Protein AF-0000000075576267 (afdb_homodimer)

Structure (mmCIF, N/CA/C/O backbone):
data_AF-0000000075576267-model_v1
#
loop_
_entity.id
_entity.type
_entity.pdbx_description
1 polymer 'pyridoxal kinase'
#
loop_
_atom_site.group_PDB
_atom_site.id
_atom_site.type_symbol
_atom_site.label_atom_id
_atom_site.label_alt_id
_atom_site.label_comp_id
_atom_site.label_asym_id
_atom_site.label_entity_id
_atom_site.label_seq_id
_atom_site.pdbx_PDB_ins_code
_atom_site.Cartn_x
_atom_site.Cartn_y
_atom_site.Cartn_z
_atom_site.occupancy
_atom_site.B_iso_or_equiv
_atom_site.auth_seq_id
_atom_site.auth_comp_id
_atom_site.auth_asym_id
_atom_site.auth_atom_id
_atom_site.pdbx_PDB_model_num
ATOM 1 N N . MET A 1 1 ? 19.031 14.812 -16.328 1 36.19 1 MET A N 1
ATOM 2 C CA . MET A 1 1 ? 19.719 13.938 -15.367 1 36.19 1 MET A CA 1
ATOM 3 C C . MET A 1 1 ? 18.703 13.07 -14.625 1 36.19 1 MET A C 1
ATOM 5 O O . MET A 1 1 ? 17.688 13.562 -14.156 1 36.19 1 MET A O 1
ATOM 9 N N . LEU A 1 2 ? 18.688 11.781 -14.961 1 48.47 2 LEU A N 1
ATOM 10 C CA . LEU A 1 2 ? 17.641 10.844 -14.547 1 48.47 2 LEU A CA 1
ATOM 11 C C . LEU A 1 2 ? 17.469 10.852 -13.031 1 48.47 2 LEU A C 1
ATOM 13 O O . LEU A 1 2 ? 18.422 10.594 -12.289 1 48.47 2 LEU A O 1
ATOM 17 N N . THR A 1 3 ? 16.625 11.812 -12.352 1 65.75 3 THR A N 1
ATOM 18 C CA . THR A 1 3 ? 16.516 12.141 -10.93 1 65.75 3 THR A CA 1
ATOM 19 C C . THR A 1 3 ? 16.203 10.891 -10.109 1 65.75 3 THR A C 1
ATOM 21 O O . THR A 1 3 ? 15.43 10.031 -10.539 1 65.75 3 THR A O 1
ATOM 24 N N . LYS A 1 4 ? 17.234 10.547 -9.195 1 84.62 4 LYS A N 1
ATOM 25 C CA . LYS A 1 4 ? 17.094 9.484 -8.203 1 84.62 4 LYS A CA 1
ATOM 26 C C . LYS A 1 4 ? 15.672 9.445 -7.637 1 84.62 4 LYS A C 1
ATOM 28 O O . LYS A 1 4 ? 15.062 10.492 -7.398 1 84.62 4 LYS A O 1
ATOM 33 N N . GLN A 1 5 ? 15.156 8.266 -7.621 1 94.19 5 GLN A N 1
ATOM 34 C CA . GLN A 1 5 ? 13.836 8.109 -7.016 1 94.19 5 GLN A CA 1
ATOM 35 C C . GLN A 1 5 ? 13.859 8.492 -5.539 1 94.19 5 GLN A C 1
ATOM 37 O O . GLN A 1 5 ? 14.688 7.984 -4.777 1 94.19 5 GLN A O 1
ATOM 42 N N . LYS A 1 6 ? 13.07 9.414 -5.141 1 96.62 6 LYS A N 1
ATOM 43 C CA . LYS A 1 6 ? 12.984 9.836 -3.746 1 96.62 6 LYS A CA 1
ATOM 44 C C . LYS A 1 6 ? 12.359 8.75 -2.881 1 96.62 6 LYS A C 1
ATOM 46 O O . LYS A 1 6 ? 11.469 8.016 -3.334 1 96.62 6 LYS A O 1
ATOM 51 N N . ARG A 1 7 ? 12.82 8.672 -1.66 1 97.25 7 ARG A N 1
ATOM 52 C CA . ARG A 1 7 ? 12.328 7.691 -0.698 1 97.25 7 ARG A CA 1
ATOM 53 C C . ARG A 1 7 ? 11.602 8.375 0.46 1 97.25 7 ARG A C 1
ATOM 55 O O . ARG A 1 7 ? 12.086 9.375 0.995 1 97.25 7 ARG A O 1
ATOM 62 N N . ILE A 1 8 ? 10.406 7.809 0.831 1 98.5 8 ILE A N 1
ATOM 63 C CA . ILE A 1 8 ? 9.586 8.328 1.922 1 98.5 8 ILE A CA 1
ATOM 64 C C . ILE A 1 8 ? 9.461 7.273 3.021 1 98.5 8 ILE A C 1
ATOM 66 O O . ILE A 1 8 ? 9.32 6.086 2.734 1 98.5 8 ILE A O 1
ATOM 70 N N . ALA A 1 9 ? 9.523 7.648 4.273 1 98.62 9 ALA A N 1
ATOM 71 C CA . ALA A 1 9 ? 9.086 6.812 5.391 1 98.62 9 ALA A CA 1
ATOM 72 C C . ALA A 1 9 ? 7.738 7.277 5.934 1 98.62 9 ALA A C 1
ATOM 74 O O . ALA A 1 9 ? 7.633 8.367 6.496 1 98.62 9 ALA A O 1
ATOM 75 N N . ALA A 1 10 ? 6.754 6.512 5.699 1 98.62 10 ALA A N 1
ATOM 76 C CA . ALA A 1 10 ? 5.414 6.793 6.207 1 98.62 10 ALA A CA 1
ATOM 77 C C . ALA A 1 10 ? 5.145 6.035 7.5 1 98.62 10 ALA A C 1
ATOM 79 O O . ALA A 1 10 ? 5.168 4.801 7.523 1 98.62 10 ALA A O 1
ATOM 80 N N . ILE A 1 11 ? 4.848 6.715 8.555 1 98.44 11 ILE A N 1
ATOM 81 C CA . ILE A 1 11 ? 4.699 6.152 9.891 1 98.44 11 ILE A CA 1
ATOM 82 C C . ILE A 1 11 ? 3.256 6.309 10.359 1 98.44 11 ILE A C 1
ATOM 84 O O . ILE A 1 11 ? 2.852 7.391 10.797 1 98.44 11 ILE A O 1
ATOM 88 N N . HIS A 1 12 ? 2.477 5.27 10.188 1 96.5 12 HIS A N 1
ATOM 89 C CA . HIS A 1 12 ? 1.057 5.211 10.516 1 96.5 12 HIS A CA 1
ATOM 90 C C . HIS A 1 12 ? 0.65 3.811 10.953 1 96.5 12 HIS A C 1
ATOM 92 O O . HIS A 1 12 ? 1.417 2.857 10.797 1 96.5 12 HIS A O 1
ATOM 98 N N . ASP A 1 13 ? -0.55 3.699 11.516 1 96.19 13 ASP A N 1
ATOM 99 C CA . ASP A 1 13 ? -1.123 2.363 11.648 1 96.19 13 ASP A CA 1
ATOM 100 C C . ASP A 1 13 ? -1.53 1.804 10.289 1 96.19 13 ASP A C 1
ATOM 102 O O . ASP A 1 13 ? -1.528 2.525 9.289 1 96.19 13 ASP A O 1
ATOM 106 N N . ILE A 1 14 ? -1.8 0.506 10.242 1 96.62 14 ILE A N 1
ATOM 107 C CA . ILE A 1 14 ? -2.352 -0.136 9.055 1 96.62 14 ILE A CA 1
ATOM 108 C C . ILE A 1 14 ? -3.709 -0.754 9.383 1 96.62 14 ILE A C 1
ATOM 110 O O . ILE A 1 14 ? -3.822 -1.562 10.305 1 96.62 14 ILE A O 1
ATOM 114 N N . SER A 1 15 ? -4.703 -0.296 8.703 1 95.62 15 SER A N 1
ATOM 115 C CA . SER A 1 15 ? -6.008 -0.951 8.75 1 95.62 15 SER A CA 1
ATOM 116 C C . SER A 1 15 ? -6.145 -1.99 7.645 1 95.62 15 SER A C 1
ATOM 118 O O . SER A 1 15 ? -6.117 -1.65 6.457 1 95.62 15 SER A O 1
ATOM 120 N N . CYS A 1 16 ? -6.387 -3.197 8.055 1 97.62 16 CYS A N 1
ATOM 121 C CA . CYS A 1 16 ? -6.457 -4.285 7.082 1 97.62 16 CYS A CA 1
ATOM 122 C C . CYS A 1 16 ? -7.605 -4.066 6.102 1 97.62 16 CYS A C 1
ATOM 124 O O . CYS A 1 16 ? -7.48 -4.367 4.914 1 97.62 16 CYS A O 1
ATOM 126 N N . VAL A 1 17 ? -8.711 -3.641 6.633 1 96.88 17 VAL A N 1
ATOM 127 C CA . VAL A 1 17 ? -9.867 -3.252 5.828 1 96.88 17 VAL A CA 1
ATOM 128 C C . VAL A 1 17 ? -10.25 -1.81 6.145 1 96.88 17 VAL A C 1
ATOM 130 O O . VAL A 1 17 ? -10.305 -1.416 7.312 1 96.88 17 VAL A O 1
ATOM 133 N N . GLY A 1 18 ? -10.5 -1.139 5.129 1 93.12 18 GLY A N 1
ATOM 134 C CA . GLY A 1 18 ? -10.789 0.282 5.266 1 93.12 18 GLY A CA 1
ATOM 135 C C . GLY A 1 18 ? -9.68 1.165 4.719 1 93.12 18 GLY A C 1
ATOM 136 O O . GLY A 1 18 ? -8.516 0.76 4.68 1 93.12 18 GLY A O 1
ATOM 137 N N . ARG A 1 19 ? -10.031 2.314 4.293 1 93.12 19 ARG A N 1
ATOM 138 C CA . ARG A 1 19 ? -9.117 3.232 3.613 1 93.12 19 ARG A CA 1
ATOM 139 C C . ARG A 1 19 ? -8.648 4.336 4.555 1 93.12 19 ARG A C 1
ATOM 141 O O . ARG A 1 19 ? -9.133 5.465 4.488 1 93.12 19 ARG A O 1
ATOM 148 N N . CYS A 1 20 ? -7.68 3.955 5.371 1 92.06 20 CYS A N 1
ATOM 149 C CA . CYS A 1 20 ? -7.078 4.891 6.312 1 92.06 20 CYS A CA 1
ATOM 150 C C . CYS A 1 20 ? -5.59 4.617 6.477 1 92.06 20 CYS A C 1
ATOM 152 O O . CYS A 1 20 ? -5.137 3.488 6.277 1 92.06 20 CYS A O 1
ATOM 154 N N . SER A 1 21 ? -4.902 5.633 6.82 1 95.25 21 SER A N 1
ATOM 155 C CA . SER A 1 21 ? -3.516 5.516 7.25 1 95.25 21 SER A CA 1
ATOM 156 C C . SER A 1 21 ? -2.648 4.895 6.16 1 95.25 21 SER A C 1
ATOM 158 O O . SER A 1 21 ? -2.637 5.371 5.023 1 95.25 21 SER A O 1
ATOM 160 N N . LEU A 1 22 ? -1.938 3.799 6.434 1 97.69 22 LEU A N 1
ATOM 161 C CA . LEU A 1 22 ? -0.938 3.293 5.5 1 97.69 22 LEU A CA 1
ATOM 162 C C . LEU A 1 22 ? -1.603 2.686 4.27 1 97.69 22 LEU A C 1
ATOM 164 O O . LEU A 1 22 ? -1.007 2.652 3.189 1 97.69 22 LEU A O 1
ATOM 168 N N . THR A 1 23 ? -2.82 2.172 4.402 1 97.38 23 THR A N 1
ATOM 169 C CA . THR A 1 23 ? -3.5 1.583 3.254 1 97.38 23 THR A CA 1
ATOM 170 C C . THR A 1 23 ? -3.928 2.664 2.268 1 97.38 23 THR A C 1
ATOM 172 O O . THR A 1 23 ? -4.312 2.361 1.135 1 97.38 23 THR A O 1
ATOM 175 N N . VAL A 1 24 ? -3.803 3.912 2.67 1 97.56 24 VAL A N 1
ATOM 176 C CA . VAL A 1 24 ? -4.059 5.055 1.799 1 97.56 24 VAL A CA 1
ATOM 177 C C . VAL A 1 24 ? -2.738 5.699 1.392 1 97.56 24 VAL A C 1
ATOM 179 O O . VAL A 1 24 ? -2.494 5.934 0.206 1 97.56 24 VAL A O 1
ATOM 182 N N . ALA A 1 25 ? -1.899 5.918 2.365 1 98.38 25 ALA A N 1
ATOM 183 C CA . ALA A 1 25 ? -0.657 6.652 2.145 1 98.38 25 ALA A CA 1
ATOM 184 C C . ALA A 1 25 ? 0.262 5.898 1.186 1 98.38 25 ALA A C 1
ATOM 186 O O . ALA A 1 25 ? 0.793 6.484 0.238 1 98.38 25 ALA A O 1
ATOM 187 N N . LEU A 1 26 ? 0.415 4.609 1.41 1 98.62 26 LEU A N 1
ATOM 188 C CA . LEU A 1 26 ? 1.353 3.812 0.625 1 98.62 26 LEU A CA 1
ATOM 189 C C . LEU A 1 26 ? 0.957 3.801 -0.847 1 98.62 26 LEU A C 1
ATOM 191 O O . LEU A 1 26 ? 1.761 4.152 -1.714 1 98.62 26 LEU A O 1
ATOM 195 N N . PRO A 1 27 ? -0.281 3.527 -1.234 1 98.62 27 PRO A N 1
ATOM 196 C CA . PRO A 1 27 ? -0.649 3.51 -2.652 1 98.62 27 PRO A CA 1
ATOM 197 C C . PRO A 1 27 ? -0.559 4.891 -3.301 1 98.62 27 PRO A C 1
ATOM 199 O O . PRO A 1 27 ? -0.127 5.008 -4.453 1 98.62 27 PRO A O 1
ATOM 202 N N . ILE A 1 28 ? -0.967 5.914 -2.605 1 98.81 28 ILE A N 1
ATOM 203 C CA . ILE A 1 28 ? -0.984 7.254 -3.189 1 98.81 28 ILE A CA 1
ATOM 204 C C . ILE A 1 28 ? 0.447 7.719 -3.447 1 98.81 28 ILE A C 1
ATOM 206 O O . ILE A 1 28 ? 0.759 8.211 -4.535 1 98.81 28 ILE A O 1
ATOM 210 N N . LEU A 1 29 ? 1.322 7.539 -2.475 1 98.81 29 LEU A N 1
ATOM 211 C CA . LEU A 1 29 ? 2.703 7.984 -2.617 1 98.81 29 LEU A CA 1
ATOM 212 C C . LEU A 1 29 ? 3.443 7.137 -3.648 1 98.81 29 LEU A C 1
ATOM 214 O O . LEU A 1 29 ? 4.285 7.652 -4.387 1 98.81 29 LEU A O 1
ATOM 218 N N . SER A 1 30 ? 3.131 5.844 -3.707 1 98.5 30 SER A N 1
ATOM 219 C CA . SER A 1 30 ? 3.703 4.992 -4.746 1 98.5 30 SER A CA 1
ATOM 220 C C . SER A 1 30 ? 3.23 5.422 -6.133 1 98.5 30 SER A C 1
ATOM 222 O O . SER A 1 30 ? 4.023 5.473 -7.074 1 98.5 30 SER A O 1
ATOM 224 N N . ALA A 1 31 ? 1.953 5.727 -6.254 1 98.19 31 ALA A N 1
ATOM 225 C CA . ALA A 1 31 ? 1.396 6.168 -7.531 1 98.19 31 ALA A CA 1
ATOM 226 C C . ALA A 1 31 ? 2.027 7.484 -7.977 1 98.19 31 ALA A C 1
ATOM 228 O O . ALA A 1 31 ? 2.064 7.789 -9.172 1 98.19 31 ALA A O 1
ATOM 229 N N . ALA A 1 32 ? 2.471 8.219 -7.008 1 98.38 32 ALA A N 1
ATOM 230 C CA . ALA A 1 32 ? 3.123 9.484 -7.305 1 98.38 32 ALA A CA 1
ATOM 231 C C . ALA A 1 32 ? 4.582 9.273 -7.703 1 98.38 32 ALA A C 1
ATOM 233 O O . ALA A 1 32 ? 5.293 10.234 -8.008 1 98.38 32 ALA A O 1
ATOM 234 N N . GLY A 1 33 ? 5.102 8.031 -7.703 1 97.5 33 GLY A N 1
ATOM 235 C CA . GLY A 1 33 ? 6.406 7.703 -8.25 1 97.5 33 GLY A CA 1
ATOM 236 C C . GLY A 1 33 ? 7.477 7.535 -7.188 1 97.5 33 GLY A C 1
ATOM 237 O O . GLY A 1 33 ? 8.664 7.453 -7.5 1 97.5 33 GLY A O 1
ATOM 238 N N . PHE A 1 34 ? 7.109 7.41 -5.914 1 98 34 PHE A N 1
ATOM 239 C CA . PHE A 1 34 ? 8.102 7.434 -4.848 1 98 34 PHE A CA 1
ATOM 240 C C . PHE A 1 34 ? 8.312 6.035 -4.273 1 98 34 PHE A C 1
ATOM 242 O O . PHE A 1 34 ? 7.371 5.238 -4.215 1 98 34 PHE A O 1
ATOM 249 N N . ASP A 1 35 ? 9.57 5.723 -3.902 1 96.88 35 ASP A N 1
ATOM 250 C CA . ASP A 1 35 ? 9.867 4.582 -3.041 1 96.88 35 ASP A CA 1
ATOM 251 C C . ASP A 1 35 ? 9.312 4.801 -1.635 1 96.88 35 ASP A C 1
ATOM 253 O O . ASP A 1 35 ? 9.883 5.559 -0.849 1 96.88 35 ASP A O 1
ATOM 257 N N . THR A 1 36 ? 8.203 4.125 -1.286 1 97.81 36 THR A N 1
ATOM 258 C CA . THR A 1 36 ? 7.492 4.418 -0.045 1 97.81 36 THR A CA 1
ATOM 259 C C . THR A 1 36 ? 7.695 3.301 0.973 1 97.81 36 THR A C 1
ATOM 261 O O . THR A 1 36 ? 7.086 2.236 0.865 1 97.81 36 THR A O 1
ATOM 264 N N . SER A 1 37 ? 8.539 3.59 1.931 1 97.75 37 SER A N 1
ATOM 265 C CA . SER A 1 37 ? 8.703 2.727 3.094 1 97.75 37 SER A CA 1
ATOM 266 C C . SER A 1 37 ? 7.594 2.951 4.117 1 97.75 37 SER A C 1
ATOM 268 O O . SER A 1 37 ? 7.039 4.047 4.207 1 97.75 37 SER A O 1
ATOM 270 N N . VAL A 1 38 ? 7.289 1.888 4.816 1 98.25 38 VAL A N 1
ATOM 271 C CA . VAL A 1 38 ? 6.219 1.988 5.801 1 98.25 38 VAL A CA 1
ATOM 272 C C . VAL A 1 38 ? 6.73 1.547 7.168 1 98.25 38 VAL A C 1
ATOM 274 O O . VAL A 1 38 ? 7.531 0.615 7.27 1 98.25 38 VAL A O 1
ATOM 277 N N . LEU A 1 39 ? 6.359 2.225 8.172 1 98.25 39 LEU A N 1
ATOM 278 C CA . LEU A 1 39 ? 6.551 1.83 9.562 1 98.25 39 LEU A CA 1
ATOM 279 C C . LEU A 1 39 ? 5.219 1.772 10.297 1 98.25 39 LEU A C 1
ATOM 281 O O . LEU A 1 39 ? 4.781 2.768 10.883 1 98.25 39 LEU A O 1
ATOM 285 N N . PRO A 1 40 ? 4.637 0.594 10.289 1 98.06 40 PRO A N 1
ATOM 286 C CA . PRO A 1 40 ? 3.338 0.479 10.961 1 98.06 40 PRO A CA 1
ATOM 287 C C . PRO A 1 40 ? 3.441 0.614 12.477 1 98.06 40 PRO A C 1
ATOM 289 O O . PRO A 1 40 ? 4.305 -0.012 13.102 1 98.06 40 PRO A O 1
ATOM 292 N N . THR A 1 41 ? 2.539 1.38 13.023 1 97.62 41 THR A N 1
ATOM 293 C CA . THR A 1 41 ? 2.516 1.571 14.469 1 97.62 41 THR A CA 1
ATOM 294 C C . THR A 1 41 ? 1.493 0.644 15.125 1 97.62 41 THR A C 1
ATOM 296 O O . THR A 1 41 ? 1.509 0.451 16.344 1 97.62 41 THR A O 1
ATOM 299 N N . ALA A 1 42 ? 0.62 0.195 14.375 1 97.38 42 ALA A N 1
ATOM 300 C CA . ALA A 1 42 ? -0.399 -0.763 14.797 1 97.38 42 ALA A CA 1
ATOM 301 C C . ALA A 1 42 ? -1.03 -1.457 13.594 1 97.38 42 ALA A C 1
ATOM 303 O O . ALA A 1 42 ? -0.951 -0.957 12.469 1 97.38 42 ALA A O 1
ATOM 304 N N . ILE A 1 43 ? -1.583 -2.627 13.805 1 97.69 43 ILE A N 1
ATOM 305 C CA . ILE A 1 43 ? -2.385 -3.334 12.812 1 97.69 43 ILE A CA 1
ATOM 306 C C . ILE A 1 43 ? -3.812 -3.504 13.328 1 97.69 43 ILE A C 1
ATOM 308 O O . ILE A 1 43 ? -4.023 -4.02 14.43 1 97.69 43 ILE A O 1
ATOM 312 N N . LEU A 1 44 ? -4.734 -3.033 12.586 1 97.25 44 LEU A N 1
ATOM 313 C CA . LEU A 1 44 ? -6.148 -3.176 12.914 1 97.25 44 LEU A CA 1
ATOM 314 C C . LEU A 1 44 ? -6.871 -3.986 11.844 1 97.25 44 LEU A C 1
ATOM 316 O O . LEU A 1 44 ? -6.613 -3.82 10.648 1 97.25 44 LEU A O 1
ATOM 320 N N . SER A 1 45 ? -7.871 -4.809 12.312 1 97.88 45 SER A N 1
ATOM 321 C CA . SER A 1 45 ? -8.633 -5.598 11.352 1 97.88 45 SER A CA 1
ATOM 322 C C . SER A 1 45 ? -9.461 -4.699 10.438 1 97.88 45 SER A C 1
ATOM 324 O O . SER A 1 45 ? -9.703 -5.047 9.273 1 97.88 45 SER A O 1
ATOM 326 N N . THR A 1 46 ? -9.938 -3.672 10.898 1 94.94 46 THR A N 1
ATOM 327 C CA . THR A 1 46 ? -10.555 -2.561 10.188 1 94.94 46 THR A CA 1
ATOM 328 C C . THR A 1 46 ? -10.141 -1.226 10.797 1 94.94 46 THR A C 1
ATOM 330 O O . THR A 1 46 ? -9.617 -1.181 11.914 1 94.94 46 THR A O 1
ATOM 333 N N . HIS A 1 47 ? -10.266 -0.194 9.945 1 88.81 47 HIS A N 1
ATOM 334 C CA . HIS A 1 47 ? -10.125 1.081 10.641 1 88.81 47 HIS A CA 1
ATOM 335 C C . HIS A 1 47 ? -11.172 1.233 11.734 1 88.81 47 HIS A C 1
ATOM 337 O O . HIS A 1 47 ? -12.062 0.391 11.867 1 88.81 47 HIS A O 1
ATOM 343 N N . THR A 1 48 ? -11.109 2.264 12.523 1 83.44 48 THR A N 1
ATOM 344 C CA . THR A 1 48 ? -11.883 2.348 13.758 1 83.44 48 THR A CA 1
ATOM 345 C C . THR A 1 48 ? -13.219 3.033 13.508 1 83.44 48 THR A C 1
ATOM 347 O O . THR A 1 48 ? -14.195 2.779 14.227 1 83.44 48 THR A O 1
ATOM 350 N N . GLY A 1 49 ? -13.273 3.889 12.555 1 79.88 49 GLY A N 1
ATOM 351 C CA . GLY A 1 49 ? -14.492 4.641 12.312 1 79.88 49 GLY A CA 1
ATOM 352 C C . GLY A 1 49 ? -15.633 3.777 11.812 1 79.88 49 GLY A C 1
ATOM 353 O O . GLY A 1 49 ? -15.555 3.184 10.742 1 79.88 49 GLY A O 1
ATOM 354 N N . GLY A 1 50 ? -16.75 3.674 12.586 1 80.69 50 GLY A N 1
ATOM 355 C CA . GLY A 1 50 ? -17.938 2.961 12.141 1 80.69 50 GLY A CA 1
ATOM 356 C C . GLY A 1 50 ? -17.844 1.463 12.367 1 80.69 50 GLY A C 1
ATOM 357 O O . GLY A 1 50 ? -18.703 0.709 11.898 1 80.69 50 GLY A O 1
ATOM 358 N N . PHE A 1 51 ? -16.781 0.973 12.961 1 89.88 51 PHE A N 1
ATOM 359 C CA . PHE A 1 51 ? -16.625 -0.457 13.211 1 89.88 51 PHE A CA 1
ATOM 360 C C . PHE A 1 51 ? -16.453 -0.734 14.695 1 89.88 51 PHE A C 1
ATOM 362 O O . PHE A 1 51 ? -15.922 0.101 15.43 1 89.88 51 PHE A O 1
ATOM 369 N N . GLU A 1 52 ? -17.016 -1.862 15.062 1 91.25 52 GLU A N 1
ATOM 370 C CA . GLU A 1 52 ? -16.859 -2.338 16.438 1 91.25 52 GLU A CA 1
ATOM 371 C C . GLU A 1 52 ? -16.125 -3.678 16.469 1 91.25 52 GLU A C 1
ATOM 373 O O . GLU A 1 52 ? -15.992 -4.344 15.445 1 91.25 52 GLU A O 1
ATOM 378 N N . ASN A 1 53 ? -15.57 -3.98 17.594 1 94.06 53 ASN A N 1
ATOM 379 C CA . ASN A 1 53 ? -14.961 -5.277 17.859 1 94.06 53 ASN A CA 1
ATOM 380 C C . ASN A 1 53 ? -13.789 -5.559 16.922 1 94.06 53 ASN A C 1
ATOM 382 O O . ASN A 1 53 ? -13.57 -6.703 16.531 1 94.06 53 ASN A O 1
ATOM 386 N N . PHE A 1 54 ? -13.195 -4.52 16.375 1 95.31 54 PHE A N 1
ATOM 387 C CA . PHE A 1 54 ? -12 -4.715 15.562 1 95.31 54 PHE A CA 1
ATOM 388 C C . PHE A 1 54 ? -10.828 -5.176 16.422 1 95.31 54 PHE A C 1
ATOM 390 O O . PHE A 1 54 ? -10.812 -4.953 17.625 1 95.31 54 PHE A O 1
ATOM 397 N N . THR A 1 55 ? -9.906 -5.891 15.844 1 97.38 55 THR A N 1
ATOM 398 C CA . THR A 1 55 ? -8.68 -6.281 16.531 1 97.38 55 THR A CA 1
ATOM 399 C C . THR A 1 55 ? -7.664 -5.145 16.5 1 97.38 55 THR A C 1
ATOM 401 O O . THR A 1 55 ? -7.727 -4.266 15.641 1 97.38 55 THR A O 1
ATOM 404 N N . TYR A 1 56 ? -6.785 -5.148 17.438 1 96 56 TYR A N 1
ATOM 405 C CA . TYR A 1 56 ? -5.738 -4.141 17.562 1 96 56 TYR A CA 1
ATOM 406 C C . TYR A 1 56 ? -4.426 -4.77 18 1 96 56 TYR A C 1
ATOM 408 O O . TYR A 1 56 ? -4.309 -5.258 19.141 1 96 56 TYR A O 1
ATOM 416 N N . ARG A 1 57 ? -3.5 -4.824 17.109 1 97.44 57 ARG A N 1
ATOM 417 C CA . ARG A 1 57 ? -2.139 -5.25 17.422 1 97.44 57 ARG A CA 1
ATOM 418 C C . ARG A 1 57 ? -1.215 -4.051 17.594 1 97.44 57 ARG A C 1
ATOM 420 O O . ARG A 1 57 ? -0.859 -3.391 16.609 1 97.44 57 ARG A O 1
ATOM 427 N N . ASP A 1 58 ? -0.846 -3.781 18.844 1 96.94 58 ASP A N 1
ATOM 428 C CA . ASP A 1 58 ? 0.075 -2.693 19.156 1 96.94 58 ASP A CA 1
ATOM 429 C C . ASP A 1 58 ? 1.493 -3.023 18.688 1 96.94 58 ASP A C 1
ATOM 431 O O . ASP A 1 58 ? 2.031 -4.078 19.031 1 96.94 58 ASP A O 1
ATOM 435 N N . LEU A 1 59 ? 2.109 -2.137 17.922 1 97.94 59 LEU A N 1
ATOM 436 C CA . LEU A 1 59 ? 3.457 -2.369 17.422 1 97.94 59 LEU A CA 1
ATOM 437 C C . LEU A 1 59 ? 4.434 -1.343 17.984 1 97.94 59 LEU A C 1
ATOM 439 O O . LEU A 1 59 ? 5.477 -1.074 17.375 1 97.94 59 LEU A O 1
ATOM 443 N N . THR A 1 60 ? 4.117 -0.728 19.062 1 97.69 60 THR A N 1
ATOM 444 C CA . THR A 1 60 ? 4.965 0.267 19.703 1 97.69 60 THR A CA 1
ATOM 445 C C . THR A 1 60 ? 6.375 -0.282 19.922 1 97.69 60 THR A C 1
ATOM 447 O O . THR A 1 60 ? 7.363 0.397 19.625 1 97.69 60 THR A O 1
ATOM 450 N N . ALA A 1 61 ? 6.477 -1.51 20.375 1 97.69 61 ALA A N 1
ATOM 451 C CA . ALA A 1 61 ? 7.75 -2.123 20.75 1 97.69 61 ALA A CA 1
ATOM 452 C C . ALA A 1 61 ? 8.609 -2.385 19.516 1 97.69 61 ALA A C 1
ATOM 454 O O . ALA A 1 61 ? 9.812 -2.611 19.625 1 97.69 61 ALA A O 1
ATOM 455 N N . ASP A 1 62 ? 8.008 -2.375 18.328 1 98.19 62 ASP A N 1
ATOM 456 C CA . ASP A 1 62 ? 8.719 -2.695 17.094 1 98.19 62 ASP A CA 1
ATOM 457 C C . ASP A 1 62 ? 9.344 -1.444 16.469 1 98.19 62 ASP A C 1
ATOM 459 O O . ASP A 1 62 ? 10.227 -1.541 15.617 1 98.19 62 ASP A O 1
ATOM 463 N N . ILE A 1 63 ? 8.922 -0.266 16.875 1 98.06 63 ILE A N 1
ATOM 464 C CA . ILE A 1 63 ? 9.297 0.98 16.219 1 98.06 63 ILE A CA 1
ATOM 465 C C . ILE A 1 63 ? 10.805 1.209 16.359 1 98.06 63 ILE A C 1
ATOM 467 O O . ILE A 1 63 ? 11.5 1.435 15.367 1 98.06 63 ILE A O 1
ATOM 471 N N . ARG A 1 64 ? 11.336 1.096 17.531 1 97.69 64 ARG A N 1
ATOM 472 C CA . ARG A 1 64 ? 12.75 1.387 17.781 1 97.69 64 ARG A CA 1
ATOM 473 C C . ARG A 1 64 ? 13.648 0.372 17.078 1 97.69 64 ARG A C 1
ATOM 475 O O . ARG A 1 64 ? 14.586 0.748 16.375 1 97.69 64 ARG A O 1
ATOM 482 N N . PRO A 1 65 ? 13.398 -0.959 17.25 1 98.25 65 PRO A N 1
ATOM 483 C CA . PRO A 1 65 ? 14.227 -1.938 16.547 1 98.25 65 PRO A CA 1
ATOM 484 C C . PRO A 1 65 ? 14.234 -1.734 15.039 1 98.25 65 PRO A C 1
ATOM 486 O O . PRO A 1 65 ? 15.281 -1.879 14.398 1 98.25 65 PRO A O 1
ATOM 489 N N . ILE A 1 66 ? 13.125 -1.4 14.43 1 98.19 66 ILE A N 1
ATOM 490 C CA . ILE A 1 66 ? 13.047 -1.156 12.992 1 98.19 66 ILE A CA 1
ATOM 491 C C . ILE A 1 66 ? 13.875 0.076 12.633 1 98.19 66 ILE A C 1
ATOM 493 O O . ILE A 1 66 ? 14.672 0.042 11.695 1 98.19 66 ILE A O 1
ATOM 497 N N . SER A 1 67 ? 13.688 1.124 13.422 1 97.81 67 SER A N 1
ATOM 498 C CA . SER A 1 67 ? 14.453 2.348 13.211 1 97.81 67 SER A CA 1
ATOM 499 C C . SER A 1 67 ? 15.953 2.084 13.312 1 97.81 67 SER A C 1
ATOM 501 O O . SER A 1 67 ? 16.734 2.566 12.492 1 97.81 67 SER A O 1
ATOM 503 N N . ASP A 1 68 ? 16.359 1.329 14.336 1 98 68 ASP A N 1
ATOM 504 C CA . ASP A 1 68 ? 17.766 1 14.547 1 98 68 ASP A CA 1
ATOM 505 C C . ASP A 1 68 ? 18.328 0.236 13.352 1 98 68 ASP A C 1
ATOM 507 O O . ASP A 1 68 ? 19.469 0.484 12.93 1 98 68 ASP A O 1
ATOM 511 N N . HIS A 1 69 ? 17.562 -0.638 12.844 1 98.19 69 HIS A N 1
ATOM 512 C CA . HIS A 1 69 ? 18 -1.384 11.664 1 98.19 69 HIS A CA 1
ATOM 513 C C . HIS A 1 69 ? 18.188 -0.464 10.461 1 98.19 69 HIS A C 1
ATOM 515 O O . HIS A 1 69 ? 19.172 -0.572 9.734 1 98.19 69 HIS A O 1
ATOM 521 N N . TRP A 1 70 ? 17.234 0.434 10.25 1 97.94 70 TRP A N 1
ATOM 522 C CA . TRP A 1 70 ? 17.328 1.396 9.156 1 97.94 70 TRP A CA 1
ATOM 523 C C . TRP A 1 70 ? 18.578 2.258 9.297 1 97.94 70 TRP A C 1
ATOM 525 O O . TRP A 1 70 ? 19.25 2.553 8.305 1 97.94 70 TRP A O 1
ATOM 535 N N . GLN A 1 71 ? 18.828 2.643 10.523 1 97.19 71 GLN A N 1
ATOM 536 C CA . GLN A 1 71 ? 20 3.459 10.789 1 97.19 71 GLN A CA 1
ATOM 537 C C . GLN A 1 71 ? 21.281 2.691 10.469 1 97.19 71 GLN A C 1
ATOM 539 O O . GLN A 1 71 ? 22.234 3.258 9.93 1 97.19 71 GLN A O 1
ATOM 544 N N . SER A 1 72 ? 21.328 1.43 10.812 1 97.31 72 SER A N 1
ATOM 545 C CA . SER A 1 72 ? 22.5 0.596 10.57 1 97.31 72 SER A CA 1
ATOM 546 C C . SER A 1 72 ? 22.766 0.451 9.07 1 97.31 72 SER A C 1
ATOM 548 O O . SER A 1 72 ? 23.891 0.142 8.672 1 97.31 72 SER A O 1
ATOM 550 N N . LEU A 1 73 ? 21.797 0.665 8.234 1 95.62 73 LEU A N 1
ATOM 551 C CA . LEU A 1 73 ? 21.938 0.57 6.785 1 95.62 73 LEU A CA 1
ATOM 552 C C . LEU A 1 73 ? 22.281 1.928 6.18 1 95.62 73 LEU A C 1
ATOM 554 O O . LEU A 1 73 ? 22.422 2.051 4.961 1 95.62 73 LEU A O 1
ATOM 558 N N . ASP A 1 74 ? 22.344 2.969 6.953 1 95.5 74 ASP A N 1
ATOM 559 C CA . ASP A 1 74 ? 22.594 4.344 6.535 1 95.5 74 ASP A CA 1
ATOM 560 C C . ASP A 1 74 ? 21.562 4.812 5.52 1 95.5 74 ASP A C 1
ATOM 562 O O . ASP A 1 74 ? 21.906 5.398 4.492 1 95.5 74 ASP A O 1
ATOM 566 N N . LEU A 1 75 ? 20.359 4.465 5.812 1 95.19 75 LEU A N 1
ATOM 567 C CA . LEU A 1 75 ? 19.266 4.84 4.91 1 95.19 75 LEU A CA 1
ATOM 568 C C . LEU A 1 75 ? 19.062 6.352 4.922 1 95.19 75 LEU A C 1
ATOM 570 O O . LEU A 1 75 ? 19.125 6.984 5.977 1 95.19 75 LEU A O 1
ATOM 574 N N . HIS A 1 76 ? 18.828 6.875 3.805 1 96 76 HIS A N 1
ATOM 575 C CA . HIS A 1 76 ? 18.422 8.266 3.652 1 96 76 HIS A CA 1
ATOM 576 C C . HIS A 1 76 ? 16.969 8.359 3.197 1 96 76 HIS A C 1
ATOM 578 O O . HIS A 1 76 ? 16.562 7.668 2.262 1 96 76 HIS A O 1
ATOM 584 N N . PHE A 1 77 ? 16.203 9.18 3.84 1 97.88 77 PHE A N 1
ATOM 585 C CA . PHE A 1 77 ? 14.828 9.453 3.455 1 97.88 77 PHE A CA 1
ATOM 586 C C . PHE A 1 77 ? 14.68 10.891 2.971 1 97.88 77 PHE A C 1
ATOM 588 O O . PHE A 1 77 ? 15.133 11.828 3.635 1 97.88 77 PHE A O 1
ATOM 595 N N . ASP A 1 78 ? 14.062 11.031 1.798 1 98.19 78 ASP A N 1
ATOM 596 C CA . ASP A 1 78 ? 13.766 12.359 1.282 1 98.19 78 ASP A CA 1
ATOM 597 C C . ASP A 1 78 ? 12.602 12.992 2.037 1 98.19 78 ASP A C 1
ATOM 599 O O . ASP A 1 78 ? 12.461 14.219 2.053 1 98.19 78 ASP A O 1
ATOM 603 N N . ALA A 1 79 ? 11.781 12.164 2.688 1 98.69 79 ALA A N 1
ATOM 604 C CA . ALA A 1 79 ? 10.68 12.68 3.504 1 98.69 79 ALA A CA 1
ATOM 605 C C . ALA A 1 79 ? 10.328 11.711 4.629 1 98.69 79 ALA A C 1
ATOM 607 O O . ALA A 1 79 ? 10.43 10.492 4.461 1 98.69 79 ALA A O 1
ATOM 608 N N . LEU A 1 80 ? 9.953 12.211 5.746 1 98.69 80 LEU A N 1
ATOM 609 C CA . LEU A 1 80 ? 9.328 11.523 6.867 1 98.69 80 LEU A CA 1
ATOM 610 C C . LEU A 1 80 ? 7.895 12.008 7.07 1 98.69 80 LEU A C 1
ATOM 612 O O . LEU A 1 80 ? 7.656 13.211 7.199 1 98.69 80 LEU A O 1
ATOM 616 N N . TYR A 1 81 ? 6.941 11.094 7.031 1 98.75 81 TYR A N 1
ATOM 617 C CA . TYR A 1 81 ? 5.523 11.438 7.066 1 98.75 81 TYR A CA 1
ATOM 618 C C . TYR A 1 81 ? 4.805 10.68 8.18 1 98.75 81 TYR A C 1
ATOM 620 O O . TYR A 1 81 ? 4.711 9.445 8.133 1 98.75 81 TYR A O 1
ATOM 628 N N . SER A 1 82 ? 4.309 11.398 9.148 1 98.06 82 SER A N 1
ATOM 629 C CA . SER A 1 82 ? 3.576 10.781 10.25 1 98.06 82 SER A CA 1
ATOM 630 C C . SER A 1 82 ? 2.127 11.25 10.281 1 98.06 82 SER A C 1
ATOM 632 O O . SER A 1 82 ? 1.846 12.43 10.039 1 98.06 82 SER A O 1
ATOM 634 N N . GLY A 1 83 ? 1.265 10.328 10.594 1 93.69 83 GLY A N 1
ATOM 635 C CA . GLY A 1 83 ? -0.144 10.609 10.82 1 93.69 83 GLY A CA 1
ATOM 636 C C . GLY A 1 83 ? -0.631 10.133 12.18 1 93.69 83 GLY A C 1
ATOM 637 O O . GLY A 1 83 ? -0.064 10.492 13.211 1 93.69 83 GLY A O 1
ATOM 638 N N . PHE A 1 84 ? -1.562 9.18 12.211 1 87.25 84 PHE A N 1
ATOM 639 C CA . PHE A 1 84 ? -2.205 8.711 13.43 1 87.25 84 PHE A CA 1
ATOM 640 C C . PHE A 1 84 ? -1.217 7.941 14.297 1 87.25 84 PHE A C 1
ATOM 642 O O . PHE A 1 84 ? -0.588 6.988 13.836 1 87.25 84 PHE A O 1
ATOM 649 N N . LEU A 1 85 ? -1.102 8.398 15.516 1 91.12 85 LEU A N 1
ATOM 650 C CA . LEU A 1 85 ? -0.331 7.727 16.562 1 91.12 85 LEU A CA 1
ATOM 651 C C . LEU A 1 85 ? -1.218 7.375 17.75 1 91.12 85 LEU A C 1
ATOM 653 O O . LEU A 1 85 ? -1.906 8.234 18.297 1 91.12 85 LEU A O 1
ATOM 657 N N . GLY A 1 86 ? -1.161 6.152 18.172 1 86 86 GLY A N 1
ATOM 658 C CA . GLY A 1 86 ? -2.168 5.621 19.078 1 86 86 GLY A CA 1
ATOM 659 C C . GLY A 1 86 ? -1.808 5.789 20.547 1 86 86 GLY A C 1
ATOM 660 O O . GLY A 1 86 ? -2.604 5.465 21.422 1 86 86 GLY A O 1
ATOM 661 N N . SER A 1 87 ? -0.563 6.293 20.844 1 89.81 87 SER A N 1
ATOM 662 C CA . SER A 1 87 ? -0.148 6.422 22.234 1 89.81 87 SER A CA 1
ATOM 663 C C . SER A 1 87 ? 0.913 7.504 22.391 1 89.81 87 SER A C 1
ATOM 665 O O . SER A 1 87 ? 1.533 7.926 21.406 1 89.81 87 SER A O 1
ATOM 667 N N . PHE A 1 88 ? 1.018 7.918 23.625 1 90.81 88 PHE A N 1
ATOM 668 C CA . PHE A 1 88 ? 2.057 8.891 23.953 1 90.81 88 PHE A CA 1
ATOM 669 C C . PHE A 1 88 ? 3.439 8.32 23.656 1 90.81 88 PHE A C 1
ATOM 671 O O . PHE A 1 88 ? 4.309 9.023 23.141 1 90.81 88 PHE A O 1
ATOM 678 N N . GLU A 1 89 ? 3.623 7.141 24 1 94.5 89 GLU A N 1
ATOM 679 C CA . GLU A 1 89 ? 4.898 6.477 23.75 1 94.5 89 GLU A CA 1
ATOM 680 C C . GLU A 1 89 ? 5.246 6.48 22.266 1 94.5 89 GLU A C 1
ATOM 682 O O . GLU A 1 89 ? 6.398 6.699 21.891 1 94.5 89 GLU A O 1
ATOM 687 N N . GLN A 1 90 ? 4.32 6.262 21.391 1 95.94 90 GLN A N 1
ATOM 688 C CA . GLN A 1 90 ? 4.551 6.277 19.938 1 95.94 90 GLN A CA 1
ATOM 689 C C . GLN A 1 90 ? 4.973 7.668 19.469 1 95.94 90 GLN A C 1
ATOM 691 O O . GLN A 1 90 ? 5.832 7.797 18.594 1 95.94 90 GLN A O 1
ATOM 696 N N . ILE A 1 91 ? 4.316 8.695 20.047 1 95.88 91 ILE A N 1
ATOM 697 C CA . ILE A 1 91 ? 4.672 10.062 19.688 1 95.88 91 ILE A CA 1
ATOM 698 C C . ILE A 1 91 ? 6.152 10.305 19.969 1 95.88 91 ILE A C 1
ATOM 700 O O . ILE A 1 91 ? 6.875 10.844 19.125 1 95.88 91 ILE A O 1
ATOM 704 N N . ASP A 1 92 ? 6.605 9.852 21.109 1 96.12 92 ASP A N 1
ATOM 705 C CA . ASP A 1 92 ? 8 10.008 21.516 1 96.12 92 ASP A CA 1
ATOM 706 C C . ASP A 1 92 ? 8.93 9.227 20.594 1 96.12 92 ASP A C 1
ATOM 708 O O . ASP A 1 92 ? 10 9.719 20.203 1 96.12 92 ASP A O 1
ATOM 712 N N . LEU A 1 93 ? 8.602 8.055 20.312 1 97.25 93 LEU A N 1
ATOM 713 C CA . LEU A 1 93 ? 9.414 7.195 19.453 1 97.25 93 LEU A CA 1
ATOM 714 C C . LEU A 1 93 ? 9.531 7.797 18.047 1 97.25 93 LEU A C 1
ATOM 716 O O . LEU A 1 93 ? 10.602 7.766 17.453 1 97.25 93 LEU A O 1
ATOM 720 N N . VAL A 1 94 ? 8.438 8.32 17.547 1 97.31 94 VAL A N 1
ATOM 721 C CA . VAL A 1 94 ? 8.438 8.922 16.219 1 97.31 94 VAL A CA 1
ATOM 722 C C . VAL A 1 94 ? 9.273 10.195 16.234 1 97.31 94 VAL A C 1
ATOM 724 O O . VAL A 1 94 ? 9.992 10.484 15.266 1 97.31 94 VAL A O 1
ATOM 727 N N . ALA A 1 95 ? 9.164 10.961 17.312 1 96.88 95 ALA A N 1
ATOM 728 C CA . ALA A 1 95 ? 10.008 12.141 17.453 1 96.88 95 ALA A CA 1
ATOM 729 C C . ALA A 1 95 ? 11.492 11.766 17.391 1 96.88 95 ALA A C 1
ATOM 731 O O . ALA A 1 95 ? 12.281 12.445 16.719 1 96.88 95 ALA A O 1
ATOM 732 N N . THR A 1 96 ? 11.836 10.727 18.078 1 97.31 96 THR A N 1
ATOM 733 C CA . THR A 1 96 ? 13.211 10.242 18.078 1 97.31 96 THR A CA 1
ATOM 734 C C . THR A 1 96 ? 13.609 9.789 16.672 1 97.31 96 THR A C 1
ATOM 736 O O . THR A 1 96 ? 14.742 10.023 16.234 1 97.31 96 THR A O 1
ATOM 739 N N . LEU A 1 97 ? 12.703 9.086 16.016 1 97.31 97 LEU A N 1
ATOM 740 C CA . LEU A 1 97 ? 12.945 8.648 14.641 1 97.31 97 LEU A CA 1
ATOM 741 C C . LEU A 1 97 ? 13.203 9.844 13.727 1 97.31 97 LEU A C 1
ATOM 743 O O . LEU A 1 97 ? 14.102 9.805 12.883 1 97.31 97 LEU A O 1
ATOM 747 N N . PHE A 1 98 ? 12.414 10.914 13.859 1 97.12 98 PHE A N 1
ATOM 748 C CA . PHE A 1 98 ? 12.641 12.141 13.109 1 97.12 98 PHE A CA 1
ATOM 749 C C . PHE A 1 98 ? 14.047 12.672 13.336 1 97.12 98 PHE A C 1
ATOM 751 O O . PHE A 1 98 ? 14.766 12.977 12.375 1 97.12 98 PHE A O 1
ATOM 758 N N . ASP A 1 99 ? 14.453 12.711 14.602 1 96.88 99 ASP A N 1
ATOM 759 C CA . ASP A 1 99 ? 15.789 13.203 14.938 1 96.88 99 ASP A CA 1
ATOM 760 C C . ASP A 1 99 ? 16.875 12.367 14.273 1 96.88 99 ASP A C 1
ATOM 762 O O . ASP A 1 99 ? 17.906 12.891 13.844 1 96.88 99 ASP A O 1
ATOM 766 N N . THR A 1 100 ? 16.641 11.125 14.188 1 97.19 100 THR A N 1
ATOM 767 C CA . THR A 1 100 ? 17.625 10.172 13.68 1 97.19 100 THR A CA 1
ATOM 768 C C . THR A 1 100 ? 17.797 10.328 12.172 1 97.19 100 THR A C 1
ATOM 770 O O . THR A 1 100 ? 18.922 10.234 11.664 1 97.19 100 THR A O 1
ATOM 773 N N . PHE A 1 101 ? 16.672 10.594 11.445 1 97.44 101 PHE A N 1
ATOM 774 C CA . PHE A 1 101 ? 16.75 10.461 9.992 1 97.44 101 PHE A CA 1
ATOM 775 C C . PHE A 1 101 ? 16.594 11.82 9.32 1 97.44 101 PHE A C 1
ATOM 777 O O . PHE A 1 101 ? 16.797 11.945 8.109 1 97.44 101 PHE A O 1
ATOM 784 N N . GLN A 1 102 ? 16.234 12.789 10.133 1 95.06 102 GLN A N 1
ATOM 785 C CA . GLN A 1 102 ? 16.094 14.125 9.555 1 95.06 102 GLN A CA 1
ATOM 786 C C . GLN A 1 102 ? 17.453 14.68 9.148 1 95.06 102 GLN A C 1
ATOM 788 O O . GLN A 1 102 ? 18.438 14.523 9.867 1 95.06 102 GLN A O 1
ATOM 793 N N . SER A 1 103 ? 17.547 15.18 7.969 1 94.31 103 SER A N 1
ATOM 794 C CA . SER A 1 103 ? 18.703 15.906 7.434 1 94.31 103 SER A CA 1
ATOM 795 C C . SER A 1 103 ? 18.25 17.156 6.688 1 94.31 103 SER A C 1
ATOM 797 O O . SER A 1 103 ? 17.062 17.5 6.668 1 94.31 103 SER A O 1
ATOM 799 N N . GLU A 1 104 ? 19.203 17.922 6.121 1 93.06 104 GLU A N 1
ATOM 800 C CA . GLU A 1 104 ? 18.906 19.156 5.422 1 93.06 104 GLU A CA 1
ATOM 801 C C . GLU A 1 104 ? 18.016 18.922 4.211 1 93.06 104 GLU A C 1
ATOM 803 O O . GLU A 1 104 ? 17.234 19.781 3.816 1 93.06 104 GLU A O 1
ATOM 808 N N . ASP A 1 105 ? 18.094 17.734 3.715 1 95.06 105 ASP A N 1
ATOM 809 C CA . ASP A 1 105 ? 17.359 17.438 2.486 1 95.06 105 ASP A CA 1
ATOM 810 C C . ASP A 1 105 ? 16.125 16.578 2.77 1 95.06 105 ASP A C 1
ATOM 812 O O . ASP A 1 105 ? 15.516 16.047 1.846 1 95.06 105 ASP A O 1
ATOM 816 N N . THR A 1 106 ? 15.758 16.422 4.035 1 97.88 106 THR A N 1
ATOM 817 C CA . THR A 1 106 ? 14.602 15.625 4.422 1 97.88 106 THR A CA 1
ATOM 818 C C . THR A 1 106 ? 13.414 16.531 4.758 1 97.88 106 THR A C 1
ATOM 820 O O . THR A 1 106 ? 13.531 17.453 5.57 1 97.88 106 THR A O 1
ATOM 823 N N . LEU A 1 107 ? 12.352 16.344 4.082 1 98.19 107 LEU A N 1
ATOM 824 C CA . LEU A 1 107 ? 11.109 17.047 4.395 1 98.19 107 LEU A CA 1
ATOM 825 C C . LEU A 1 107 ? 10.281 16.266 5.414 1 98.19 107 LEU A C 1
ATOM 827 O O . LEU A 1 107 ? 9.898 15.117 5.164 1 98.19 107 LEU A O 1
ATOM 831 N N . THR A 1 108 ? 9.992 16.812 6.535 1 98.31 108 THR A N 1
ATOM 832 C CA . THR A 1 108 ? 9.195 16.172 7.57 1 98.31 108 THR A CA 1
ATOM 833 C C . THR A 1 108 ? 7.781 16.734 7.598 1 98.31 108 THR A C 1
ATOM 835 O O . THR A 1 108 ? 7.594 17.938 7.758 1 98.31 108 THR A O 1
ATOM 838 N N . LEU A 1 109 ? 6.797 15.891 7.402 1 98.62 109 LEU A N 1
ATOM 839 C CA . LEU A 1 109 ? 5.383 16.266 7.41 1 98.62 109 LEU A CA 1
ATOM 840 C C . LEU A 1 109 ? 4.633 15.531 8.516 1 98.62 109 LEU A C 1
ATOM 842 O O . LEU A 1 109 ? 4.746 14.312 8.648 1 98.62 109 LEU A O 1
ATOM 846 N N . VAL A 1 110 ? 3.881 16.266 9.32 1 98.19 110 VAL A N 1
ATOM 847 C CA . VAL A 1 110 ? 3.086 15.672 10.391 1 98.19 110 VAL A CA 1
ATOM 848 C C . VAL A 1 110 ? 1.616 16.047 10.219 1 98.19 110 VAL A C 1
ATOM 850 O O . VAL A 1 110 ? 1.276 17.234 10.141 1 98.19 110 VAL A O 1
ATOM 853 N N . ASP A 1 111 ? 0.834 15.086 10.062 1 97.06 111 ASP A N 1
ATOM 854 C CA . ASP A 1 111 ? -0.609 15.195 10.258 1 97.06 111 ASP A CA 1
ATOM 855 C C . ASP A 1 111 ? -1.005 14.742 11.664 1 97.06 111 ASP A C 1
ATOM 857 O O . ASP A 1 111 ? -0.948 13.555 11.977 1 97.06 111 ASP A O 1
ATOM 861 N N . PRO A 1 112 ? -1.377 15.672 12.484 1 93.31 112 PRO A N 1
ATOM 862 C CA . PRO A 1 112 ? -1.601 15.305 13.891 1 93.31 112 PRO A CA 1
ATOM 863 C C . PRO A 1 112 ? -2.66 14.219 14.055 1 93.31 112 PRO A C 1
ATOM 865 O O . PRO A 1 112 ? -2.541 13.367 14.938 1 93.31 112 PRO A O 1
ATOM 868 N N . VAL A 1 113 ? -3.693 14.156 13.289 1 88.81 113 VAL A N 1
ATOM 869 C CA . VAL A 1 113 ? -4.789 13.195 13.305 1 88.81 113 VAL A CA 1
ATOM 870 C C . VAL A 1 113 ? -5.23 12.938 14.742 1 88.81 113 VAL A C 1
ATOM 872 O O . VAL A 1 113 ? -5.074 11.82 15.258 1 88.81 113 VAL A O 1
ATOM 875 N N . MET A 1 114 ? -5.848 13.812 15.367 1 86.75 114 MET A N 1
ATOM 876 C CA . MET A 1 114 ? -6.152 13.633 16.781 1 86.75 114 MET A CA 1
ATOM 877 C C . MET A 1 114 ? -7.566 14.117 17.109 1 86.75 114 MET A C 1
ATOM 879 O O . MET A 1 114 ? -8.086 13.852 18.188 1 86.75 114 MET A O 1
ATOM 883 N N . ALA A 1 115 ? -8.156 14.859 16.188 1 82.56 115 ALA A N 1
ATOM 884 C CA . ALA A 1 115 ? -9.453 15.469 16.484 1 82.56 115 ALA A CA 1
ATOM 885 C C . ALA A 1 115 ? -10.211 15.797 15.195 1 82.56 115 ALA A C 1
ATOM 887 O O . ALA A 1 115 ? -9.602 15.969 14.141 1 82.56 115 ALA A O 1
ATOM 888 N N . ASP A 1 116 ? -11.5 15.727 15.383 1 78.81 116 ASP A N 1
ATOM 889 C CA . ASP A 1 116 ? -12.391 16.109 14.297 1 78.81 116 ASP A CA 1
ATOM 890 C C . ASP A 1 116 ? -13.742 16.578 14.828 1 78.81 116 ASP A C 1
ATOM 892 O O . ASP A 1 116 ? -14.195 16.125 15.883 1 78.81 116 ASP A O 1
ATOM 896 N N . ASN A 1 117 ? -14.266 17.547 14.125 1 80.25 117 ASN A N 1
ATOM 897 C CA . ASN A 1 117 ? -15.602 18.047 14.438 1 80.25 117 ASN A CA 1
ATOM 898 C C . ASN A 1 117 ? -15.695 18.547 15.875 1 80.25 117 ASN A C 1
ATOM 900 O O . ASN A 1 117 ? -16.641 18.234 16.594 1 80.25 117 ASN A O 1
ATOM 904 N N . GLY A 1 118 ? -14.68 19.172 16.297 1 78.25 118 GLY A N 1
ATOM 905 C CA . GLY A 1 118 ? -14.672 19.844 17.578 1 78.25 118 GLY A CA 1
ATOM 906 C C . GLY A 1 118 ? -14.352 18.922 18.75 1 78.25 118 GLY A C 1
ATOM 907 O O . GLY A 1 118 ? -14.344 19.344 19.906 1 78.25 118 GLY A O 1
ATOM 908 N N . GLU A 1 119 ? -14.055 17.703 18.453 1 81.19 119 GLU A N 1
ATOM 909 C CA . GLU A 1 119 ? -13.82 16.734 19.516 1 81.19 119 GLU A CA 1
ATOM 910 C C . GLU A 1 119 ? -12.531 15.961 19.281 1 81.19 119 GLU A C 1
ATOM 912 O O . GLU A 1 119 ? -12.195 15.633 18.141 1 81.19 119 GLU A O 1
ATOM 917 N N . LEU A 1 120 ? -11.898 15.688 20.422 1 78.69 120 LEU A N 1
ATOM 918 C CA . LEU A 1 120 ? -10.766 14.773 20.375 1 78.69 120 LEU A CA 1
ATOM 919 C C . LEU A 1 120 ? -11.219 13.344 20.125 1 78.69 120 LEU A C 1
ATOM 921 O O . LEU A 1 120 ? -12.289 12.938 20.594 1 78.69 120 LEU A O 1
ATOM 925 N N . TYR A 1 121 ? -10.367 12.633 19.406 1 78.69 121 TYR A N 1
ATOM 926 C CA . TYR A 1 121 ? -10.656 11.203 19.312 1 78.69 121 TYR A CA 1
ATOM 927 C C . TYR A 1 121 ? -10.586 10.547 20.688 1 78.69 121 TYR A C 1
ATOM 929 O O . TYR A 1 121 ? -9.82 10.992 21.562 1 78.69 121 TYR A O 1
ATOM 937 N N . SER A 1 122 ? -11.273 9.555 20.891 1 75.06 122 SER A N 1
ATOM 938 C CA . SER A 1 122 ? -11.469 8.922 22.188 1 75.06 122 SER A CA 1
ATOM 939 C C . SER A 1 122 ? -10.148 8.445 22.781 1 75.06 122 SER A C 1
ATOM 941 O O . SER A 1 122 ? -9.977 8.43 24 1 75.06 122 SER A O 1
ATOM 943 N N . ILE A 1 123 ? -9.242 8.172 21.984 1 76.69 123 ILE A N 1
ATOM 944 C CA . ILE A 1 123 ? -8 7.582 22.484 1 76.69 123 ILE A CA 1
ATOM 945 C C . ILE A 1 123 ? -7.023 8.68 22.875 1 76.69 123 ILE A C 1
ATOM 947 O O . ILE A 1 123 ? -5.988 8.414 23.484 1 76.69 123 ILE A O 1
ATOM 951 N N . TYR A 1 124 ? -7.301 9.82 22.594 1 79.94 124 TYR A N 1
ATOM 952 C CA . TYR A 1 124 ? -6.344 10.891 22.812 1 79.94 124 TYR A CA 1
ATOM 953 C C . TYR A 1 124 ? -6.617 11.602 24.141 1 79.94 124 TYR A C 1
ATOM 955 O O . TYR A 1 124 ? -7.734 12.07 24.391 1 79.94 124 TYR A O 1
ATOM 963 N N . THR A 1 125 ? -5.617 11.672 24.984 1 81.62 125 THR A N 1
ATOM 964 C CA . THR A 1 125 ? -5.617 12.406 26.25 1 81.62 125 THR A CA 1
ATOM 965 C C . THR A 1 125 ? -4.988 13.781 26.078 1 81.62 125 THR A C 1
ATOM 967 O O . THR A 1 125 ? -4.332 14.047 25.062 1 81.62 125 THR A O 1
ATOM 970 N N . PRO A 1 126 ? -5.242 14.586 27.031 1 78.81 126 PRO A N 1
ATOM 971 C CA . PRO A 1 126 ? -4.574 15.883 26.984 1 78.81 126 PRO A CA 1
ATOM 972 C C . PRO A 1 126 ? -3.053 15.773 26.938 1 78.81 126 PRO A C 1
ATOM 974 O O . PRO A 1 126 ? -2.391 16.594 26.297 1 78.81 126 PRO A O 1
ATOM 977 N N . GLU A 1 127 ? -2.539 14.82 27.625 1 82.31 127 GLU A N 1
ATOM 978 C CA . GLU A 1 127 ? -1.099 14.586 27.594 1 82.31 127 GLU A CA 1
ATOM 979 C C . GLU A 1 127 ? -0.627 14.242 26.172 1 82.31 127 GLU A C 1
ATOM 981 O O . GLU A 1 127 ? 0.448 14.672 25.75 1 82.31 127 GLU A O 1
ATOM 986 N N . MET A 1 128 ? -1.41 13.516 25.453 1 86.06 128 MET A N 1
ATOM 987 C CA . MET A 1 128 ? -1.071 13.156 24.078 1 86.06 128 MET A CA 1
ATOM 988 C C . MET A 1 128 ? -1.098 14.383 23.172 1 86.06 128 MET A C 1
ATOM 990 O O .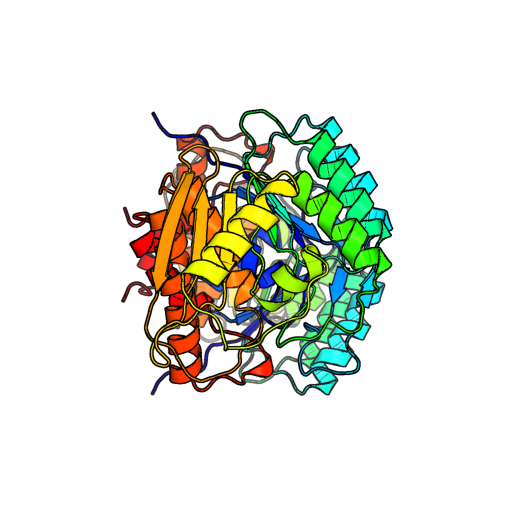 MET A 1 128 ? -0.274 14.5 22.266 1 86.06 128 MET A O 1
ATOM 994 N N . ALA A 1 129 ? -2.004 15.211 23.484 1 83.06 129 ALA A N 1
ATOM 995 C CA . ALA A 1 129 ? -2.086 16.438 22.703 1 83.06 129 ALA A CA 1
ATOM 996 C C . ALA A 1 129 ? -0.81 17.266 22.844 1 83.06 129 ALA A C 1
ATOM 998 O O . ALA A 1 129 ? -0.311 17.812 21.844 1 83.06 129 ALA A O 1
ATOM 999 N N . LYS A 1 130 ? -0.302 17.359 24.047 1 85 130 LYS A N 1
ATOM 1000 C CA . LYS A 1 130 ? 0.954 18.078 24.297 1 85 130 LYS A CA 1
ATOM 1001 C C . LYS A 1 130 ? 2.115 17.391 23.578 1 85 130 LYS A C 1
ATOM 1003 O O . LYS A 1 130 ? 2.986 18.062 23.016 1 85 130 LYS A O 1
ATOM 1008 N N . GLY A 1 131 ? 2.133 16.094 23.688 1 89.56 131 GLY A N 1
ATOM 1009 C CA . GLY A 1 131 ? 3.135 15.336 22.953 1 89.56 131 GLY A CA 1
ATOM 1010 C C . GLY A 1 131 ? 3.088 15.578 21.453 1 89.56 131 GLY A C 1
ATOM 1011 O O . GLY A 1 131 ? 4.129 15.688 20.812 1 89.56 131 GLY A O 1
ATOM 1012 N N . MET A 1 132 ? 1.893 15.672 21 1 93.25 132 MET A N 1
ATOM 1013 C CA . MET A 1 132 ? 1.71 15.914 19.562 1 93.25 132 MET A CA 1
ATOM 1014 C C . MET A 1 132 ? 2.211 17.297 19.188 1 93.25 132 MET A C 1
ATOM 1016 O O . MET A 1 132 ? 2.803 17.484 18.109 1 93.25 132 MET A O 1
ATOM 1020 N N . SER A 1 133 ? 1.99 18.25 20.016 1 91.75 133 SER A N 1
ATOM 1021 C CA . SER A 1 133 ? 2.504 19.594 19.781 1 91.75 133 SER A CA 1
ATOM 1022 C C . SER A 1 133 ? 4.023 19.578 19.641 1 91.75 133 SER A C 1
ATOM 1024 O O . SER A 1 133 ? 4.574 20.281 18.781 1 91.75 133 SER A O 1
ATOM 1026 N N . LYS A 1 134 ? 4.645 18.844 20.469 1 92.44 134 LYS A N 1
ATOM 1027 C CA . LYS A 1 134 ? 6.098 18.719 20.391 1 92.44 134 LYS A CA 1
ATOM 1028 C C . LYS A 1 134 ? 6.535 18.062 19.094 1 92.44 134 LYS A C 1
ATOM 1030 O O . LYS A 1 134 ? 7.543 18.453 18.5 1 92.44 134 LYS A O 1
ATOM 1035 N N . LEU A 1 135 ? 5.809 17.031 18.672 1 95.62 135 LEU A N 1
ATOM 1036 C CA . LEU A 1 135 ? 6.105 16.375 17.406 1 95.62 135 LEU A CA 1
ATOM 1037 C C . LEU A 1 135 ? 5.93 17.328 16.234 1 95.62 135 LEU A C 1
ATOM 1039 O O . LEU A 1 135 ? 6.766 17.375 15.336 1 95.62 135 LEU A O 1
ATOM 1043 N N . CYS A 1 136 ? 4.879 18.094 16.281 1 95.94 136 CYS A N 1
ATOM 1044 C CA . CYS A 1 136 ? 4.598 19.078 15.25 1 95.94 136 CYS A CA 1
ATOM 1045 C C . CYS A 1 136 ? 5.719 20.109 15.156 1 95.94 136 CYS A C 1
ATOM 1047 O O . CYS A 1 136 ? 6.059 20.562 14.062 1 95.94 136 CYS A O 1
ATOM 1049 N N . ALA A 1 137 ? 6.289 20.438 16.281 1 94.06 137 ALA A N 1
ATOM 1050 C CA . ALA A 1 137 ? 7.363 21.422 16.328 1 94.06 137 ALA A CA 1
ATOM 1051 C C . ALA A 1 137 ? 8.602 20.922 15.586 1 94.06 137 ALA A C 1
ATOM 1053 O O . ALA A 1 137 ? 9.422 21.734 15.141 1 94.06 137 ALA A O 1
ATOM 1054 N N . LYS A 1 138 ? 8.734 19.672 15.398 1 95.12 138 LYS A N 1
ATOM 1055 C CA . LYS A 1 138 ? 9.875 19.078 14.719 1 95.12 138 LYS A CA 1
ATOM 1056 C C . LYS A 1 138 ? 9.633 18.969 13.211 1 95.12 138 LYS A C 1
ATOM 1058 O O . LYS A 1 138 ? 10.555 18.688 12.445 1 95.12 138 LYS A O 1
ATOM 1063 N N . ALA A 1 139 ? 8.445 19.188 12.805 1 97.12 139 ALA A N 1
ATOM 1064 C CA . ALA A 1 139 ? 8.055 19 11.406 1 97.12 139 ALA A CA 1
ATOM 1065 C C . ALA A 1 139 ? 8.352 20.25 10.578 1 97.12 139 ALA A C 1
ATOM 1067 O O . ALA A 1 139 ? 8.289 21.359 11.086 1 97.12 139 ALA A O 1
ATOM 1068 N N . ASP A 1 140 ? 8.703 20.062 9.336 1 97.81 140 ASP A N 1
ATOM 1069 C CA . ASP A 1 140 ? 8.781 21.172 8.391 1 97.81 140 ASP A CA 1
ATOM 1070 C C . ASP A 1 140 ? 7.391 21.672 8.016 1 97.81 140 ASP A C 1
ATOM 1072 O O . ASP A 1 140 ? 7.195 22.859 7.773 1 97.81 140 ASP A O 1
ATOM 1076 N N . ILE A 1 141 ? 6.441 20.75 7.949 1 98.38 141 ILE A N 1
ATOM 1077 C CA . ILE A 1 141 ? 5.07 21.047 7.547 1 98.38 141 ILE A CA 1
ATOM 1078 C C . ILE A 1 141 ? 4.09 20.344 8.484 1 98.38 141 ILE A C 1
ATOM 1080 O O . ILE A 1 141 ? 4.242 19.156 8.773 1 98.38 141 ILE A O 1
ATOM 1084 N N . ILE A 1 142 ? 3.107 21 8.961 1 98.38 142 ILE A N 1
ATOM 1085 C CA . ILE A 1 142 ? 2.016 20.375 9.703 1 98.38 142 ILE A CA 1
ATOM 1086 C C . ILE A 1 142 ? 0.695 20.609 8.969 1 98.38 142 ILE A C 1
ATOM 1088 O O . ILE A 1 142 ? 0.502 21.656 8.336 1 98.38 142 ILE A O 1
ATOM 1092 N N . VAL A 1 143 ? -0.203 19.609 9.102 1 98.44 143 VAL A N 1
ATOM 1093 C CA . VAL A 1 143 ? -1.446 19.625 8.336 1 98.44 143 VAL A CA 1
ATOM 1094 C C . VAL A 1 143 ? -2.631 19.406 9.273 1 98.44 143 VAL A C 1
ATOM 1096 O O . VAL A 1 143 ? -3.404 18.469 9.094 1 98.44 143 VAL A O 1
ATOM 1099 N N . PRO A 1 144 ? -2.875 20.281 10.141 1 96.94 144 PRO A N 1
ATOM 1100 C CA . PRO A 1 144 ? -4.031 20.125 11.031 1 96.94 144 PRO A CA 1
ATOM 1101 C C . PRO A 1 144 ? -5.34 20.562 10.383 1 96.94 144 PRO A C 1
ATOM 1103 O O . PRO A 1 144 ? -5.332 21.422 9.492 1 96.94 144 PRO A O 1
ATOM 1106 N N . ASN A 1 145 ? -6.414 19.922 10.789 1 94.12 145 ASN A N 1
ATOM 1107 C CA . ASN A 1 145 ? -7.707 20.531 10.516 1 94.12 145 ASN A CA 1
ATOM 1108 C C . ASN A 1 145 ? -8.039 21.609 11.547 1 94.12 145 ASN A C 1
ATOM 1110 O O . ASN A 1 145 ? -7.277 21.844 12.484 1 94.12 145 ASN A O 1
ATOM 1114 N N . LEU A 1 146 ? -9.133 22.25 11.312 1 91.75 146 LEU A N 1
ATOM 1115 C CA . LEU A 1 146 ? -9.508 23.391 12.164 1 91.75 146 LEU A CA 1
ATOM 1116 C C . LEU A 1 146 ? -9.648 22.953 13.617 1 91.75 146 LEU A C 1
ATOM 1118 O O . LEU A 1 146 ? -9.227 23.672 14.523 1 91.75 146 LEU A O 1
ATOM 1122 N N . THR A 1 147 ? -10.227 21.797 13.859 1 91.56 147 THR A N 1
ATOM 1123 C CA . THR A 1 147 ? -10.383 21.281 15.211 1 91.56 147 THR A CA 1
ATOM 1124 C C . THR A 1 147 ? -9.023 21 15.852 1 91.56 147 THR A C 1
ATOM 1126 O O . THR A 1 147 ? -8.781 21.391 17 1 91.56 147 THR A O 1
ATOM 1129 N N . GLU A 1 148 ? -8.211 20.359 15.117 1 93.69 148 GLU A N 1
ATOM 1130 C CA . GLU A 1 148 ? -6.879 20.031 15.602 1 93.69 148 GLU A CA 1
ATOM 1131 C C . GLU A 1 148 ? -6.059 21.281 15.883 1 93.69 148 GLU A C 1
ATOM 1133 O O . GLU A 1 148 ? -5.305 21.328 16.859 1 93.69 148 GLU A O 1
ATOM 1138 N N . ALA A 1 149 ? -6.23 22.234 15.062 1 93.69 149 ALA A N 1
ATOM 1139 C CA . ALA A 1 149 ? -5.52 23.5 15.25 1 93.69 149 ALA A CA 1
ATOM 1140 C C . ALA A 1 149 ? -5.879 24.141 16.594 1 93.69 149 ALA A C 1
ATOM 1142 O O . ALA A 1 149 ? -5 24.625 17.312 1 93.69 149 ALA A O 1
ATOM 1143 N N . ALA A 1 150 ? -7.137 24.172 16.891 1 90.56 150 ALA A N 1
ATOM 1144 C CA . ALA A 1 150 ? -7.594 24.734 18.156 1 90.56 150 ALA A CA 1
ATOM 1145 C C . ALA A 1 150 ? -6.973 23.984 19.328 1 90.56 150 ALA A C 1
ATOM 1147 O O . ALA A 1 150 ? -6.523 24.609 20.297 1 90.56 150 ALA A O 1
ATOM 1148 N N . PHE A 1 151 ? -6.887 22.688 19.219 1 89.94 151 PHE A N 1
ATOM 1149 C CA . PHE A 1 151 ? -6.359 21.875 20.297 1 89.94 151 PHE A CA 1
ATOM 1150 C C . PHE A 1 151 ? -4.852 22.047 20.422 1 89.94 151 PHE A C 1
ATOM 1152 O O . PHE A 1 151 ? -4.316 22.109 21.531 1 89.94 151 PHE A O 1
ATOM 1159 N N . LEU A 1 152 ? -4.195 22.062 19.312 1 92.62 152 LEU A N 1
ATOM 1160 C CA . LEU A 1 152 ? -2.748 22.25 19.312 1 92.62 152 LEU A CA 1
ATOM 1161 C C . LEU A 1 152 ? -2.373 23.562 20 1 92.62 152 LEU A C 1
ATOM 1163 O O . LEU A 1 152 ? -1.329 23.656 20.641 1 92.62 152 LEU A O 1
ATOM 1167 N N . LEU A 1 153 ? -3.213 24.562 19.844 1 91.81 153 LEU A N 1
ATOM 1168 C CA . LEU A 1 153 ? -2.941 25.891 20.375 1 91.81 153 LEU A CA 1
ATOM 1169 C C . LEU A 1 153 ? -3.578 26.078 21.75 1 91.81 153 LEU A C 1
ATOM 1171 O O . LEU A 1 153 ? -3.43 27.125 22.375 1 91.81 153 LEU A O 1
ATOM 1175 N N . ASP A 1 154 ? -4.293 25.047 22.234 1 88.94 154 ASP A N 1
ATOM 1176 C CA . ASP A 1 154 ? -5.027 25.125 23.484 1 88.94 154 ASP A CA 1
ATOM 1177 C C . ASP A 1 154 ? -6.02 26.281 23.469 1 88.94 154 ASP A C 1
ATOM 1179 O O . ASP A 1 154 ? -6.023 27.109 24.391 1 88.94 154 ASP A O 1
ATOM 1183 N N . GLU A 1 155 ? -6.711 26.438 22.422 1 89.38 155 GLU A N 1
ATOM 1184 C CA . GLU A 1 155 ? -7.754 27.453 22.234 1 89.38 155 GLU A CA 1
ATOM 1185 C C . GLU A 1 155 ? -9.117 26.797 22.016 1 89.38 155 GLU A C 1
ATOM 1187 O O . GLU A 1 155 ? -9.195 25.625 21.625 1 89.38 155 GLU A O 1
ATOM 1192 N N . PRO A 1 156 ? -10.18 27.516 22.359 1 87.81 156 PRO A N 1
ATOM 1193 C CA . PRO A 1 156 ? -11.508 26.953 22.094 1 87.81 156 PRO A CA 1
ATOM 1194 C C . PRO A 1 156 ? -11.781 26.781 20.594 1 87.81 156 PRO A C 1
ATOM 1196 O O . PRO A 1 156 ? -11.375 27.625 19.797 1 87.81 156 PRO A O 1
ATOM 1199 N N . TYR A 1 157 ? -12.383 25.672 20.281 1 87.88 157 TYR A N 1
ATOM 1200 C CA . TYR A 1 157 ? -12.852 25.469 18.906 1 87.88 157 TYR A CA 1
ATOM 1201 C C . TYR A 1 157 ? -14.031 26.391 18.609 1 87.88 157 TYR A C 1
ATOM 1203 O O . TYR A 1 157 ? -15.031 26.375 19.328 1 87.88 157 TYR A O 1
ATOM 1211 N N . ILE A 1 158 ? -14.008 27.109 17.469 1 83.56 158 ILE A N 1
ATOM 1212 C CA . ILE A 1 158 ? -15 28.156 17.266 1 83.56 158 ILE A CA 1
ATOM 1213 C C . ILE A 1 158 ? -15.984 27.734 16.188 1 83.56 158 ILE A C 1
ATOM 1215 O O . ILE A 1 158 ? -16.875 28.5 15.812 1 83.56 158 ILE A O 1
ATOM 1219 N N . GLY A 1 159 ? -15.875 26.531 15.672 1 82.38 159 GLY A N 1
ATOM 1220 C CA . GLY A 1 159 ? -16.797 26.047 14.648 1 82.38 159 GLY A CA 1
ATOM 1221 C C . GLY A 1 159 ? -16.625 26.75 13.312 1 82.38 159 GLY A C 1
ATOM 1222 O O . GLY A 1 159 ? -15.508 26.875 12.805 1 82.38 159 GLY A O 1
ATOM 1223 N N . ASP A 1 160 ? -17.781 27.266 12.797 1 80.12 160 ASP A N 1
ATOM 1224 C CA . ASP A 1 160 ? -17.781 27.828 11.453 1 80.12 160 ASP A CA 1
ATOM 1225 C C . ASP A 1 160 ? -17.797 29.359 11.5 1 80.12 160 ASP A C 1
ATOM 1227 O O . ASP A 1 160 ? -17.953 30.016 10.461 1 80.12 160 ASP A O 1
ATOM 1231 N N . HIS A 1 161 ? -17.594 29.875 12.625 1 83.81 161 HIS A N 1
ATOM 1232 C CA . HIS A 1 161 ? -17.703 31.312 12.773 1 83.81 161 HIS A CA 1
ATOM 1233 C C . HIS A 1 161 ? -16.328 31.984 12.719 1 83.81 161 HIS A C 1
ATOM 1235 O O . HIS A 1 161 ? -15.828 32.469 13.742 1 83.81 161 HIS A O 1
ATOM 1241 N N . TYR A 1 162 ? -15.75 31.969 11.602 1 91.31 162 TYR A N 1
ATOM 1242 C CA . TYR A 1 162 ? -14.453 32.625 11.461 1 91.31 162 TYR A CA 1
ATOM 1243 C C . TYR A 1 162 ? -14.352 33.375 10.133 1 91.31 162 TYR A C 1
ATOM 1245 O O . TYR A 1 162 ? -15.125 33.094 9.211 1 91.31 162 TYR A O 1
ATOM 1253 N N . ASP A 1 163 ? -13.57 34.344 10.07 1 93.75 163 ASP A N 1
ATOM 1254 C CA . ASP A 1 163 ? -13.25 35.062 8.844 1 93.75 163 ASP A CA 1
ATOM 1255 C C . ASP A 1 163 ? -11.789 34.844 8.453 1 93.75 163 ASP A C 1
ATOM 1257 O O . ASP A 1 163 ? -11.086 34.031 9.055 1 93.75 163 ASP A O 1
ATOM 1261 N N . GLN A 1 164 ? -11.414 35.469 7.398 1 95.62 164 GLN A N 1
ATOM 1262 C CA . GLN A 1 164 ? -10.062 35.312 6.863 1 95.62 164 GLN A CA 1
ATOM 1263 C C . GLN A 1 164 ? -9.008 35.719 7.887 1 95.62 164 GLN A C 1
ATOM 1265 O O . GLN A 1 164 ? -7.973 35.062 8.016 1 95.62 164 GLN A O 1
ATOM 1270 N N . ASN A 1 165 ? -9.258 36.812 8.602 1 96.38 165 ASN A N 1
ATOM 1271 C CA . ASN A 1 165 ? -8.32 37.312 9.602 1 96.38 165 ASN A CA 1
ATOM 1272 C C . ASN A 1 165 ? -8.078 36.281 10.703 1 96.38 165 ASN A C 1
ATOM 1274 O O . ASN A 1 165 ? -6.945 36.094 11.141 1 96.38 165 ASN A O 1
ATOM 1278 N N . TYR A 1 166 ? -9.133 35.719 11.164 1 95.5 166 TYR A N 1
ATOM 1279 C CA . TYR A 1 166 ? -9.031 34.688 12.195 1 95.5 166 TYR A CA 1
ATOM 1280 C C . TYR A 1 166 ? -8.164 33.531 11.711 1 95.5 166 TYR A C 1
ATOM 1282 O O . TYR A 1 166 ? -7.27 33.062 12.438 1 95.5 166 TYR A O 1
ATOM 1290 N N . VAL A 1 167 ? -8.453 33.031 10.523 1 96.31 167 VAL A N 1
ATOM 1291 C CA . VAL A 1 167 ? -7.77 31.875 9.969 1 96.31 167 VAL A CA 1
ATOM 1292 C C . VAL A 1 167 ? -6.281 32.188 9.82 1 96.31 167 VAL A C 1
ATOM 1294 O O . VAL A 1 167 ? -5.434 31.359 10.18 1 96.31 167 VAL A O 1
ATOM 1297 N N . GLU A 1 168 ? -5.969 33.312 9.266 1 97.62 168 GLU A N 1
ATOM 1298 C CA . GLU A 1 168 ? -4.566 33.688 9.078 1 97.62 168 GLU A CA 1
ATOM 1299 C C . GLU A 1 168 ? -3.846 33.812 10.414 1 97.62 168 GLU A C 1
ATOM 1301 O O . GLU A 1 168 ? -2.697 33.375 10.547 1 97.62 168 GLU A O 1
ATOM 1306 N N . ALA A 1 169 ? -4.516 34.438 11.398 1 97 169 ALA A N 1
ATOM 1307 C CA . ALA A 1 169 ? -3.936 34.531 12.742 1 97 169 ALA A CA 1
ATOM 1308 C C . ALA A 1 169 ? -3.684 33.125 13.328 1 97 169 ALA A C 1
ATOM 1310 O O . ALA A 1 169 ? -2.68 32.906 14.008 1 97 169 ALA A O 1
ATOM 1311 N N . LEU A 1 170 ? -4.664 32.312 13.109 1 96.44 170 LEU A N 1
ATOM 1312 C CA . LEU A 1 170 ? -4.555 30.938 13.562 1 96.44 170 LEU A CA 1
ATOM 1313 C C . LEU A 1 170 ? -3.303 30.266 13 1 96.44 170 LEU A C 1
ATOM 1315 O O . LEU A 1 170 ? -2.568 29.594 13.727 1 96.44 170 LEU A O 1
ATOM 1319 N N . LEU A 1 171 ? -3.037 30.391 11.703 1 98.06 171 LEU A N 1
ATOM 1320 C CA . LEU A 1 171 ? -1.882 29.797 11.047 1 98.06 171 LEU A CA 1
ATOM 1321 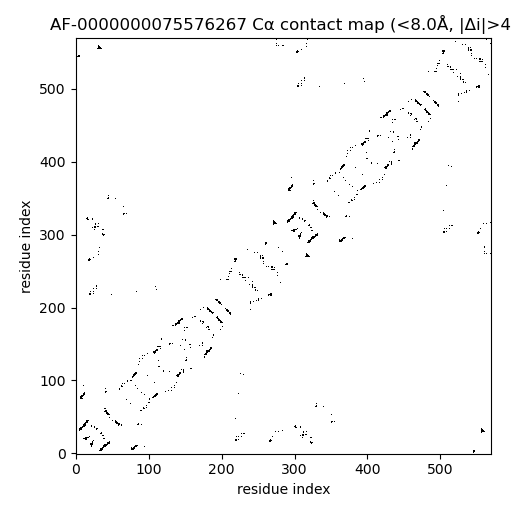C C . LEU A 1 171 ? -0.583 30.375 11.594 1 98.06 171 LEU A C 1
ATOM 1323 O O . LEU A 1 171 ? 0.396 29.641 11.781 1 98.06 171 LEU A O 1
ATOM 1327 N N . VAL A 1 172 ? -0.557 31.656 11.828 1 97.94 172 VAL A N 1
ATOM 1328 C CA . VAL A 1 172 ? 0.627 32.312 12.383 1 97.94 172 VAL A CA 1
ATOM 1329 C C . VAL A 1 172 ? 0.918 31.734 13.773 1 97.94 172 VAL A C 1
ATOM 1331 O O . VAL A 1 172 ? 2.068 31.438 14.102 1 97.94 172 VAL A O 1
ATOM 1334 N N . LYS A 1 173 ? -0.149 31.625 14.586 1 97.19 173 LYS A N 1
ATOM 1335 C CA . LYS A 1 173 ? 0.022 31.047 15.922 1 97.19 173 LYS A CA 1
ATOM 1336 C C . LYS A 1 173 ? 0.573 29.641 15.836 1 97.19 173 LYS A C 1
ATOM 1338 O O . LYS A 1 173 ? 1.45 29.25 16.625 1 97.19 173 LYS A O 1
ATOM 1343 N N . LEU A 1 174 ? 0.043 28.844 14.93 1 97.38 174 LEU A N 1
ATOM 1344 C CA . LEU A 1 174 ? 0.505 27.469 14.75 1 97.38 174 LEU A CA 1
ATOM 1345 C C . LEU A 1 174 ? 1.981 27.438 14.367 1 97.38 174 LEU A C 1
ATOM 1347 O O . LEU A 1 174 ? 2.717 26.547 14.789 1 97.38 174 LEU A O 1
ATOM 1351 N N . SER A 1 175 ? 2.412 28.344 13.547 1 97.25 175 SER A N 1
ATOM 1352 C CA . SER A 1 175 ? 3.797 28.391 13.094 1 97.25 175 SER A CA 1
ATOM 1353 C C . SER A 1 175 ? 4.754 28.625 14.258 1 97.25 175 SER A C 1
ATOM 1355 O O . SER A 1 175 ? 5.926 28.25 14.188 1 97.25 175 SER A O 1
ATOM 1357 N N . GLN A 1 176 ? 4.285 29.234 15.297 1 95.75 176 GLN A N 1
ATOM 1358 C CA . GLN A 1 176 ? 5.109 29.516 16.469 1 95.75 176 GLN A CA 1
ATOM 1359 C C . GLN A 1 176 ? 5.453 28.25 17.219 1 95.75 176 GLN A C 1
ATOM 1361 O O . GLN A 1 176 ? 6.352 28.25 18.078 1 95.75 176 GLN A O 1
ATOM 1366 N N . LEU A 1 177 ? 4.73 27.156 16.922 1 92.81 177 LEU A N 1
ATOM 1367 C CA . LEU A 1 177 ? 5.094 25.875 17.5 1 92.81 177 LEU A CA 1
ATOM 1368 C C . LEU A 1 177 ? 6.477 25.438 17.031 1 92.81 177 LEU A C 1
ATOM 1370 O O . LEU A 1 177 ? 7.148 24.656 17.703 1 92.81 177 LEU A O 1
ATOM 1374 N N . GLY A 1 178 ? 6.832 25.859 15.758 1 93 178 GLY A N 1
ATOM 1375 C CA . GLY A 1 178 ? 8.164 25.516 15.281 1 93 178 GLY A CA 1
ATOM 1376 C C . GLY A 1 178 ? 8.188 25.156 13.805 1 93 178 GLY A C 1
ATOM 1377 O O . GLY A 1 178 ? 9.242 25.188 13.172 1 93 178 GLY A O 1
ATOM 1378 N N . SER A 1 179 ? 7.117 24.812 13.203 1 93.5 179 SER A N 1
ATOM 1379 C CA . SER A 1 179 ? 7.051 24.375 11.812 1 93.5 179 SER A CA 1
ATOM 1380 C C . SER A 1 179 ? 7.172 25.547 10.852 1 93.5 179 SER A C 1
ATOM 1382 O O . SER A 1 179 ? 6.656 26.625 11.125 1 93.5 179 SER A O 1
ATOM 1384 N N . LYS A 1 180 ? 7.707 25.312 9.742 1 94.31 180 LYS A N 1
ATOM 1385 C CA . LYS A 1 180 ? 7.977 26.359 8.758 1 94.31 180 LYS A CA 1
ATOM 1386 C C . LYS A 1 180 ? 6.785 26.547 7.824 1 94.31 180 LYS A C 1
ATOM 1388 O O . LYS A 1 180 ? 6.609 27.625 7.246 1 94.31 180 LYS A O 1
ATOM 1393 N N . LYS A 1 181 ? 6.047 25.562 7.617 1 98.25 181 LYS A N 1
ATOM 1394 C CA . LYS A 1 181 ? 4.863 25.594 6.762 1 98.25 181 LYS A CA 1
ATOM 1395 C C . LYS A 1 181 ? 3.65 25.016 7.473 1 98.25 181 LYS A C 1
ATOM 1397 O O . LYS A 1 181 ? 3.748 23.969 8.117 1 98.25 181 LYS A O 1
ATOM 1402 N N . ILE A 1 182 ? 2.568 25.719 7.348 1 98.62 182 ILE A N 1
ATOM 1403 C CA . ILE A 1 182 ? 1.316 25.312 7.98 1 98.62 182 ILE A CA 1
ATOM 1404 C C . ILE A 1 182 ? 0.232 25.156 6.918 1 98.62 182 ILE A C 1
ATOM 1406 O O . ILE A 1 182 ? 0.04 26.047 6.078 1 98.62 182 ILE A O 1
ATOM 1410 N N . VAL A 1 183 ? -0.387 24.031 6.906 1 98.75 183 VAL A N 1
ATOM 1411 C CA . VAL A 1 183 ? -1.555 23.797 6.062 1 98.75 183 VAL A CA 1
ATOM 1412 C C . VAL A 1 183 ? -2.754 23.422 6.938 1 98.75 183 VAL A C 1
ATOM 1414 O O . VAL A 1 183 ? -2.77 22.359 7.566 1 98.75 183 VAL A O 1
ATOM 1417 N N . VAL A 1 184 ? -3.754 24.281 6.984 1 97.88 184 VAL A N 1
ATOM 1418 C CA . VAL A 1 184 ? -4.961 24 7.754 1 97.88 184 VAL A CA 1
ATOM 1419 C C . VAL A 1 184 ? -6.094 23.594 6.812 1 97.88 184 VAL A C 1
ATOM 1421 O O . VAL A 1 184 ? -6.418 24.344 5.875 1 97.88 184 VAL A O 1
ATOM 1424 N N . THR A 1 185 ? -6.605 22.453 7.051 1 96.62 185 THR A N 1
ATOM 1425 C CA . THR A 1 185 ? -7.68 21.953 6.207 1 96.62 185 THR A CA 1
ATOM 1426 C C . THR A 1 185 ? -9.039 22.219 6.84 1 96.62 185 THR A C 1
ATOM 1428 O O . THR A 1 185 ? -9.125 22.625 8 1 96.62 185 THR A O 1
ATOM 1431 N N . GLY A 1 186 ? -10.102 22.062 6.047 1 92.75 186 GLY A N 1
ATOM 1432 C CA . GLY A 1 186 ? -11.453 22.234 6.547 1 92.75 186 GLY A CA 1
ATOM 1433 C C . GLY A 1 186 ? -11.898 23.672 6.605 1 92.75 186 GLY A C 1
ATOM 1434 O O . GLY A 1 186 ? -12.742 24.047 7.426 1 92.75 186 GLY A O 1
ATOM 1435 N N . ILE A 1 187 ? -11.328 24.5 5.84 1 94.94 187 ILE A N 1
ATOM 1436 C CA . ILE A 1 187 ? -11.648 25.922 5.824 1 94.94 187 ILE A CA 1
ATOM 1437 C C . ILE A 1 187 ? -12.711 26.203 4.762 1 94.94 187 ILE A C 1
ATOM 1439 O O . ILE A 1 187 ? -12.617 25.703 3.641 1 94.94 187 ILE A O 1
ATOM 1443 N N . SER A 1 188 ? -13.711 26.906 5.137 1 94.5 188 SER A N 1
ATOM 1444 C CA . SER A 1 188 ? -14.773 27.328 4.223 1 94.5 188 SER A CA 1
ATOM 1445 C C . SER A 1 188 ? -15.203 28.766 4.504 1 94.5 188 SER A C 1
ATOM 1447 O O . SER A 1 188 ? -15.586 29.094 5.629 1 94.5 188 SER A O 1
ATOM 1449 N N . PHE A 1 189 ? -15.078 29.688 3.449 1 93.94 189 PHE A N 1
ATOM 1450 C CA . PHE A 1 189 ? -15.594 31.047 3.551 1 93.94 189 PHE A CA 1
ATOM 1451 C C . PHE A 1 189 ? -16.938 31.188 2.84 1 93.94 189 PHE A C 1
ATOM 1453 O O . PHE A 1 189 ? -17.656 32.156 3.037 1 93.94 189 PHE A O 1
ATOM 1460 N N . ASP A 1 190 ? -17.188 30.266 1.925 1 91.38 190 ASP A N 1
ATOM 1461 C CA . ASP A 1 190 ? -18.422 30.062 1.171 1 91.38 190 ASP A CA 1
ATOM 1462 C C . ASP A 1 190 ? -18.953 28.641 1.374 1 91.38 190 ASP A C 1
ATOM 1464 O O . ASP A 1 190 ? -18.234 27.656 1.12 1 91.38 190 ASP A O 1
ATOM 1468 N N . PRO A 1 191 ? -20.172 28.562 1.867 1 89.38 191 PRO A N 1
ATOM 1469 C CA . PRO A 1 191 ? -20.703 27.234 2.172 1 89.38 191 PRO A CA 1
ATOM 1470 C C . PRO A 1 191 ? -20.594 26.266 0.999 1 89.38 191 PRO A C 1
ATOM 1472 O O . PRO A 1 191 ? -20.609 25.047 1.194 1 89.38 191 PRO A O 1
ATOM 1475 N N . SER A 1 192 ? -20.484 26.719 -0.17 1 93.38 192 SER A N 1
ATOM 1476 C CA . SER A 1 192 ? -20.422 25.875 -1.351 1 93.38 192 SER A CA 1
ATOM 1477 C C . SER A 1 192 ? -18.984 25.438 -1.631 1 93.38 192 SER A C 1
ATOM 1479 O O . SER A 1 192 ? -18.75 24.578 -2.488 1 93.38 192 SER A O 1
ATOM 1481 N N . LYS A 1 193 ? -18.062 25.938 -0.856 1 95.31 193 LYS A N 1
ATOM 1482 C CA . LYS A 1 193 ? -16.656 25.656 -1.097 1 95.31 193 LYS A CA 1
ATOM 1483 C C . LYS A 1 193 ? -15.977 25.141 0.168 1 95.31 193 LYS A C 1
ATOM 1485 O O . LYS A 1 193 ? -16.375 25.469 1.281 1 95.31 193 LYS A O 1
ATOM 1490 N N . LEU A 1 194 ? -15.062 24.312 0.045 1 94.19 194 LEU A N 1
ATOM 1491 C CA . LEU A 1 194 ? -14.266 23.734 1.117 1 94.19 194 LEU A CA 1
ATOM 1492 C C . LEU A 1 194 ? -12.812 23.547 0.676 1 94.19 194 LEU A C 1
ATOM 1494 O O . LEU A 1 194 ? -12.555 23.219 -0.48 1 94.19 194 LEU A O 1
ATOM 1498 N N . GLY A 1 195 ? -11.992 23.781 1.569 1 96.25 195 GLY A N 1
ATOM 1499 C CA . GLY A 1 195 ? -10.602 23.578 1.18 1 96.25 195 GLY A CA 1
ATOM 1500 C C . GLY A 1 195 ? -9.633 23.75 2.33 1 96.25 195 GLY A C 1
ATOM 1501 O O . GLY A 1 195 ? -9.844 23.203 3.414 1 96.25 195 GLY A O 1
ATOM 1502 N N . ALA A 1 196 ? -8.469 24.391 1.983 1 98.12 196 ALA A N 1
ATOM 1503 C CA . ALA A 1 196 ? -7.363 24.531 2.932 1 98.12 196 ALA A CA 1
ATOM 1504 C C . ALA A 1 196 ? -6.66 25.875 2.752 1 98.12 196 ALA A C 1
ATOM 1506 O O . ALA A 1 196 ? -6.754 26.5 1.692 1 98.12 196 ALA A O 1
ATOM 1507 N N . VAL A 1 197 ? -6.027 26.297 3.76 1 98.38 197 VAL A N 1
ATOM 1508 C CA . VAL A 1 197 ? -5.215 27.516 3.756 1 98.38 197 VAL A CA 1
ATOM 1509 C C . VAL A 1 197 ? -3.789 27.172 4.184 1 98.38 197 VAL A C 1
ATOM 1511 O O . VAL A 1 197 ? -3.578 26.359 5.082 1 98.38 197 VAL A O 1
ATOM 1514 N N . THR A 1 198 ? -2.84 27.797 3.514 1 98.69 198 THR A N 1
ATOM 1515 C CA . THR A 1 198 ? -1.438 27.531 3.826 1 98.69 198 THR A CA 1
ATOM 1516 C C . THR A 1 198 ? -0.742 28.812 4.289 1 98.69 198 THR A C 1
ATOM 1518 O O . THR A 1 198 ? -1.173 29.922 3.955 1 98.69 198 THR A O 1
ATOM 1521 N N . TYR A 1 199 ? 0.211 28.703 5.102 1 98.62 199 TYR A N 1
ATOM 1522 C CA . TYR A 1 199 ? 1.109 29.766 5.531 1 98.62 199 TYR A CA 1
ATOM 1523 C C . TYR A 1 199 ? 2.564 29.328 5.441 1 98.62 199 TYR A C 1
ATOM 1525 O O . TYR A 1 199 ? 2.943 28.281 6 1 98.62 199 TYR A O 1
ATOM 1533 N N . ASP A 1 200 ? 3.305 29.969 4.664 1 98.25 200 ASP A N 1
ATOM 1534 C CA . ASP A 1 200 ? 4.746 29.766 4.551 1 98.25 200 ASP A CA 1
ATOM 1535 C C . ASP A 1 200 ? 5.516 30.828 5.328 1 98.25 200 ASP A C 1
ATOM 1537 O O . ASP A 1 200 ? 5.555 32 4.922 1 98.25 200 ASP A O 1
ATOM 1541 N N . VAL A 1 201 ? 6.188 30.391 6.363 1 97.25 201 VAL A N 1
ATOM 1542 C CA . VAL A 1 201 ? 6.859 31.312 7.273 1 97.25 201 VAL A CA 1
ATOM 1543 C C . VAL A 1 201 ? 7.996 32.031 6.547 1 97.25 201 VAL A C 1
ATOM 1545 O O . VAL A 1 201 ? 8.227 33.219 6.754 1 97.25 201 VAL A O 1
ATOM 1548 N N . ALA A 1 202 ? 8.695 31.297 5.738 1 95.5 202 ALA A N 1
ATOM 1549 C CA . ALA A 1 202 ? 9.867 31.844 5.051 1 95.5 202 ALA A CA 1
ATOM 1550 C C . ALA A 1 202 ? 9.484 33.031 4.164 1 95.5 202 ALA A C 1
ATOM 1552 O O . ALA A 1 202 ? 10.227 34 4.082 1 95.5 202 ALA A O 1
ATOM 1553 N N . THR A 1 203 ? 8.352 32.969 3.512 1 96.5 203 THR A N 1
ATOM 1554 C CA . THR A 1 203 ? 7.934 34.031 2.59 1 96.5 203 THR A CA 1
ATOM 1555 C C . THR A 1 203 ? 6.852 34.906 3.221 1 96.5 203 THR A C 1
ATOM 1557 O O . THR A 1 203 ? 6.469 35.938 2.652 1 96.5 203 THR A O 1
ATOM 1560 N N . ASN A 1 204 ? 6.391 34.5 4.383 1 97.19 204 ASN A N 1
ATOM 1561 C CA . ASN A 1 204 ? 5.289 35.188 5.055 1 97.19 204 ASN A CA 1
ATOM 1562 C C . ASN A 1 204 ? 4.094 35.375 4.125 1 97.19 204 ASN A C 1
ATOM 1564 O O . ASN A 1 204 ? 3.594 36.5 3.961 1 97.19 204 ASN A O 1
ATOM 1568 N N . THR A 1 205 ? 3.707 34.281 3.498 1 97.69 205 THR A N 1
ATOM 1569 C CA . THR A 1 205 ? 2.619 34.312 2.525 1 97.69 205 THR A CA 1
ATOM 1570 C C . THR A 1 205 ? 1.531 33.312 2.9 1 97.69 205 THR A C 1
ATOM 1572 O O . THR A 1 205 ? 1.83 32.188 3.318 1 97.69 205 THR A O 1
ATOM 1575 N N . PHE A 1 206 ? 0.324 33.781 2.705 1 98.38 206 PHE A N 1
ATOM 1576 C CA . PHE A 1 206 ? -0.847 32.938 2.824 1 98.38 206 PHE A CA 1
ATOM 1577 C C . PHE A 1 206 ? -1.388 32.562 1.449 1 98.38 206 PHE A C 1
ATOM 1579 O O . PHE A 1 206 ? -1.442 33.406 0.55 1 98.38 206 PHE A O 1
ATOM 1586 N N . ASP A 1 207 ? -1.713 31.344 1.252 1 98.44 207 ASP A N 1
ATOM 1587 C CA . ASP A 1 207 ? -2.389 30.891 0.039 1 98.44 207 ASP A CA 1
ATOM 1588 C C . ASP A 1 207 ? -3.654 30.109 0.374 1 98.44 207 ASP A C 1
ATOM 1590 O O . ASP A 1 207 ? -3.752 29.5 1.445 1 98.44 207 ASP A O 1
ATOM 1594 N N . TYR A 1 208 ? -4.586 30.219 -0.534 1 97.88 208 TYR A N 1
ATOM 1595 C CA . TYR A 1 208 ? -5.891 29.594 -0.367 1 97.88 208 TYR A CA 1
ATOM 1596 C C . TYR A 1 208 ? -6.168 28.594 -1.489 1 97.88 208 TYR A C 1
ATOM 1598 O O . TYR A 1 208 ? -5.938 28.906 -2.662 1 97.88 208 TYR A O 1
ATOM 1606 N N . ALA A 1 209 ? -6.562 27.391 -1.146 1 98.19 209 ALA A N 1
ATOM 1607 C CA . ALA A 1 209 ? -6.953 26.359 -2.092 1 98.19 209 ALA A CA 1
ATOM 1608 C C . ALA A 1 209 ? -8.352 25.828 -1.785 1 98.19 209 ALA A C 1
ATOM 1610 O O . ALA A 1 209 ? -8.594 25.266 -0.715 1 98.19 209 ALA A O 1
ATOM 1611 N N . PHE A 1 210 ? -9.258 26.047 -2.701 1 97.44 210 PHE A N 1
ATOM 1612 C CA . PHE A 1 210 ? -10.648 25.656 -2.49 1 97.44 210 PHE A CA 1
ATOM 1613 C C . PHE A 1 210 ? -11.188 24.906 -3.699 1 97.44 210 PHE A C 1
ATOM 1615 O O . PHE A 1 210 ? -10.641 25.016 -4.801 1 97.44 210 PHE A O 1
ATOM 1622 N N . ASN A 1 211 ? -12.133 24.109 -3.496 1 96.94 211 ASN A N 1
ATOM 1623 C CA . ASN A 1 211 ? -12.977 23.453 -4.496 1 96.94 211 ASN A CA 1
ATOM 1624 C C . ASN A 1 211 ? -14.406 23.297 -4 1 96.94 211 ASN A C 1
ATOM 1626 O O . ASN A 1 211 ? -14.703 23.594 -2.844 1 96.94 211 ASN A O 1
ATOM 1630 N N . GLU A 1 212 ? -15.328 22.969 -4.844 1 95.62 212 GLU A N 1
ATOM 1631 C CA . GLU A 1 212 ? -16.734 22.781 -4.469 1 95.62 212 GLU A CA 1
ATOM 1632 C C . GLU A 1 212 ? -16.875 21.719 -3.393 1 95.62 212 GLU A C 1
ATOM 1634 O O . GLU A 1 212 ? -16.234 20.672 -3.459 1 95.62 212 GLU A O 1
ATOM 1639 N N . ARG A 1 213 ? -17.656 22.062 -2.443 1 92 213 ARG A N 1
ATOM 1640 C CA . ARG A 1 213 ? -17.922 21.141 -1.342 1 92 213 ARG A CA 1
ATOM 1641 C C . ARG A 1 213 ? -18.875 20.047 -1.773 1 92 213 ARG A C 1
ATOM 1643 O O . ARG A 1 213 ? -19.844 20.297 -2.506 1 92 213 ARG A O 1
ATOM 1650 N N . ILE A 1 214 ? -18.547 18.891 -1.403 1 86.75 214 ILE A N 1
ATOM 1651 C CA . ILE A 1 214 ? -19.484 17.781 -1.489 1 86.75 214 ILE A CA 1
ATOM 1652 C C . ILE A 1 214 ? -20 17.422 -0.095 1 86.75 214 ILE A C 1
ATOM 1654 O O . ILE A 1 214 ? -19.219 17.094 0.795 1 86.75 214 ILE A O 1
ATOM 1658 N N . THR A 1 215 ? -21.297 17.625 0.083 1 78.69 215 THR A N 1
ATOM 1659 C CA . THR A 1 215 ? -21.906 17.469 1.403 1 78.69 215 THR A CA 1
ATOM 1660 C C . THR A 1 215 ? -22.016 15.992 1.771 1 78.69 215 THR A C 1
ATOM 1662 O O . THR A 1 215 ? -22.891 15.281 1.243 1 78.69 215 THR A O 1
ATOM 1665 N N . ASP A 1 216 ? -21.016 15.438 2.279 1 76.31 216 ASP A N 1
ATOM 1666 C CA . ASP A 1 216 ? -21.016 14.078 2.824 1 76.31 216 ASP A CA 1
ATOM 1667 C C . ASP A 1 216 ? -19.812 13.859 3.738 1 76.31 216 ASP A C 1
ATOM 1669 O O . ASP A 1 216 ? -18.922 14.719 3.826 1 76.31 216 ASP A O 1
ATOM 1673 N N . TYR A 1 217 ? -19.953 12.938 4.695 1 72.56 217 TYR A N 1
ATOM 1674 C CA . TYR A 1 217 ? -18.891 12.609 5.645 1 72.56 217 TYR A CA 1
ATOM 1675 C C . TYR A 1 217 ? -18.203 11.305 5.27 1 72.56 217 TYR A C 1
ATOM 1677 O O . TYR A 1 217 ? -18.875 10.273 5.105 1 72.56 217 TYR A O 1
ATOM 1685 N N . PHE A 1 218 ? -16.891 11.438 5.043 1 77.31 218 PHE A N 1
ATOM 1686 C CA . PHE A 1 218 ? -16.141 10.227 4.703 1 77.31 218 PHE A CA 1
ATOM 1687 C C . PHE A 1 218 ? -14.891 10.102 5.566 1 77.31 218 PHE A C 1
ATOM 1689 O O . PHE A 1 218 ? -14.289 11.109 5.953 1 77.31 218 PHE A O 1
ATOM 1696 N N . HIS A 1 219 ? -14.531 8.898 5.855 1 77.81 219 HIS A N 1
ATOM 1697 C CA . HIS A 1 219 ? -13.289 8.617 6.57 1 77.81 219 HIS A CA 1
ATOM 1698 C C . HIS A 1 219 ? -12.102 8.578 5.613 1 77.81 219 HIS A C 1
ATOM 1700 O O . HIS A 1 219 ? -12.258 8.234 4.441 1 77.81 219 HIS A O 1
ATOM 1706 N N . GLY A 1 220 ? -10.977 8.914 6.129 1 84.31 220 GLY A N 1
ATOM 1707 C CA . GLY A 1 220 ? -9.75 8.727 5.375 1 84.31 220 GLY A CA 1
ATOM 1708 C C . GLY A 1 220 ? -9.391 9.922 4.512 1 84.31 220 GLY A C 1
ATOM 1709 O O . GLY A 1 220 ? -8.344 9.938 3.869 1 84.31 220 GLY A O 1
ATOM 1710 N N . THR A 1 221 ? -10.258 10.961 4.5 1 91.81 221 THR A N 1
ATOM 1711 C CA . THR A 1 221 ? -10.023 12.117 3.641 1 91.81 221 THR A CA 1
ATOM 1712 C C . THR A 1 221 ? -8.781 12.883 4.086 1 91.81 221 THR A C 1
ATOM 1714 O O . THR A 1 221 ? -8.07 13.453 3.258 1 91.81 221 THR A O 1
ATOM 1717 N N . GLY A 1 222 ? -8.562 12.891 5.418 1 93.69 222 GLY A N 1
ATOM 1718 C CA . GLY A 1 222 ? -7.34 13.516 5.914 1 93.69 222 GLY A CA 1
ATOM 1719 C C . GLY A 1 222 ? -6.078 12.836 5.418 1 93.69 222 GLY A C 1
ATOM 1720 O O . GLY A 1 222 ? -5.113 13.5 5.039 1 93.69 222 GLY A O 1
ATOM 1721 N N . ASP A 1 223 ? -6.059 11.508 5.449 1 95.88 223 ASP A N 1
ATOM 1722 C CA . ASP A 1 223 ? -4.926 10.734 4.961 1 95.88 223 ASP A CA 1
ATOM 1723 C C . ASP A 1 223 ? -4.699 10.961 3.469 1 95.88 223 ASP A C 1
ATOM 1725 O O . ASP A 1 223 ? -3.555 11 3.01 1 95.88 223 ASP A O 1
ATOM 1729 N N . ILE A 1 224 ? -5.797 11.039 2.719 1 97.56 224 ILE A N 1
ATOM 1730 C CA . ILE A 1 224 ? -5.707 11.305 1.285 1 97.56 224 ILE A CA 1
ATOM 1731 C C . ILE A 1 224 ? -5.09 12.68 1.046 1 97.56 224 ILE A C 1
ATOM 1733 O O . ILE A 1 224 ? -4.156 12.812 0.252 1 97.56 224 ILE A O 1
ATOM 1737 N N . PHE A 1 225 ? -5.582 13.664 1.761 1 98 225 PHE A N 1
ATOM 1738 C CA . PHE A 1 225 ? -5.09 15.031 1.614 1 98 225 PHE A CA 1
ATOM 1739 C C . PHE A 1 225 ? -3.604 15.109 1.938 1 98 225 PHE A C 1
ATOM 1741 O O . PHE A 1 225 ? -2.814 15.617 1.136 1 98 225 PHE A O 1
ATOM 1748 N N . GLY A 1 226 ? -3.26 14.625 3.119 1 98.38 226 GLY A N 1
ATOM 1749 C CA . GLY A 1 226 ? -1.872 14.68 3.549 1 98.38 226 GLY A CA 1
ATOM 1750 C C . GLY A 1 226 ? -0.925 13.961 2.605 1 98.38 226 GLY A C 1
ATOM 1751 O O . GLY A 1 226 ? 0.134 14.492 2.26 1 98.38 226 GLY A O 1
ATOM 1752 N N . SER A 1 227 ? -1.246 12.75 2.166 1 98.75 227 SER A N 1
ATOM 1753 C CA . SER A 1 227 ? -0.424 11.977 1.242 1 98.75 227 SER A CA 1
ATOM 1754 C C . SER A 1 227 ? -0.29 12.68 -0.104 1 98.75 227 SER A C 1
ATOM 1756 O O . SER A 1 227 ? 0.79 12.695 -0.699 1 98.75 227 SER A O 1
ATOM 1758 N N . THR A 1 228 ? -1.379 13.273 -0.588 1 98.81 228 THR A N 1
ATOM 1759 C CA . THR A 1 228 ? -1.38 13.961 -1.874 1 98.81 228 THR A CA 1
ATOM 1760 C C . THR A 1 228 ? -0.561 15.25 -1.8 1 98.81 228 THR A C 1
ATOM 1762 O O . THR A 1 228 ? 0.167 15.586 -2.736 1 98.81 228 THR A O 1
ATOM 1765 N N . LEU A 1 229 ? -0.726 15.969 -0.702 1 98.88 229 LEU A N 1
ATOM 1766 C CA . LEU A 1 229 ? 0.082 17.156 -0.488 1 98.88 229 LEU A CA 1
ATOM 1767 C C . LEU A 1 229 ? 1.569 16.844 -0.571 1 98.88 229 LEU A C 1
ATOM 1769 O O . LEU A 1 229 ? 2.318 17.516 -1.279 1 98.88 229 LEU A O 1
ATOM 1773 N N . LEU A 1 230 ? 1.963 15.82 0.164 1 98.81 230 LEU A N 1
ATOM 1774 C CA . LEU A 1 230 ? 3.357 15.391 0.162 1 98.81 230 LEU A CA 1
ATOM 1775 C C . LEU A 1 230 ? 3.801 14.984 -1.239 1 98.81 230 LEU A C 1
ATOM 1777 O O . LEU A 1 230 ? 4.914 15.312 -1.663 1 98.81 230 LEU A O 1
ATOM 1781 N N . ALA A 1 231 ? 2.939 14.266 -1.951 1 98.75 231 ALA A N 1
ATOM 1782 C CA . ALA A 1 231 ? 3.221 13.844 -3.322 1 98.75 231 ALA A CA 1
ATOM 1783 C C . ALA A 1 231 ? 3.512 15.055 -4.211 1 98.75 231 ALA A C 1
ATOM 1785 O O . ALA A 1 231 ? 4.457 15.031 -5.004 1 98.75 231 ALA A O 1
ATOM 1786 N N . GLY A 1 232 ? 2.646 16.062 -4.117 1 98.69 232 GLY A N 1
ATOM 1787 C CA . GLY A 1 232 ? 2.869 17.266 -4.887 1 98.69 232 GLY A CA 1
ATOM 1788 C C . GLY A 1 232 ? 4.191 17.938 -4.566 1 98.69 232 GLY A C 1
ATOM 1789 O O . GLY A 1 232 ? 4.957 18.281 -5.473 1 98.69 232 GLY A O 1
ATOM 1790 N N . LEU A 1 233 ? 4.477 18.125 -3.27 1 98.5 233 LEU A N 1
ATOM 1791 C CA . LEU A 1 233 ? 5.691 18.797 -2.826 1 98.5 233 LEU A CA 1
ATOM 1792 C C . LEU A 1 233 ? 6.934 18.062 -3.328 1 98.5 233 LEU A C 1
ATOM 1794 O O . LEU A 1 233 ? 7.879 18.688 -3.805 1 98.5 233 LEU A O 1
ATOM 1798 N N . LEU A 1 234 ? 6.945 16.75 -3.262 1 98.06 234 LEU A N 1
ATOM 1799 C CA . LEU A 1 234 ? 8.109 15.953 -3.635 1 98.06 234 LEU A CA 1
ATOM 1800 C C . LEU A 1 234 ? 8.219 15.828 -5.148 1 98.06 234 LEU A C 1
ATOM 1802 O O . LEU A 1 234 ? 9.258 15.414 -5.668 1 98.06 234 LEU A O 1
ATOM 1806 N N . ASN A 1 235 ? 7.152 16.094 -5.871 1 97.62 235 ASN A N 1
ATOM 1807 C CA . ASN A 1 235 ? 7.223 16.203 -7.324 1 97.62 235 ASN A CA 1
ATOM 1808 C C . ASN A 1 235 ? 7.461 17.641 -7.777 1 97.62 235 ASN A C 1
ATOM 1810 O O . ASN A 1 235 ? 7.074 18.016 -8.883 1 97.62 235 ASN A O 1
ATOM 1814 N N . ASP A 1 236 ? 7.918 18.5 -6.906 1 96.62 236 ASP A N 1
ATOM 1815 C CA . ASP A 1 236 ? 8.492 19.812 -7.16 1 96.62 236 ASP A CA 1
ATOM 1816 C C . ASP A 1 236 ? 7.406 20.844 -7.418 1 96.62 236 ASP A C 1
ATOM 1818 O O . ASP A 1 236 ? 7.66 21.875 -8.039 1 96.62 236 ASP A O 1
ATOM 1822 N N . PHE A 1 237 ? 6.184 20.625 -7.082 1 97.94 237 PHE A N 1
ATOM 1823 C CA . PHE A 1 237 ? 5.184 21.688 -7.004 1 97.94 237 PHE A CA 1
ATOM 1824 C C . PHE A 1 237 ? 5.387 22.531 -5.754 1 97.94 237 PHE A C 1
ATOM 1826 O O . PHE A 1 237 ? 5.855 22.031 -4.73 1 97.94 237 PHE A O 1
ATOM 1833 N N . ASN A 1 238 ? 5.102 23.797 -5.875 1 97.88 238 ASN A N 1
ATOM 1834 C CA . ASN A 1 238 ? 5.207 24.625 -4.676 1 97.88 238 ASN A CA 1
ATOM 1835 C C . ASN A 1 238 ? 4.051 24.359 -3.713 1 97.88 238 ASN A C 1
ATOM 1837 O O . ASN A 1 238 ? 3.141 23.594 -4.023 1 97.88 238 ASN A O 1
ATOM 1841 N N . LEU A 1 239 ? 4.086 24.938 -2.561 1 98.38 239 LEU A N 1
ATOM 1842 C CA . LEU A 1 239 ? 3.137 24.656 -1.488 1 98.38 239 LEU A CA 1
ATOM 1843 C C . LEU A 1 239 ? 1.711 24.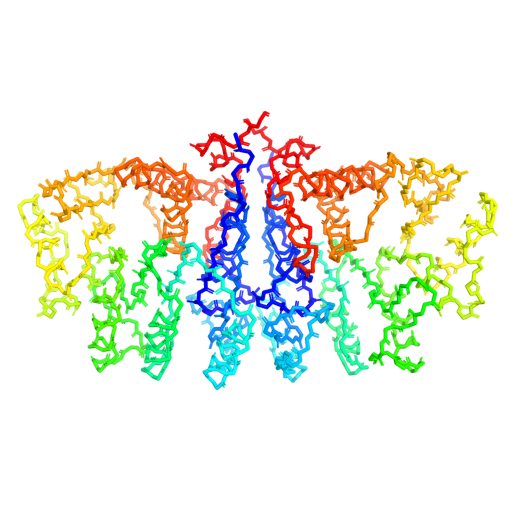969 -1.934 1 98.38 239 LEU A C 1
ATOM 1845 O O . LEU A 1 239 ? 0.79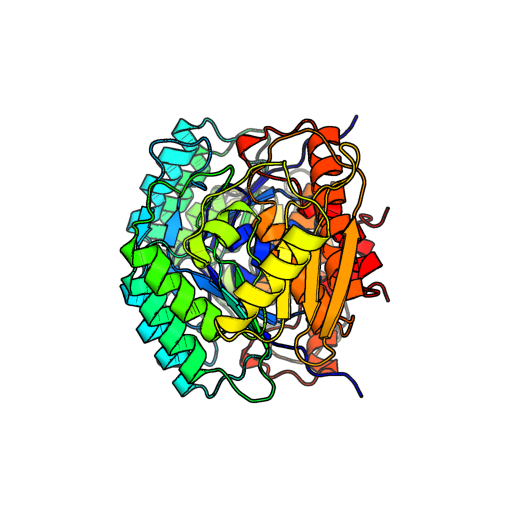9 24.172 -1.706 1 98.38 239 LEU A O 1
ATOM 1849 N N . LYS A 1 240 ? 1.517 26.094 -2.551 1 98.12 240 LYS A N 1
ATOM 1850 C CA . LYS A 1 240 ? 0.198 26.516 -3.025 1 98.12 240 LYS A CA 1
ATOM 1851 C C . LYS A 1 240 ? -0.37 25.5 -4.016 1 98.12 240 LYS A C 1
ATOM 1853 O O . LYS A 1 240 ? -1.499 25.031 -3.852 1 98.12 240 LYS A O 1
ATOM 1858 N N . GLU A 1 241 ? 0.393 25.156 -5.031 1 98.56 241 GLU A N 1
ATOM 1859 C CA . GLU A 1 241 ? -0.037 24.219 -6.062 1 98.56 241 GLU A CA 1
ATOM 1860 C C . GLU A 1 241 ? -0.286 22.828 -5.477 1 98.56 241 GLU A C 1
ATOM 1862 O O . GLU A 1 241 ? -1.272 22.172 -5.82 1 98.56 241 GLU A O 1
ATOM 1867 N N . SER A 1 242 ? 0.666 22.375 -4.648 1 98.81 242 SER A N 1
ATOM 1868 C CA . SER A 1 242 ? 0.522 21.062 -4.016 1 98.81 242 SER A CA 1
ATOM 1869 C C . SER A 1 242 ? -0.76 20.984 -3.195 1 98.81 242 SER A C 1
ATOM 1871 O O . SER A 1 242 ? -1.435 19.953 -3.188 1 98.81 242 SER A O 1
ATOM 1873 N N . THR A 1 243 ? -1.059 22.062 -2.504 1 98.81 243 THR A N 1
ATOM 1874 C CA . THR A 1 243 ? -2.271 22.109 -1.694 1 98.81 243 THR A CA 1
ATOM 1875 C C . THR A 1 243 ? -3.514 22.062 -2.578 1 98.81 243 THR A C 1
ATOM 1877 O O . THR A 1 243 ? -4.484 21.375 -2.258 1 98.81 243 THR A O 1
ATOM 1880 N N . GLN A 1 244 ? -3.457 22.781 -3.678 1 98.81 244 GLN A N 1
ATOM 1881 C CA . GLN A 1 244 ? -4.582 22.734 -4.605 1 98.81 244 GLN A CA 1
ATOM 1882 C C . GLN A 1 244 ? -4.758 21.328 -5.176 1 98.81 244 GLN A C 1
ATOM 1884 O O . GLN A 1 244 ? -5.887 20.844 -5.309 1 98.81 244 GLN A O 1
ATOM 1889 N N . ILE A 1 245 ? -3.693 20.688 -5.527 1 98.75 245 ILE A N 1
ATOM 1890 C CA . ILE A 1 245 ? -3.742 19.328 -6.023 1 98.75 245 ILE A CA 1
ATOM 1891 C C . ILE A 1 245 ? -4.379 18.406 -4.973 1 98.75 245 ILE A C 1
ATOM 1893 O O . ILE A 1 245 ? -5.211 17.562 -5.301 1 98.75 245 ILE A O 1
ATOM 1897 N N . ALA A 1 246 ? -3.998 18.594 -3.705 1 98.75 246 ALA A N 1
ATOM 1898 C CA . ALA A 1 246 ? -4.535 17.781 -2.615 1 98.75 246 ALA A CA 1
ATOM 1899 C C . ALA A 1 246 ? -6.035 18.016 -2.447 1 98.75 246 ALA A C 1
ATOM 1901 O O . ALA A 1 246 ? -6.801 17.062 -2.268 1 98.75 246 ALA A O 1
ATOM 1902 N N . VAL A 1 247 ? -6.461 19.281 -2.504 1 98.31 247 VAL A N 1
ATOM 1903 C CA . VAL A 1 247 ? -7.875 19.625 -2.4 1 98.31 247 VAL A CA 1
ATOM 1904 C C . VAL A 1 247 ? -8.641 18.984 -3.557 1 98.31 247 VAL A C 1
ATOM 1906 O O . VAL A 1 247 ? -9.68 18.344 -3.344 1 98.31 247 VAL A O 1
ATOM 1909 N N . ASP A 1 248 ? -8.133 19.125 -4.746 1 98.38 248 ASP A N 1
ATOM 1910 C CA . ASP A 1 248 ? -8.797 18.609 -5.945 1 98.38 248 ASP A CA 1
ATOM 1911 C C . ASP A 1 248 ? -8.883 17.094 -5.926 1 98.38 248 ASP A C 1
ATOM 1913 O O . ASP A 1 248 ? -9.922 16.516 -6.258 1 98.38 248 ASP A O 1
ATOM 1917 N N . TYR A 1 249 ? -7.805 16.469 -5.578 1 98.25 249 TYR A N 1
ATOM 1918 C CA . TYR A 1 249 ? -7.789 15.008 -5.574 1 98.25 249 TYR A CA 1
ATOM 1919 C C . TYR A 1 249 ? -8.727 14.453 -4.508 1 98.25 249 TYR A C 1
ATOM 1921 O O . TYR A 1 249 ? -9.438 13.477 -4.742 1 98.25 249 TYR A O 1
ATOM 1929 N N . THR A 1 250 ? -8.641 15.055 -3.311 1 97 250 THR A N 1
ATOM 1930 C CA . THR A 1 250 ? -9.547 14.625 -2.254 1 97 250 THR A CA 1
ATOM 1931 C C . THR A 1 250 ? -10.992 14.703 -2.721 1 97 250 THR A C 1
ATOM 1933 O O . THR A 1 250 ? -11.773 13.766 -2.51 1 97 250 THR A O 1
ATOM 1936 N N . ARG A 1 251 ? -11.32 15.789 -3.342 1 96.25 251 ARG A N 1
ATOM 1937 C CA . ARG A 1 251 ? -12.672 15.945 -3.869 1 96.25 251 ARG A CA 1
ATOM 1938 C C . ARG A 1 251 ? -12.977 14.883 -4.918 1 96.25 251 ARG A C 1
ATOM 1940 O O . ARG A 1 251 ? -14.07 14.312 -4.934 1 96.25 251 ARG A O 1
ATOM 1947 N N . GLU A 1 252 ? -12.07 14.656 -5.832 1 96.31 252 GLU A N 1
ATOM 1948 C CA . GLU A 1 252 ? -12.258 13.656 -6.871 1 96.31 252 GLU A CA 1
ATOM 1949 C C . GLU A 1 252 ? -12.531 12.281 -6.27 1 96.31 252 GLU A C 1
ATOM 1951 O O . GLU A 1 252 ? -13.352 11.516 -6.785 1 96.31 252 GLU A O 1
ATOM 1956 N N . CYS A 1 253 ? -11.797 11.93 -5.215 1 96.06 253 CYS A N 1
ATOM 1957 C CA . CYS A 1 253 ? -12.008 10.664 -4.523 1 96.06 253 CYS A CA 1
ATOM 1958 C C . CYS A 1 253 ? -13.422 10.57 -3.975 1 96.06 253 CYS A C 1
ATOM 1960 O O . CYS A 1 253 ? -14.062 9.516 -4.078 1 96.06 253 CYS A O 1
ATOM 1962 N N . ILE A 1 254 ? -13.875 11.664 -3.381 1 94.31 254 ILE A N 1
ATOM 1963 C CA . I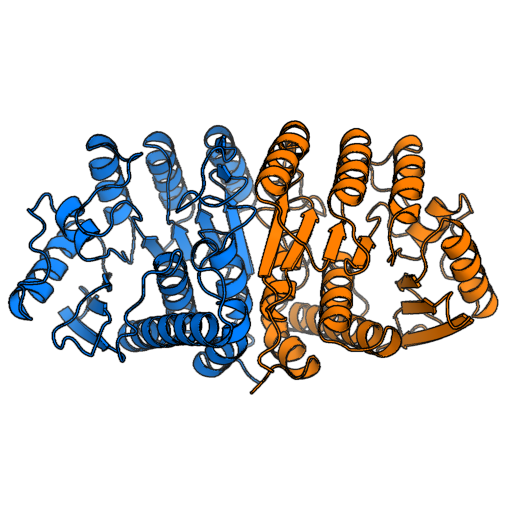LE A 1 254 ? -15.227 11.711 -2.82 1 94.31 254 ILE A CA 1
ATOM 1964 C C . ILE A 1 254 ? -16.25 11.539 -3.938 1 94.31 254 ILE A C 1
ATOM 1966 O O . ILE A 1 254 ? -17.203 10.773 -3.797 1 94.31 254 ILE A O 1
ATOM 1970 N N . LEU A 1 255 ? -16.078 12.25 -5.074 1 93.38 255 LEU A N 1
ATOM 1971 C CA . LEU A 1 255 ? -16.984 12.148 -6.211 1 93.38 255 LEU A CA 1
ATOM 1972 C C . LEU A 1 255 ? -17.062 10.711 -6.711 1 93.38 255 LEU A C 1
ATOM 1974 O O . LEU A 1 255 ? -18.156 10.203 -6.988 1 93.38 255 LEU A O 1
ATOM 1978 N N . LYS A 1 256 ? -15.914 10.031 -6.785 1 92.94 256 LYS A N 1
ATOM 1979 C CA . LYS A 1 256 ? -15.891 8.641 -7.223 1 92.94 256 LYS A CA 1
ATOM 1980 C C . LYS A 1 256 ? -16.656 7.75 -6.254 1 92.94 256 LYS A C 1
ATOM 1982 O O . LYS A 1 256 ? -17.344 6.809 -6.672 1 92.94 256 LYS A O 1
ATOM 1987 N N . THR A 1 257 ? -16.484 8.031 -4.992 1 92.56 257 THR A N 1
ATOM 1988 C CA . THR A 1 257 ? -17.156 7.25 -3.955 1 92.56 257 THR A CA 1
ATOM 1989 C C . THR A 1 257 ? -18.672 7.371 -4.082 1 92.56 257 THR A C 1
ATOM 1991 O O . THR A 1 257 ? -19.391 6.371 -3.98 1 92.56 257 THR A O 1
ATOM 1994 N N . VAL A 1 258 ? -19.141 8.578 -4.293 1 89.62 258 VAL A N 1
ATOM 1995 C CA . VAL A 1 258 ? -20.578 8.844 -4.441 1 89.62 258 VAL A CA 1
ATOM 1996 C C . VAL A 1 258 ? -21.094 8.203 -5.727 1 89.62 258 VAL A C 1
ATOM 1998 O O . VAL A 1 258 ? -22.156 7.574 -5.734 1 89.62 258 VAL A O 1
ATOM 2001 N N . GLU A 1 259 ? -20.391 8.344 -6.785 1 89.19 259 GLU A N 1
ATOM 2002 C CA . GLU A 1 259 ? -20.766 7.789 -8.086 1 89.19 259 GLU A CA 1
ATOM 2003 C C . GLU A 1 259 ? -20.906 6.273 -8.023 1 89.19 259 GLU A C 1
ATOM 2005 O O . GLU A 1 259 ? -21.781 5.695 -8.672 1 89.19 259 GLU A O 1
ATOM 2010 N N . LEU A 1 260 ? -20.062 5.656 -7.199 1 89.19 260 LEU A N 1
ATOM 2011 C CA . LEU A 1 260 ? -20.031 4.199 -7.125 1 89.19 260 LEU A CA 1
ATOM 2012 C C . LEU A 1 260 ? -20.984 3.686 -6.051 1 89.19 260 LEU A C 1
ATOM 2014 O O . LEU A 1 260 ? -21.109 2.475 -5.848 1 89.19 260 LEU A O 1
ATOM 2018 N N . ASN A 1 261 ? -21.656 4.582 -5.359 1 86.06 261 ASN A N 1
ATOM 2019 C CA . ASN A 1 261 ? -22.578 4.227 -4.273 1 86.06 261 ASN A CA 1
ATOM 2020 C C . ASN A 1 261 ? -21.906 3.307 -3.258 1 86.06 261 ASN A C 1
ATOM 2022 O O . ASN A 1 261 ? -22.469 2.287 -2.867 1 86.06 261 ASN A O 1
ATOM 2026 N N . GLN A 1 262 ? -20.703 3.59 -2.955 1 85.12 262 GLN A N 1
ATOM 2027 C CA . GLN A 1 262 ? -19.938 2.803 -1.994 1 85.12 262 GLN A CA 1
ATOM 2028 C C . GLN A 1 262 ? -20.422 3.053 -0.568 1 85.12 262 GLN A C 1
ATOM 2030 O O . GLN A 1 262 ? -20.828 4.168 -0.233 1 85.12 262 GLN A O 1
ATOM 2035 N N . GLU A 1 263 ? -20.344 1.966 0.214 1 84.5 263 GLU A N 1
ATOM 2036 C CA . GLU A 1 263 ? -20.625 2.146 1.636 1 84.5 263 GLU A CA 1
ATOM 2037 C C . GLU A 1 263 ? -19.609 3.094 2.279 1 84.5 263 GLU A C 1
ATOM 2039 O O . GLU A 1 263 ? -18.406 2.844 2.238 1 84.5 263 GLU A O 1
ATOM 2044 N N . LYS A 1 264 ? -20.047 4.035 2.918 1 81.06 264 LYS A N 1
ATOM 2045 C CA . LYS A 1 264 ? -19.234 5.148 3.406 1 81.06 264 LYS A CA 1
ATOM 2046 C C . LYS A 1 264 ? -18.266 4.688 4.484 1 81.06 264 LYS A C 1
ATOM 2048 O O . LYS A 1 264 ? -17.156 5.238 4.617 1 81.06 264 LYS A O 1
ATOM 2053 N N . ARG A 1 265 ? -18.656 3.725 5.227 1 86 265 ARG A N 1
ATOM 2054 C CA . ARG A 1 265 ? -17.844 3.344 6.379 1 86 265 ARG A CA 1
ATOM 2055 C C . ARG A 1 265 ? -16.5 2.793 5.938 1 86 265 ARG A C 1
ATOM 2057 O O . ARG A 1 265 ? -15.555 2.736 6.73 1 86 265 ARG A O 1
ATOM 2064 N N . TYR A 1 266 ? -16.328 2.406 4.715 1 88.31 266 TYR A N 1
ATOM 2065 C CA . TYR A 1 266 ? -15.07 1.809 4.266 1 88.31 266 TYR A CA 1
ATOM 2066 C C . TYR A 1 266 ? -14.125 2.873 3.721 1 88.31 266 TYR A C 1
ATOM 2068 O O . TYR A 1 266 ? -13.023 2.557 3.26 1 88.31 266 TYR A O 1
ATOM 2076 N N . GLY A 1 267 ? -14.547 4.094 3.76 1 88.12 267 GLY A N 1
ATOM 2077 C CA . GLY A 1 267 ? -13.695 5.195 3.336 1 88.12 267 GLY A CA 1
ATOM 2078 C C . GLY A 1 267 ? -13.898 5.578 1.882 1 88.1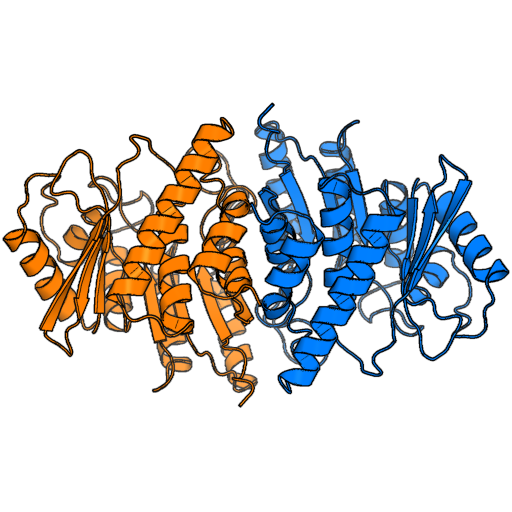2 267 GLY A C 1
ATOM 2079 O O . GLY A 1 267 ? -14.812 5.086 1.226 1 88.12 267 GLY A O 1
ATOM 2080 N N . VAL A 1 268 ? -13.062 6.43 1.38 1 91.31 268 VAL A N 1
ATOM 2081 C CA . VAL A 1 268 ? -13.219 7.039 0.064 1 91.31 268 VAL A CA 1
ATOM 2082 C C . VAL A 1 268 ? -12.477 6.211 -0.982 1 91.31 268 VAL A C 1
ATOM 2084 O O . VAL A 1 268 ? -11.367 5.734 -0.73 1 91.31 268 VAL A O 1
ATOM 2087 N N . CYS A 1 269 ? -13.109 6.098 -2.168 1 93.5 269 CYS A N 1
ATOM 2088 C CA . CYS A 1 269 ? -12.586 5.285 -3.262 1 93.5 269 CYS A CA 1
ATOM 2089 C C . CYS A 1 269 ? -11.445 5.996 -3.973 1 93.5 269 CYS A C 1
ATOM 2091 O O . CYS A 1 269 ? -11.539 6.293 -5.164 1 93.5 269 CYS A O 1
ATOM 2093 N N . PHE A 1 270 ? -10.305 6.09 -3.277 1 97.12 270 PHE A N 1
ATOM 2094 C CA . PHE A 1 270 ? -9.203 6.875 -3.822 1 97.12 270 PHE A CA 1
ATOM 2095 C C . PHE A 1 270 ? -8.539 6.141 -4.98 1 97.12 270 PHE A C 1
ATOM 2097 O O . PHE A 1 270 ? -7.969 6.77 -5.875 1 97.12 270 PHE A O 1
ATOM 2104 N N . GLU A 1 271 ? -8.656 4.828 -5.023 1 97.62 271 GLU A N 1
ATOM 2105 C CA . GLU A 1 271 ? -7.988 4.012 -6.035 1 97.62 271 GLU A CA 1
ATOM 2106 C C . GLU A 1 271 ? -8.484 4.359 -7.438 1 97.62 271 GLU A C 1
ATOM 2108 O O . GLU A 1 271 ? -7.688 4.477 -8.367 1 97.62 271 GLU A O 1
ATOM 2113 N N . ARG A 1 272 ? -9.766 4.57 -7.551 1 95.81 272 ARG A N 1
ATOM 2114 C CA . ARG A 1 272 ? -10.367 4.867 -8.852 1 95.81 272 ARG A CA 1
ATOM 2115 C C . ARG A 1 272 ? -9.984 6.266 -9.32 1 95.81 272 ARG A C 1
ATOM 2117 O O . ARG A 1 272 ? -10.117 6.582 -10.508 1 95.81 272 ARG A O 1
ATOM 2124 N N . ALA A 1 273 ? -9.492 7.066 -8.414 1 97 273 ALA A N 1
ATOM 2125 C CA . ALA A 1 273 ? -9.117 8.438 -8.742 1 97 273 ALA A CA 1
ATOM 2126 C C . ALA A 1 273 ? -7.613 8.562 -8.961 1 97 273 ALA A C 1
ATOM 2128 O O . ALA A 1 273 ? -7.117 9.625 -9.344 1 97 273 ALA A O 1
ATOM 2129 N N . LEU A 1 274 ? -6.844 7.512 -8.82 1 98.06 274 LEU A N 1
ATOM 2130 C CA . LEU A 1 274 ? -5.387 7.578 -8.93 1 98.06 274 LEU A CA 1
ATOM 2131 C C . LEU A 1 274 ? -4.965 8.031 -10.32 1 98.06 274 LEU A C 1
ATOM 2133 O O . LEU A 1 274 ? -4.012 8.797 -10.469 1 98.06 274 LEU A O 1
ATOM 2137 N N . PRO A 1 275 ? -5.652 7.598 -11.43 1 97.12 275 PRO A N 1
ATOM 2138 C CA . PRO A 1 275 ? -5.281 8.125 -12.75 1 97.12 275 PRO A CA 1
ATOM 2139 C C . PRO A 1 275 ? -5.371 9.648 -12.82 1 97.12 275 PRO A C 1
ATOM 2141 O O . PRO A 1 275 ? -4.527 10.289 -13.445 1 97.12 275 PRO A O 1
ATOM 2144 N N . TYR A 1 276 ? -6.387 10.227 -12.141 1 97.19 276 TYR A N 1
ATOM 2145 C CA . TYR A 1 276 ? -6.527 11.68 -12.055 1 97.19 276 TYR A CA 1
ATOM 2146 C C . TYR A 1 276 ? -5.305 12.305 -11.398 1 97.19 276 TYR A C 1
ATOM 2148 O O . TYR A 1 276 ? -4.77 13.297 -11.883 1 97.19 276 TYR A O 1
ATOM 2156 N N . LEU A 1 277 ? -4.883 11.727 -10.305 1 98.19 277 LEU A N 1
ATOM 2157 C CA . LEU A 1 277 ? -3.744 12.258 -9.555 1 98.19 277 LEU A CA 1
ATOM 2158 C C . LEU A 1 277 ? -2.471 12.195 -10.391 1 98.19 277 LEU A C 1
ATOM 2160 O O . LEU A 1 277 ? -1.696 13.156 -10.422 1 98.19 277 LEU A O 1
ATOM 2164 N N . ILE A 1 278 ? -2.246 11.062 -11.031 1 97.56 278 ILE A N 1
ATOM 2165 C CA . ILE A 1 278 ? -1.053 10.859 -11.844 1 97.56 278 ILE A CA 1
ATOM 2166 C C . ILE A 1 278 ? -1.001 11.914 -12.945 1 97.56 278 ILE A C 1
ATOM 2168 O O . ILE A 1 278 ? 0.064 12.461 -13.242 1 97.56 278 ILE A O 1
ATOM 2172 N N . LYS A 1 279 ? -2.145 12.203 -13.57 1 96.5 279 LYS A N 1
ATOM 2173 C CA . LYS A 1 279 ? -2.229 13.25 -14.586 1 96.5 279 LYS A CA 1
ATOM 2174 C C . LYS A 1 279 ? -1.93 14.617 -13.984 1 96.5 279 LYS A C 1
ATOM 2176 O O . LYS A 1 279 ? -1.187 15.406 -14.57 1 96.5 279 LYS A O 1
ATOM 2181 N N . ARG A 1 280 ? -2.539 14.883 -12.844 1 96.88 280 ARG A N 1
ATOM 2182 C CA . ARG A 1 280 ? -2.379 16.172 -12.188 1 96.88 280 ARG A CA 1
ATOM 2183 C C . ARG A 1 280 ? -0.923 16.422 -11.812 1 96.88 280 ARG A C 1
ATOM 2185 O O . ARG A 1 280 ? -0.468 17.562 -11.781 1 96.88 280 ARG A O 1
ATOM 2192 N N . LEU A 1 281 ? -0.188 15.344 -11.523 1 97.62 281 LEU A N 1
ATOM 2193 C CA . LEU A 1 281 ? 1.211 15.438 -11.125 1 97.62 281 LEU A CA 1
ATOM 2194 C C . LEU A 1 281 ? 2.129 15.398 -12.344 1 97.62 281 LEU A C 1
ATOM 2196 O O . LEU A 1 281 ? 3.354 15.383 -12.203 1 97.62 281 LEU A O 1
ATOM 2200 N N . ASN A 1 282 ? 1.614 15.344 -13.555 1 96.12 282 ASN A N 1
ATOM 2201 C CA . ASN A 1 282 ? 2.352 15.336 -14.82 1 96.12 282 ASN A CA 1
ATOM 2202 C C . ASN A 1 282 ? 3.273 14.125 -14.922 1 96.12 282 ASN A C 1
ATOM 2204 O O . ASN A 1 282 ? 4.426 14.25 -15.336 1 96.12 282 ASN A O 1
ATOM 2208 N N . LEU A 1 283 ? 2.738 12.969 -14.492 1 94.75 283 LEU A N 1
ATOM 2209 C CA . LEU A 1 283 ? 3.578 11.781 -14.469 1 94.75 283 LEU A CA 1
ATOM 2210 C C . LEU A 1 283 ? 3.275 10.875 -15.656 1 94.75 283 LEU A C 1
ATOM 2212 O O . LEU A 1 283 ? 3.914 9.836 -15.836 1 94.75 283 LEU A O 1
ATOM 2216 N N . LEU A 1 284 ? 2.252 11.289 -16.422 1 88.75 284 LEU A N 1
ATOM 2217 C CA . LEU A 1 284 ? 1.922 10.492 -17.594 1 88.75 284 LEU A CA 1
ATOM 2218 C C . LEU A 1 284 ? 2.906 10.758 -18.719 1 88.75 284 LEU A C 1
ATOM 2220 O O . LEU A 1 284 ? 3.23 11.914 -19.016 1 88.75 284 LEU A O 1
ATOM 2224 N N . SER A 1 285 ? 3.924 9.859 -18.969 1 66.81 285 SER A N 1
ATOM 2225 C CA . SER A 1 285 ? 4.781 10.062 -20.141 1 66.81 285 SER A CA 1
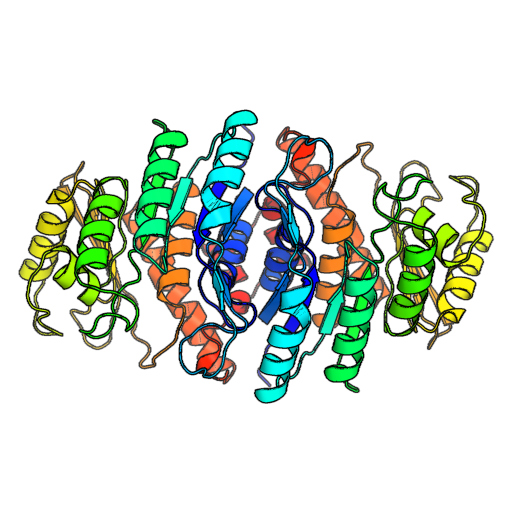ATOM 2226 C C . SER A 1 285 ? 4.035 9.773 -21.438 1 66.81 285 SER A C 1
ATOM 2228 O O . SER A 1 285 ? 3.104 8.969 -21.453 1 66.81 285 SER A O 1
ATOM 2230 N N . MET B 1 1 ? -23.594 0.779 -16.375 1 36.62 1 MET B N 1
ATOM 2231 C CA . MET B 1 1 ? -23.859 0.564 -14.953 1 36.62 1 MET B CA 1
ATOM 2232 C C . MET B 1 1 ? -22.578 0.667 -14.133 1 36.62 1 MET B C 1
ATOM 2234 O O . MET B 1 1 ? -21.562 0.072 -14.492 1 36.62 1 MET B O 1
ATOM 2238 N N . LEU B 1 2 ? -22.438 1.757 -13.406 1 48.28 2 LEU B N 1
ATOM 2239 C CA . LEU B 1 2 ? -21.203 2.135 -12.734 1 48.28 2 LEU B CA 1
ATOM 2240 C C . LEU B 1 2 ? -20.688 1.001 -11.852 1 48.28 2 LEU B C 1
ATOM 2242 O O . LEU B 1 2 ? -21.406 0.538 -10.961 1 48.28 2 LEU B O 1
ATOM 2246 N N . THR B 1 3 ? -19.859 -0.074 -12.352 1 65.69 3 THR B N 1
ATOM 2247 C CA . THR B 1 3 ? -19.469 -1.349 -11.758 1 65.69 3 THR B CA 1
ATOM 2248 C C . THR B 1 3 ? -18.812 -1.136 -10.398 1 65.69 3 THR B C 1
ATOM 2250 O O . THR B 1 3 ? -18.062 -0.18 -10.211 1 65.69 3 THR B O 1
ATOM 2253 N N . LYS B 1 4 ? -19.5 -1.735 -9.32 1 84.62 4 LYS B N 1
ATOM 2254 C CA . LYS B 1 4 ? -19 -1.786 -7.953 1 84.62 4 LYS B CA 1
ATOM 2255 C C . LYS B 1 4 ? -17.484 -2.041 -7.941 1 84.62 4 LYS B C 1
ATOM 2257 O O . LYS B 1 4 ? -16.984 -2.83 -8.734 1 84.62 4 LYS B O 1
ATOM 2262 N N . GLN B 1 5 ? -16.844 -1.231 -7.18 1 94.12 5 GLN B N 1
ATOM 2263 C CA . GLN B 1 5 ? -15.406 -1.443 -7.035 1 94.12 5 GLN B CA 1
ATOM 2264 C C . GLN B 1 5 ? -15.109 -2.812 -6.43 1 94.12 5 GLN B C 1
ATOM 2266 O O . GLN B 1 5 ? -15.656 -3.164 -5.383 1 94.12 5 GLN B O 1
ATOM 2271 N N . LYS B 1 6 ? -14.352 -3.607 -7.086 1 96.62 6 LYS B N 1
ATOM 2272 C CA . LYS B 1 6 ? -13.977 -4.926 -6.586 1 96.62 6 LYS B CA 1
ATOM 2273 C C . LYS B 1 6 ? -13.031 -4.809 -5.391 1 96.62 6 LYS B C 1
ATOM 2275 O O . LYS B 1 6 ? -12.203 -3.896 -5.332 1 96.62 6 LYS B O 1
ATOM 2280 N N . ARG B 1 7 ? -13.172 -5.734 -4.473 1 97.25 7 ARG B N 1
ATOM 2281 C CA . ARG B 1 7 ? -12.344 -5.777 -3.27 1 97.25 7 ARG B CA 1
ATOM 2282 C C . ARG B 1 7 ? -11.445 -7.008 -3.266 1 97.25 7 ARG B C 1
ATOM 2284 O O . ARG B 1 7 ? -11.891 -8.109 -3.586 1 97.25 7 ARG B O 1
ATOM 2291 N N . ILE B 1 8 ? -10.133 -6.789 -2.92 1 98.5 8 ILE B N 1
ATOM 2292 C CA . ILE B 1 8 ? -9.141 -7.852 -2.855 1 98.5 8 ILE B CA 1
ATOM 2293 C C . ILE B 1 8 ? -8.625 -7.996 -1.426 1 98.5 8 ILE B C 1
ATOM 2295 O O . ILE B 1 8 ? -8.422 -7 -0.731 1 98.5 8 ILE B O 1
ATOM 2299 N N . ALA B 1 9 ? -8.414 -9.188 -0.936 1 98.56 9 ALA B N 1
ATOM 2300 C CA . ALA B 1 9 ? -7.621 -9.453 0.265 1 98.56 9 ALA B CA 1
ATOM 2301 C C . ALA B 1 9 ? -6.246 -10.008 -0.092 1 98.56 9 ALA B C 1
ATOM 2303 O O . ALA B 1 9 ? -6.133 -11.117 -0.607 1 98.56 9 ALA B O 1
ATOM 2304 N N . ALA B 1 10 ? -5.27 -9.219 0.1 1 98.62 10 ALA B N 1
ATOM 2305 C CA . ALA B 1 10 ? -3.889 -9.633 -0.14 1 98.62 10 ALA B CA 1
ATOM 2306 C C . ALA B 1 10 ? -3.223 -10.102 1.152 1 98.62 10 ALA B C 1
ATOM 2308 O O . ALA B 1 10 ? -3.086 -9.32 2.102 1 98.62 10 ALA B O 1
ATOM 2309 N N . ILE B 1 11 ? -2.762 -11.297 1.205 1 98.44 11 ILE B N 1
ATOM 2310 C CA . ILE B 1 11 ? -2.229 -11.938 2.404 1 98.44 11 ILE B CA 1
ATOM 2311 C C . ILE B 1 11 ? -0.742 -12.227 2.211 1 98.44 11 ILE B C 1
ATOM 2313 O O . ILE B 1 11 ? -0.377 -13.211 1.56 1 98.44 11 ILE B O 1
ATOM 2317 N N . HIS B 1 12 ? 0.09 -11.352 2.701 1 96.5 12 HIS B N 1
ATOM 2318 C CA . HIS B 1 12 ? 1.544 -11.398 2.592 1 96.5 12 HIS B CA 1
ATOM 2319 C C . HIS B 1 12 ? 2.209 -10.789 3.824 1 96.5 12 HIS B C 1
ATOM 2321 O O . HIS B 1 12 ? 1.547 -10.141 4.637 1 96.5 12 HIS B O 1
ATOM 2327 N N . ASP B 1 13 ? 3.51 -11.016 3.953 1 96.19 13 ASP B N 1
ATOM 2328 C CA . ASP B 1 13 ? 4.25 -10.18 4.895 1 96.19 13 ASP B CA 1
ATOM 2329 C C . ASP B 1 13 ? 4.367 -8.742 4.387 1 96.19 13 ASP B C 1
ATOM 2331 O O . ASP B 1 13 ? 4.023 -8.461 3.24 1 96.19 13 ASP B O 1
ATOM 2335 N N . ILE B 1 14 ? 4.754 -7.84 5.262 1 96.75 14 ILE B N 1
ATOM 2336 C CA . ILE B 1 14 ? 5.055 -6.469 4.875 1 96.75 14 ILE B CA 1
ATOM 2337 C C . ILE B 1 14 ? 6.496 -6.129 5.242 1 96.75 14 ILE B C 1
ATOM 2339 O O . ILE B 1 14 ? 6.898 -6.277 6.398 1 96.75 14 ILE B O 1
ATOM 2343 N N . SER B 1 15 ? 7.266 -5.785 4.254 1 95.62 15 SER B N 1
ATOM 2344 C CA . SER B 1 15 ? 8.602 -5.25 4.473 1 95.62 15 SER B CA 1
ATOM 2345 C C . SER B 1 15 ? 8.578 -3.727 4.562 1 95.62 15 SER B C 1
ATOM 2347 O O . SER B 1 15 ? 8.203 -3.049 3.602 1 95.62 15 SER B O 1
ATOM 2349 N N . CYS B 1 16 ? 9.07 -3.242 5.656 1 97.62 16 CYS B N 1
ATOM 2350 C CA . CYS B 1 16 ? 9.023 -1.802 5.883 1 97.62 16 CYS B CA 1
ATOM 2351 C C . CYS B 1 16 ? 9.867 -1.063 4.848 1 97.62 16 CYS B C 1
ATOM 2353 O O . CYS B 1 16 ? 9.492 0.02 4.395 1 97.62 16 CYS B O 1
ATOM 2355 N N . VAL B 1 17 ? 11.016 -1.611 4.566 1 96.88 17 VAL B N 1
ATOM 2356 C CA . VAL B 1 17 ? 11.883 -1.116 3.504 1 96.88 17 VAL B CA 1
ATOM 2357 C C . VAL B 1 17 ? 12.164 -2.234 2.502 1 96.88 17 VAL B C 1
ATOM 2359 O O . VAL B 1 17 ? 12.445 -3.369 2.895 1 96.88 17 VAL B O 1
ATOM 2362 N N . GLY B 1 18 ? 12.086 -1.857 1.314 1 93.25 18 GLY B N 1
ATOM 2363 C CA . GLY B 1 18 ? 12.227 -2.836 0.249 1 93.25 18 GLY B CA 1
ATOM 2364 C C . GLY B 1 18 ? 10.922 -3.109 -0.486 1 93.25 18 GLY B C 1
ATOM 2365 O O . GLY B 1 18 ? 9.836 -2.904 0.063 1 93.25 18 GLY B O 1
ATOM 2366 N N . ARG B 1 19 ? 11.016 -3.527 -1.688 1 93.31 19 ARG B N 1
ATOM 2367 C CA . ARG B 1 19 ? 9.875 -3.699 -2.58 1 93.31 19 ARG B CA 1
ATOM 2368 C C . ARG B 1 19 ? 9.523 -5.176 -2.742 1 93.31 19 ARG B C 1
ATOM 2370 O O . ARG B 1 19 ? 9.812 -5.777 -3.777 1 93.31 19 ARG B O 1
ATOM 2377 N N . CYS B 1 20 ? 8.852 -5.672 -1.715 1 92.25 20 CYS B N 1
ATOM 2378 C CA . CYS B 1 20 ? 8.383 -7.055 -1.716 1 92.25 20 CYS B CA 1
ATOM 2379 C C . CYS B 1 20 ? 7.023 -7.172 -1.044 1 92.25 20 CYS B C 1
ATOM 2381 O O . CYS B 1 20 ? 6.668 -6.348 -0.199 1 92.25 20 CYS B O 1
ATOM 2383 N N . SER B 1 21 ? 6.316 -8.156 -1.431 1 95.38 21 SER B N 1
ATOM 2384 C CA . SER B 1 21 ? 5.102 -8.57 -0.739 1 95.38 21 SER B CA 1
ATOM 2385 C C . SER B 1 21 ? 4.07 -7.445 -0.711 1 95.38 21 SER B C 1
ATOM 2387 O O . SER B 1 21 ? 3.719 -6.891 -1.756 1 95.38 21 SER B O 1
ATOM 2389 N N . LEU B 1 22 ? 3.586 -7.027 0.452 1 97.69 22 LEU B N 1
ATOM 2390 C CA . LEU B 1 22 ? 2.455 -6.109 0.521 1 97.69 22 LEU B CA 1
ATOM 2391 C C . LEU B 1 22 ? 2.865 -4.711 0.073 1 97.69 22 LEU B C 1
ATOM 2393 O O . LEU B 1 22 ? 2.031 -3.941 -0.412 1 97.69 22 LEU B O 1
ATOM 2397 N N . THR B 1 23 ? 4.133 -4.344 0.253 1 97.44 23 THR B N 1
ATOM 2398 C CA . THR B 1 23 ? 4.574 -3.016 -0.159 1 97.44 23 THR B CA 1
ATOM 2399 C C . THR B 1 23 ? 4.613 -2.908 -1.681 1 97.44 23 THR B C 1
ATOM 2401 O O . THR B 1 23 ? 4.742 -1.81 -2.227 1 97.44 23 THR B O 1
ATOM 2404 N N . VAL B 1 24 ? 4.445 -4.031 -2.355 1 97.56 24 VAL B N 1
ATOM 2405 C CA . VAL B 1 24 ? 4.348 -4.07 -3.811 1 97.56 24 VAL B CA 1
ATOM 2406 C C . VAL B 1 24 ? 2.9 -4.328 -4.223 1 97.56 24 VAL B C 1
ATOM 2408 O O . VAL B 1 24 ? 2.348 -3.607 -5.059 1 97.56 24 VAL B O 1
ATOM 2411 N N . ALA B 1 25 ? 2.307 -5.305 -3.596 1 98.38 25 ALA B N 1
ATOM 2412 C CA . ALA B 1 25 ? 0.969 -5.75 -3.98 1 98.38 25 ALA B CA 1
ATOM 2413 C C . ALA B 1 25 ? -0.061 -4.648 -3.76 1 98.38 25 ALA B C 1
ATOM 2415 O O . ALA B 1 25 ? -0.876 -4.363 -4.641 1 98.38 25 ALA B O 1
ATOM 2416 N N . LEU B 1 26 ? -0 -4 -2.605 1 98.62 26 LEU B N 1
ATOM 2417 C CA . LEU B 1 26 ? -1.003 -3.004 -2.244 1 98.62 26 LEU B CA 1
ATOM 2418 C C . LEU B 1 26 ? -0.985 -1.834 -3.223 1 98.62 26 LEU B C 1
ATOM 2420 O O . LEU B 1 26 ? -2.016 -1.495 -3.811 1 98.62 26 LEU B O 1
ATOM 2424 N N . PRO B 1 27 ? 0.147 -1.221 -3.543 1 98.62 27 PRO B N 1
ATOM 2425 C CA . PRO B 1 27 ? 0.15 -0.093 -4.477 1 98.62 27 PRO B CA 1
ATOM 2426 C C . PRO B 1 27 ? -0.256 -0.498 -5.891 1 98.62 27 PRO B C 1
ATOM 2428 O O . PRO B 1 27 ? -0.967 0.248 -6.57 1 98.62 27 PRO B O 1
ATOM 2431 N N . ILE B 1 28 ? 0.186 -1.641 -6.355 1 98.81 28 ILE B N 1
ATOM 2432 C CA . ILE B 1 28 ? -0.098 -2.057 -7.727 1 98.81 28 ILE B CA 1
ATOM 2433 C C . ILE B 1 28 ? -1.593 -2.326 -7.883 1 98.81 28 ILE B C 1
ATOM 2435 O O . ILE B 1 28 ? -2.217 -1.854 -8.836 1 98.81 28 ILE B O 1
ATOM 2439 N N . LEU B 1 29 ? -2.178 -3.049 -6.941 1 98.81 29 LEU B N 1
ATOM 2440 C CA . LEU B 1 29 ? -3.594 -3.389 -7.023 1 98.81 29 LEU B CA 1
ATOM 2441 C C . LEU B 1 29 ? -4.461 -2.15 -6.82 1 98.81 29 LEU B C 1
ATOM 2443 O O . LEU B 1 29 ? -5.516 -2.018 -7.441 1 98.81 29 LEU B O 1
ATOM 2447 N N . SER B 1 30 ? -4.02 -1.239 -5.961 1 98.5 30 SER B N 1
ATOM 2448 C CA . SER B 1 30 ? -4.727 0.028 -5.801 1 98.5 30 SER B CA 1
ATOM 2449 C C . SER B 1 30 ? -4.668 0.857 -7.078 1 98.5 30 SER B C 1
ATOM 2451 O O . SER B 1 30 ? -5.668 1.448 -7.492 1 98.5 30 SER B O 1
ATOM 2453 N N . ALA B 1 31 ? -3.506 0.905 -7.695 1 98.25 31 ALA B N 1
ATOM 2454 C CA . ALA B 1 31 ? -3.338 1.653 -8.938 1 98.25 31 ALA B CA 1
ATOM 2455 C C . ALA B 1 31 ? -4.211 1.075 -10.047 1 98.25 31 ALA B C 1
ATOM 2457 O O . ALA B 1 31 ? -4.578 1.782 -10.992 1 98.25 31 ALA B O 1
ATOM 2458 N N . ALA B 1 32 ? -4.484 -0.183 -9.914 1 98.44 32 ALA B N 1
ATOM 2459 C CA . ALA B 1 32 ? -5.336 -0.849 -10.891 1 98.44 32 ALA B CA 1
ATOM 2460 C C . ALA B 1 32 ? -6.812 -0.576 -10.617 1 98.44 32 ALA B C 1
ATOM 2462 O O . ALA B 1 32 ? -7.684 -1.04 -11.352 1 98.44 32 ALA B O 1
ATOM 2463 N N . GLY B 1 33 ? -7.16 0.157 -9.539 1 97.5 33 GLY B N 1
ATOM 2464 C CA . GLY B 1 33 ? -8.516 0.631 -9.305 1 97.5 33 GLY B CA 1
ATOM 2465 C C . GLY B 1 33 ? -9.266 -0.191 -8.266 1 97.5 33 GLY B C 1
ATOM 2466 O O . GLY B 1 33 ? -10.477 -0.038 -8.102 1 97.5 33 GLY B O 1
ATOM 2467 N N . PHE B 1 34 ? -8.586 -1.026 -7.492 1 98 34 PHE B N 1
ATOM 2468 C CA . PHE B 1 34 ? -9.281 -1.964 -6.621 1 98 34 PHE B CA 1
ATOM 2469 C C . PHE B 1 34 ? -9.18 -1.527 -5.164 1 98 34 PHE B C 1
ATOM 2471 O O . PHE B 1 34 ? -8.172 -0.947 -4.754 1 98 34 PHE B O 1
ATOM 2478 N N . ASP B 1 35 ? -10.266 -1.763 -4.387 1 96.88 35 ASP B N 1
ATOM 2479 C CA . ASP B 1 35 ? -10.203 -1.716 -2.93 1 96.88 35 ASP B CA 1
ATOM 2480 C C . ASP B 1 35 ? -9.352 -2.855 -2.377 1 96.88 35 ASP B C 1
ATOM 2482 O O . ASP B 1 35 ? -9.797 -4.004 -2.324 1 96.88 35 ASP B O 1
ATOM 2486 N N . THR B 1 36 ? -8.109 -2.561 -1.944 1 97.81 36 THR B N 1
ATOM 2487 C CA . THR B 1 36 ? -7.156 -3.607 -1.593 1 97.81 36 THR B CA 1
ATOM 2488 C C . THR B 1 36 ? -6.977 -3.688 -0.08 1 97.81 36 THR B C 1
ATOM 2490 O O . THR B 1 36 ? -6.293 -2.848 0.513 1 97.81 36 THR B O 1
ATOM 2493 N N . SER B 1 37 ? -7.566 -4.699 0.485 1 97.69 37 SER B N 1
ATOM 2494 C CA . SER B 1 37 ? -7.344 -5.051 1.883 1 97.69 37 SER B CA 1
ATOM 2495 C C . SER B 1 37 ? -6.051 -5.84 2.055 1 97.69 37 SER B C 1
ATOM 2497 O O . SER B 1 37 ? -5.625 -6.551 1.141 1 97.69 37 SER B O 1
ATOM 2499 N N . VAL B 1 38 ? -5.469 -5.645 3.201 1 98.19 38 VAL B N 1
ATOM 2500 C CA . VAL B 1 38 ? -4.207 -6.332 3.455 1 98.19 38 VAL B CA 1
ATOM 2501 C C . VAL B 1 38 ? -4.309 -7.145 4.742 1 98.19 38 VAL B C 1
ATOM 2503 O O . VAL B 1 38 ? -4.949 -6.715 5.707 1 98.19 38 VAL B O 1
ATOM 2506 N N . LEU B 1 39 ? -3.773 -8.289 4.754 1 98.25 39 LEU B N 1
ATOM 2507 C CA . LEU B 1 39 ? -3.566 -9.109 5.941 1 98.25 39 LEU B CA 1
ATOM 2508 C C . LEU B 1 39 ? -2.096 -9.484 6.098 1 98.25 39 LEU B C 1
ATOM 2510 O O . LEU B 1 39 ? -1.651 -10.508 5.586 1 98.25 39 LEU B O 1
ATOM 2514 N N . PRO B 1 40 ? -1.396 -8.641 6.824 1 98.06 40 PRO B N 1
ATOM 2515 C CA . PRO B 1 40 ? 0.029 -8.93 7 1 98.06 40 PRO B CA 1
ATOM 2516 C C . PRO B 1 40 ? 0.279 -10.18 7.844 1 98.06 40 PRO B C 1
ATOM 2518 O O . PRO B 1 40 ? -0.322 -10.336 8.906 1 98.06 40 PRO B O 1
ATOM 2521 N N . THR B 1 41 ? 1.182 -10.992 7.375 1 97.62 41 THR B N 1
ATOM 2522 C CA . THR B 1 41 ? 1.529 -12.211 8.102 1 97.62 41 THR B CA 1
ATOM 2523 C C . THR B 1 41 ? 2.781 -11.992 8.945 1 97.62 41 THR B C 1
ATOM 2525 O O . THR B 1 41 ? 3.082 -12.797 9.836 1 97.62 41 THR B O 1
ATOM 2528 N N . ALA B 1 42 ? 3.504 -11.047 8.617 1 97.31 42 ALA B N 1
ATOM 2529 C CA . ALA B 1 42 ? 4.699 -10.633 9.352 1 97.31 42 ALA B CA 1
ATOM 2530 C C . ALA B 1 42 ? 5.09 -9.203 8.992 1 97.31 42 ALA B C 1
ATOM 2532 O O . ALA B 1 42 ? 4.68 -8.68 7.957 1 97.31 42 ALA B O 1
ATOM 2533 N N . ILE B 1 43 ? 5.812 -8.547 9.883 1 97.62 43 ILE B N 1
ATOM 2534 C CA . ILE B 1 43 ? 6.418 -7.246 9.617 1 97.62 43 ILE B CA 1
ATOM 2535 C C . ILE B 1 43 ? 7.938 -7.363 9.695 1 97.62 43 ILE B C 1
ATOM 2537 O O . ILE B 1 43 ? 8.477 -7.844 10.695 1 97.62 43 ILE B O 1
ATOM 2541 N N . LEU B 1 44 ? 8.586 -6.984 8.672 1 97.25 44 LEU B N 1
ATOM 2542 C CA . LEU B 1 44 ? 10.047 -6.977 8.625 1 97.25 44 LEU B CA 1
ATOM 2543 C C . LEU B 1 44 ? 10.57 -5.559 8.414 1 97.25 44 LEU B C 1
ATOM 2545 O O . LEU B 1 44 ? 10.008 -4.789 7.637 1 97.25 44 LEU B O 1
ATOM 2549 N N . SER B 1 45 ? 11.734 -5.277 9.07 1 97.88 45 SER B N 1
ATOM 2550 C CA . SER B 1 45 ? 12.32 -3.953 8.898 1 97.88 45 SER B CA 1
ATOM 2551 C C . SER B 1 45 ? 12.781 -3.734 7.465 1 97.88 45 SER B C 1
ATOM 2553 O O . SER B 1 45 ? 12.766 -2.605 6.969 1 97.88 45 SER B O 1
ATOM 2555 N N . THR B 1 46 ? 13.25 -4.684 6.852 1 94.94 46 THR B N 1
ATOM 2556 C CA . THR B 1 46 ? 13.539 -4.781 5.426 1 94.94 46 THR B CA 1
ATOM 2557 C C . THR B 1 46 ? 13.133 -6.148 4.883 1 94.94 46 THR B C 1
ATOM 2559 O O . THR B 1 46 ? 12.914 -7.086 5.652 1 94.94 46 THR B O 1
ATOM 2562 N N . HIS B 1 47 ? 12.922 -6.152 3.559 1 88.62 47 HIS B N 1
ATOM 2563 C CA . HIS B 1 47 ? 12.812 -7.512 3.045 1 88.62 47 HIS B CA 1
ATOM 2564 C C . HIS B 1 47 ? 14.078 -8.312 3.326 1 88.62 47 HIS B C 1
ATOM 2566 O O . HIS B 1 47 ? 15.062 -7.766 3.826 1 88.62 47 HIS B O 1
ATOM 2572 N N . THR B 1 48 ? 14.094 -9.57 3.027 1 83.19 48 THR B N 1
ATOM 2573 C CA . THR B 1 48 ? 15.141 -10.469 3.518 1 83.19 48 THR B CA 1
ATOM 2574 C C . THR B 1 48 ? 16.281 -10.562 2.516 1 83.19 48 THR B C 1
ATOM 2576 O O . THR B 1 48 ? 17.422 -10.836 2.895 1 83.19 48 THR B O 1
ATOM 2579 N N . GLY B 1 49 ? 15.992 -10.383 1.288 1 79.81 49 GLY B N 1
ATOM 2580 C CA . GLY B 1 49 ? 17.016 -10.531 0.269 1 79.81 49 GLY B CA 1
ATOM 2581 C C . GLY B 1 49 ? 18.094 -9.469 0.345 1 79.81 49 GLY B C 1
ATOM 2582 O O . GLY B 1 49 ? 17.812 -8.281 0.165 1 79.81 49 GLY B O 1
ATOM 2583 N N . GLY B 1 50 ? 19.375 -9.859 0.608 1 80.5 50 GLY B N 1
ATOM 2584 C CA . GLY B 1 50 ? 20.5 -8.922 0.592 1 80.5 50 GLY B CA 1
ATOM 2585 C C . GLY B 1 50 ? 20.641 -8.148 1.886 1 80.5 50 GLY B C 1
ATOM 2586 O O . GLY B 1 50 ? 21.438 -7.203 1.964 1 80.5 50 GLY B O 1
ATOM 2587 N N . PHE B 1 51 ? 19.812 -8.414 2.879 1 89.88 51 PHE B N 1
ATOM 2588 C CA . PHE B 1 51 ? 19.891 -7.703 4.148 1 89.88 51 PHE B CA 1
ATOM 2589 C C . PHE B 1 51 ? 20.125 -8.68 5.301 1 89.88 51 PHE B C 1
ATOM 2591 O O . PHE B 1 51 ? 19.703 -9.836 5.23 1 89.88 51 PHE B O 1
ATOM 2598 N N . GLU B 1 52 ? 20.875 -8.156 6.23 1 91.25 52 GLU B N 1
ATOM 2599 C CA . GLU B 1 52 ? 21.125 -8.914 7.457 1 91.25 52 GLU B CA 1
ATOM 2600 C C . GLU B 1 52 ? 20.594 -8.172 8.68 1 91.25 52 GLU B C 1
ATOM 2602 O O . GLU B 1 52 ? 20.281 -6.98 8.602 1 91.25 52 GLU B O 1
ATOM 2607 N N . ASN B 1 53 ? 20.359 -8.891 9.727 1 93.94 53 ASN B N 1
ATOM 2608 C CA . ASN B 1 53 ? 20 -8.336 11.023 1 93.94 53 ASN B CA 1
ATOM 2609 C C . ASN B 1 53 ? 18.672 -7.582 10.961 1 93.94 53 ASN B C 1
ATOM 2611 O O . ASN B 1 53 ? 18.5 -6.574 11.648 1 93.94 53 ASN B O 1
ATOM 2615 N N . PHE B 1 54 ? 17.844 -7.914 10 1 95.31 54 PHE B N 1
ATOM 2616 C CA . PHE B 1 54 ? 16.516 -7.309 9.945 1 95.31 54 PHE B CA 1
ATOM 2617 C C . PHE B 1 54 ? 15.648 -7.801 11.102 1 95.31 54 PHE B C 1
ATOM 2619 O O . PHE B 1 54 ? 15.906 -8.859 11.672 1 95.31 54 PHE B O 1
ATOM 2626 N N . THR B 1 55 ? 14.703 -7.016 11.508 1 97.31 55 THR B N 1
ATOM 2627 C CA . THR B 1 55 ? 13.742 -7.43 12.523 1 97.31 55 THR B CA 1
ATOM 2628 C C . THR B 1 55 ? 12.617 -8.25 11.898 1 97.31 55 THR B C 1
ATOM 2630 O O . THR B 1 55 ? 12.359 -8.148 10.695 1 97.31 55 THR B O 1
ATOM 2633 N N . TYR B 1 56 ? 12.023 -9.07 12.688 1 95.94 56 TYR B N 1
ATOM 2634 C CA . TYR B 1 56 ? 10.93 -9.938 12.258 1 95.94 56 TYR B CA 1
ATOM 2635 C C . TYR B 1 56 ? 9.844 -10.016 13.328 1 95.94 56 TYR B C 1
ATOM 2637 O O . TYR B 1 56 ? 10.07 -10.562 14.414 1 95.94 56 TYR B O 1
ATOM 2645 N N . ARG B 1 57 ? 8.727 -9.422 13.055 1 97.38 57 ARG B N 1
ATOM 2646 C CA . ARG B 1 57 ? 7.543 -9.539 13.898 1 97.38 57 ARG B CA 1
ATOM 2647 C C . ARG B 1 57 ? 6.555 -10.547 13.32 1 97.38 57 ARG B C 1
ATOM 2649 O O . ARG B 1 57 ? 5.895 -10.266 12.312 1 97.38 57 ARG B O 1
ATOM 2656 N N . ASP B 1 58 ? 6.473 -11.703 13.969 1 96.88 58 ASP B N 1
ATOM 2657 C CA . ASP B 1 58 ? 5.535 -12.75 13.562 1 96.88 58 ASP B CA 1
ATOM 2658 C C . ASP B 1 58 ? 4.098 -12.352 13.883 1 96.88 58 ASP B C 1
ATOM 2660 O O . ASP B 1 58 ? 3.785 -11.992 15.023 1 96.88 58 ASP B O 1
ATOM 2664 N N . LEU B 1 59 ? 3.207 -12.406 12.891 1 97.94 59 LEU B N 1
ATOM 2665 C CA . LEU B 1 59 ? 1.812 -12.031 13.094 1 97.94 59 LEU B CA 1
ATOM 2666 C C . LEU B 1 59 ? 0.893 -13.227 12.898 1 97.94 59 LEU B C 1
ATOM 2668 O O . LEU B 1 59 ? -0.29 -13.062 12.586 1 97.94 59 LEU B O 1
ATOM 2672 N N . THR B 1 60 ? 1.392 -14.398 13 1 97.69 60 THR B N 1
ATOM 2673 C CA . THR B 1 60 ? 0.616 -15.625 12.844 1 97.69 60 THR B CA 1
ATOM 2674 C C . THR B 1 60 ? -0.62 -15.602 13.742 1 97.69 60 THR B C 1
ATOM 2676 O O . THR B 1 60 ? -1.72 -15.938 13.297 1 97.69 60 THR B O 1
ATOM 2679 N N . ALA B 1 61 ? -0.463 -15.18 14.969 1 97.69 61 ALA B N 1
ATOM 2680 C CA . ALA B 1 61 ? -1.526 -15.211 15.969 1 97.69 61 ALA B CA 1
ATOM 2681 C C . ALA B 1 61 ? -2.625 -14.211 15.633 1 97.69 61 ALA B C 1
ATOM 2683 O O . ALA B 1 61 ? -3.732 -14.289 16.172 1 97.69 61 ALA B O 1
ATOM 2684 N N . ASP B 1 62 ? -2.336 -13.242 14.773 1 98.19 62 ASP B N 1
ATOM 2685 C CA . ASP B 1 62 ? -3.289 -12.188 14.445 1 98.19 62 ASP B CA 1
ATOM 2686 C C . ASP B 1 62 ? -4.188 -12.594 13.281 1 98.19 62 ASP B C 1
ATOM 2688 O O . ASP B 1 62 ? -5.238 -11.992 13.062 1 98.19 62 ASP B O 1
ATOM 2692 N N . ILE B 1 63 ? -3.832 -13.609 12.531 1 98.06 63 ILE B N 1
ATOM 2693 C CA . ILE B 1 63 ? -4.5 -13.953 11.281 1 98.06 63 ILE B CA 1
ATOM 2694 C C . ILE B 1 63 ? -5.938 -14.383 11.562 1 98.06 63 ILE B C 1
ATOM 2696 O O . ILE B 1 63 ? -6.879 -13.859 10.969 1 98.06 63 ILE B O 1
ATOM 2700 N N . ARG B 1 64 ? -6.152 -15.258 12.477 1 97.69 64 ARG B N 1
ATOM 2701 C CA . ARG B 1 64 ? -7.48 -15.797 12.758 1 97.69 64 ARG B CA 1
ATOM 2702 C C . ARG B 1 64 ? -8.398 -14.727 13.328 1 97.69 64 ARG B C 1
ATOM 2704 O O . ARG B 1 64 ? -9.523 -14.539 12.852 1 97.69 64 ARG B O 1
ATOM 2711 N N . PRO B 1 65 ? -7.965 -13.969 14.375 1 98.25 65 PRO B N 1
ATOM 2712 C CA . PRO B 1 65 ? -8.828 -12.906 14.898 1 98.25 65 PRO B CA 1
ATOM 2713 C C . PRO B 1 65 ? -9.227 -11.891 13.836 1 98.25 65 PRO B C 1
ATOM 2715 O O . PRO B 1 65 ? -10.375 -11.43 13.812 1 98.25 65 PRO B O 1
ATOM 2718 N N . ILE B 1 66 ? -8.336 -11.508 12.945 1 98.19 66 ILE B N 1
ATOM 2719 C CA . ILE B 1 66 ? -8.648 -10.57 11.875 1 98.19 66 ILE B CA 1
ATOM 2720 C C . ILE B 1 66 ? -9.68 -11.188 10.93 1 98.19 66 ILE B C 1
ATOM 2722 O O . ILE B 1 66 ? -10.672 -10.547 10.586 1 98.19 66 ILE B O 1
ATOM 2726 N N . SER B 1 67 ? -9.422 -12.43 10.555 1 97.75 67 SER B N 1
ATOM 2727 C CA . SER B 1 67 ? -10.352 -13.141 9.695 1 97.75 67 SER B CA 1
ATOM 2728 C C . SER B 1 67 ? -11.742 -13.227 10.328 1 97.75 67 SER B C 1
ATOM 2730 O O . SER B 1 67 ? -12.75 -13.008 9.656 1 97.75 67 SER B O 1
ATOM 2732 N N . ASP B 1 68 ? -11.797 -13.57 11.617 1 98 68 ASP B N 1
ATOM 2733 C CA . ASP B 1 68 ? -13.062 -13.68 12.336 1 98 68 ASP B CA 1
ATOM 2734 C C . ASP B 1 68 ? -13.812 -12.344 12.336 1 98 68 ASP B C 1
ATOM 2736 O O . ASP B 1 68 ? -15.031 -12.312 12.172 1 98 68 ASP B O 1
ATOM 2740 N N . HIS B 1 69 ? -13.094 -11.312 12.5 1 98.19 69 HIS B N 1
ATOM 2741 C CA . HIS B 1 69 ? -13.711 -9.992 12.469 1 98.19 69 HIS B CA 1
ATOM 2742 C C . HIS B 1 69 ? -14.281 -9.695 11.086 1 98.19 69 HIS B C 1
ATOM 2744 O O . HIS B 1 69 ? -15.398 -9.18 10.969 1 98.19 69 HIS B O 1
ATOM 2750 N N . TRP B 1 70 ? -13.531 -9.992 10.047 1 97.94 70 TRP B N 1
ATOM 2751 C CA . TRP B 1 70 ? -14 -9.789 8.68 1 97.94 70 TRP B CA 1
ATOM 2752 C C . TRP B 1 70 ? -15.273 -10.586 8.414 1 97.94 70 TRP B C 1
ATOM 2754 O O . TRP B 1 70 ? -16.188 -10.102 7.758 1 97.94 70 TRP B O 1
ATOM 2764 N N . GLN B 1 71 ? -15.25 -11.789 8.93 1 97.19 71 GLN B N 1
ATOM 2765 C CA . GLN B 1 71 ? -16.422 -12.648 8.758 1 97.19 71 GLN B CA 1
ATOM 2766 C C . GLN B 1 71 ? -17.641 -12.07 9.461 1 97.19 71 GLN B C 1
ATOM 2768 O O . GLN B 1 71 ? -18.75 -12.125 8.945 1 97.19 71 GLN B O 1
ATOM 2773 N N . SER B 1 72 ? -17.438 -11.531 10.641 1 97.31 72 SER B N 1
ATOM 2774 C CA . SER B 1 72 ? -18.531 -10.945 11.414 1 97.31 72 SER B CA 1
ATOM 2775 C C . SER B 1 72 ? -19.141 -9.75 10.688 1 97.31 72 SER B C 1
ATOM 2777 O O . SER B 1 72 ? -20.281 -9.375 10.961 1 97.31 72 SER B O 1
ATOM 2779 N N . LEU B 1 73 ? -18.453 -9.141 9.789 1 95.62 73 LEU B N 1
ATOM 2780 C CA . LEU B 1 73 ? -18.922 -7.992 9.016 1 95.62 73 LEU B CA 1
ATOM 2781 C C . LEU B 1 73 ? -19.562 -8.445 7.703 1 95.62 73 LEU B C 1
ATOM 2783 O O . LEU B 1 73 ? -20.016 -7.617 6.91 1 95.62 73 LEU B O 1
ATOM 2787 N N . ASP B 1 74 ? -19.562 -9.719 7.398 1 95.5 74 ASP B N 1
ATOM 2788 C CA . ASP B 1 74 ? -20.062 -10.312 6.168 1 95.5 74 ASP B CA 1
ATOM 2789 C C . ASP B 1 74 ? -19.359 -9.719 4.945 1 95.5 74 ASP B C 1
ATOM 2791 O O . ASP B 1 74 ? -20.016 -9.352 3.967 1 95.5 74 ASP B O 1
ATOM 2795 N N . LEU B 1 75 ? -18.094 -9.578 5.086 1 95.12 75 LEU B N 1
ATOM 2796 C CA . LEU B 1 75 ? -17.312 -9.008 3.988 1 95.12 75 LEU B CA 1
ATOM 2797 C C . LEU B 1 75 ? -17.281 -9.961 2.799 1 95.12 75 LEU B C 1
ATOM 2799 O O . LEU B 1 75 ? -17.156 -11.172 2.971 1 95.12 75 LEU B O 1
ATOM 2803 N N . HIS B 1 76 ? -17.406 -9.422 1.667 1 96 76 HIS B N 1
ATOM 2804 C CA . HIS B 1 76 ? -17.203 -10.148 0.418 1 96 76 HIS B CA 1
ATOM 2805 C C . HIS B 1 76 ? -15.922 -9.695 -0.285 1 96 76 HIS B C 1
ATOM 2807 O O . HIS B 1 76 ? -15.68 -8.5 -0.429 1 96 76 HIS B O 1
ATOM 2813 N N . PHE B 1 77 ? -15.133 -10.617 -0.705 1 97.88 77 PHE B N 1
ATOM 2814 C CA . PHE B 1 77 ? -13.938 -10.344 -1.487 1 97.88 77 PHE B CA 1
ATOM 2815 C C . PHE B 1 77 ? -14.078 -10.883 -2.906 1 97.88 77 PHE B C 1
ATOM 2817 O O . PHE B 1 77 ? -14.461 -12.039 -3.1 1 97.88 77 PHE B O 1
ATOM 2824 N N . ASP B 1 78 ? -13.797 -10.016 -3.877 1 98.19 78 ASP B N 1
ATOM 2825 C CA . ASP B 1 78 ? -13.797 -10.445 -5.273 1 98.19 78 ASP B CA 1
ATOM 2826 C C . ASP B 1 78 ? -12.562 -11.281 -5.586 1 98.19 78 ASP B C 1
ATOM 2828 O O . ASP B 1 78 ? -12.562 -12.062 -6.547 1 98.19 78 ASP B O 1
ATOM 2832 N N . ALA B 1 79 ? -11.516 -11.148 -4.762 1 98.69 79 ALA B N 1
ATOM 2833 C CA . ALA B 1 79 ? -10.32 -11.969 -4.934 1 98.69 79 ALA B CA 1
ATOM 2834 C C . ALA B 1 79 ? -9.594 -12.164 -3.609 1 98.69 79 ALA B C 1
ATOM 2836 O O . ALA B 1 79 ? -9.586 -11.266 -2.76 1 98.69 79 ALA B O 1
ATOM 2837 N N . LEU B 1 80 ? -9.008 -13.289 -3.402 1 98.69 80 LEU B N 1
ATOM 2838 C CA . LEU B 1 80 ? -8.047 -13.617 -2.357 1 98.69 80 LEU B CA 1
ATOM 2839 C C . LEU B 1 80 ? -6.676 -13.922 -2.955 1 98.69 80 LEU B C 1
ATOM 2841 O O . LEU B 1 80 ? -6.555 -14.766 -3.848 1 98.69 80 LEU B O 1
ATOM 2845 N N . TYR B 1 81 ? -5.664 -13.203 -2.521 1 98.75 81 TYR B N 1
ATOM 2846 C CA . TYR B 1 81 ? -4.332 -13.289 -3.109 1 98.75 81 TYR B CA 1
ATOM 2847 C C . TYR B 1 81 ? -3.279 -13.562 -2.039 1 98.75 81 TYR B C 1
ATOM 2849 O O . TYR B 1 81 ? -3.051 -12.727 -1.159 1 98.75 81 TYR B O 1
ATOM 2857 N N . SER B 1 82 ? -2.65 -14.695 -2.129 1 98.06 82 SER B N 1
ATOM 2858 C CA . SER B 1 82 ? -1.602 -15.047 -1.177 1 98.06 82 SER B CA 1
ATOM 2859 C C . SER B 1 82 ? -0.253 -15.203 -1.872 1 98.06 82 SER B C 1
ATOM 2861 O O . SER B 1 82 ? -0.178 -15.742 -2.979 1 98.06 82 SER B O 1
ATOM 2863 N N . GLY B 1 83 ? 0.761 -14.742 -1.199 1 93.75 83 GLY B N 1
ATOM 2864 C CA . GLY B 1 83 ? 2.143 -14.93 -1.619 1 93.75 83 GLY B CA 1
ATOM 2865 C C . GLY B 1 83 ? 3.004 -15.594 -0.562 1 93.75 83 GLY B C 1
ATOM 2866 O O . GLY B 1 83 ? 2.674 -16.672 -0.077 1 93.75 83 GLY B O 1
ATOM 2867 N N . PHE B 1 84 ? 4.016 -14.898 -0.058 1 87.38 84 PHE B N 1
ATOM 2868 C CA . PHE B 1 84 ? 4.992 -15.445 0.876 1 87.38 84 PHE B CA 1
ATOM 2869 C C . PHE B 1 84 ? 4.348 -15.727 2.229 1 87.38 84 PHE B C 1
ATOM 2871 O O . PHE B 1 84 ? 3.738 -14.836 2.826 1 87.38 84 PHE B O 1
ATOM 2878 N N . LEU B 1 85 ? 4.484 -16.953 2.656 1 91.06 85 LEU B N 1
ATOM 2879 C CA . LEU B 1 85 ? 4.078 -17.406 3.984 1 91.06 85 LEU B CA 1
ATOM 2880 C C . LEU B 1 85 ? 5.27 -17.969 4.754 1 91.06 85 LEU B C 1
ATOM 2882 O O . LEU B 1 85 ? 5.973 -18.859 4.254 1 91.06 85 LEU B O 1
ATOM 2886 N N . GLY B 1 86 ? 5.457 -17.516 5.945 1 85.88 86 GLY B N 1
ATOM 2887 C CA . GLY B 1 86 ? 6.711 -17.734 6.648 1 85.88 86 GLY B CA 1
ATOM 2888 C C . GLY B 1 86 ? 6.703 -18.984 7.496 1 85.88 86 GLY B C 1
ATOM 2889 O O . GLY B 1 86 ? 7.723 -19.344 8.094 1 85.88 86 GLY B O 1
ATOM 2890 N N . SER B 1 87 ? 5.527 -19.703 7.598 1 89.81 87 SER B N 1
ATOM 2891 C CA . SER B 1 87 ? 5.457 -20.891 8.445 1 89.81 87 SER B CA 1
ATOM 2892 C C . SER B 1 87 ? 4.352 -21.828 7.977 1 89.81 87 SER B C 1
ATOM 2894 O O . SER B 1 87 ? 3.465 -21.422 7.223 1 89.81 87 SER B O 1
ATOM 2896 N N . PHE B 1 88 ? 4.504 -23.047 8.422 1 90.94 88 PHE B N 1
ATOM 2897 C CA . PHE B 1 88 ? 3.471 -24.031 8.133 1 90.94 88 PHE B CA 1
ATOM 2898 C C . PHE B 1 88 ? 2.135 -23.609 8.727 1 90.94 88 PHE B C 1
ATOM 2900 O O . PHE B 1 88 ? 1.088 -23.766 8.094 1 90.94 88 PHE B O 1
ATOM 2907 N N . GLU B 1 89 ? 2.18 -23.141 9.891 1 94.56 89 GLU B N 1
ATOM 2908 C CA . GLU B 1 89 ? 0.967 -22.672 10.555 1 94.56 89 GLU B CA 1
ATOM 2909 C C . GLU B 1 89 ? 0.267 -21.594 9.742 1 94.56 89 GLU B C 1
ATOM 2911 O O . GLU B 1 89 ? -0.961 -21.594 9.633 1 94.56 89 GLU B O 1
ATOM 2916 N N . GLN B 1 90 ? 0.964 -20.672 9.148 1 95.94 90 GLN B N 1
ATOM 2917 C CA . GLN B 1 90 ? 0.384 -19.609 8.328 1 95.94 90 GLN B CA 1
ATOM 2918 C C . GLN B 1 90 ? -0.301 -20.203 7.09 1 95.94 90 GLN B C 1
ATOM 2920 O O . GLN B 1 90 ? -1.36 -19.719 6.68 1 95.94 90 GLN B O 1
ATOM 2925 N N . ILE B 1 91 ? 0.345 -21.203 6.5 1 95.88 91 ILE B N 1
ATOM 2926 C CA . ILE B 1 91 ? -0.246 -21.859 5.332 1 95.88 91 ILE B CA 1
ATOM 2927 C C . ILE B 1 91 ? -1.626 -22.406 5.691 1 95.88 91 ILE B C 1
ATOM 2929 O O . ILE B 1 91 ? -2.594 -22.203 4.953 1 95.88 91 ILE B O 1
ATOM 2933 N N . ASP B 1 92 ? -1.729 -23.031 6.832 1 96.12 92 ASP B N 1
ATOM 2934 C CA . ASP B 1 92 ? -2.988 -23.594 7.297 1 96.12 92 ASP B CA 1
ATOM 2935 C C . ASP B 1 92 ? -4.023 -22.516 7.562 1 96.12 92 ASP B C 1
ATOM 2937 O O . ASP B 1 92 ? -5.199 -22.656 7.223 1 96.12 92 ASP B O 1
ATOM 2941 N N . LEU B 1 93 ? -3.633 -21.516 8.211 1 97.31 93 LEU B N 1
ATOM 2942 C CA . LEU B 1 93 ? -4.523 -20.406 8.539 1 97.31 93 LEU B CA 1
ATOM 2943 C C . LEU B 1 93 ? -5.055 -19.734 7.27 1 97.31 93 LEU B C 1
ATOM 2945 O O . LEU B 1 93 ? -6.234 -19.391 7.191 1 97.31 93 LEU B O 1
ATOM 2949 N N . VAL B 1 94 ? -4.188 -19.562 6.301 1 97.38 94 VAL B N 1
ATOM 2950 C CA . VAL B 1 94 ? -4.582 -18.938 5.039 1 97.38 94 VAL B CA 1
ATOM 2951 C C . VAL B 1 94 ? -5.535 -19.875 4.285 1 97.38 94 VAL B C 1
ATOM 2953 O O . VAL B 1 94 ? -6.496 -19.406 3.668 1 97.38 94 VAL B O 1
ATOM 2956 N N . ALA B 1 95 ? -5.258 -21.156 4.328 1 96.94 95 ALA B N 1
ATOM 2957 C CA . ALA B 1 95 ? -6.172 -22.125 3.73 1 96.94 95 ALA B CA 1
ATOM 2958 C C . ALA B 1 95 ? -7.566 -22 4.336 1 96.94 95 ALA B C 1
ATOM 2960 O O . ALA B 1 95 ? -8.57 -22.031 3.613 1 96.94 95 ALA B O 1
ATOM 2961 N N . THR B 1 96 ? -7.605 -21.906 5.629 1 97.31 96 THR B N 1
ATOM 2962 C CA . THR B 1 96 ? -8.875 -21.75 6.328 1 97.31 96 THR B CA 1
ATOM 2963 C C . THR B 1 96 ? -9.555 -20.438 5.93 1 97.31 96 THR B C 1
ATOM 2965 O O . THR B 1 96 ? -10.773 -20.391 5.766 1 97.31 96 THR B O 1
ATOM 2968 N N . LEU B 1 97 ? -8.758 -19.391 5.844 1 97.31 97 LEU B N 1
ATOM 2969 C CA . LEU B 1 97 ? -9.281 -18.094 5.406 1 97.31 97 LEU B CA 1
ATOM 2970 C C . LEU B 1 97 ? -9.898 -18.203 4.012 1 97.31 97 LEU B C 1
ATOM 2972 O O . LEU B 1 97 ? -10.961 -17.641 3.756 1 97.31 97 LEU B O 1
ATOM 2976 N N . PHE B 1 98 ? -9.234 -18.891 3.088 1 97.19 98 PHE B N 1
ATOM 2977 C CA . PHE B 1 98 ? -9.773 -19.141 1.757 1 97.19 98 PHE B CA 1
ATOM 2978 C C . PHE B 1 98 ? -11.141 -19.812 1.842 1 97.19 98 PHE B C 1
ATOM 2980 O O . PHE B 1 98 ? -12.102 -19.359 1.209 1 97.19 98 PHE B O 1
ATOM 2987 N N . ASP B 1 99 ? -11.219 -20.844 2.67 1 96.81 99 ASP B N 1
ATOM 2988 C CA . ASP B 1 99 ? -12.477 -21.578 2.824 1 96.81 99 ASP B CA 1
ATOM 2989 C C . ASP B 1 99 ? -13.586 -20.656 3.328 1 96.81 99 ASP B C 1
ATOM 2991 O O . ASP B 1 99 ? -14.742 -20.797 2.928 1 96.81 99 ASP B O 1
ATOM 2995 N N . THR B 1 100 ? -13.234 -19.766 4.152 1 97.12 100 THR B N 1
ATOM 2996 C CA . THR B 1 100 ? -14.203 -18.891 4.809 1 97.12 100 THR B CA 1
ATOM 2997 C C . THR B 1 100 ? -14.766 -17.875 3.824 1 97.12 100 THR B C 1
ATOM 2999 O O . THR B 1 100 ? -15.953 -17.547 3.861 1 97.12 100 THR B O 1
ATOM 3002 N N . PHE B 1 101 ? -13.891 -17.359 2.912 1 97.44 101 PHE B N 1
ATOM 3003 C CA . PHE B 1 101 ? -14.297 -16.188 2.154 1 97.44 101 PHE B CA 1
ATOM 3004 C C . PHE B 1 101 ? -14.477 -16.516 0.679 1 97.44 101 PHE B C 1
ATOM 3006 O O . PHE B 1 101 ? -14.977 -15.711 -0.096 1 97.44 101 PHE B O 1
ATOM 3013 N N . GLN B 1 102 ? -14.039 -17.719 0.346 1 95.12 102 GLN B N 1
ATOM 3014 C CA . GLN B 1 102 ? -14.203 -18.109 -1.048 1 95.12 102 GLN B CA 1
ATOM 3015 C C . GLN B 1 102 ? -15.68 -18.328 -1.383 1 95.12 102 GLN B C 1
ATOM 3017 O O . GLN B 1 102 ? -16.438 -18.891 -0.584 1 95.12 102 GLN B O 1
ATOM 3022 N N . SER B 1 103 ? -16.125 -17.75 -2.445 1 94.25 103 SER B N 1
ATOM 3023 C CA . SER B 1 103 ? -17.438 -17.938 -3.037 1 94.25 103 SER B CA 1
ATOM 3024 C C . SER B 1 103 ? -17.344 -18.125 -4.547 1 94.25 103 SER B C 1
ATOM 3026 O O . SER B 1 103 ? -16.25 -18.203 -5.102 1 94.25 103 SER B O 1
ATOM 3028 N N . GLU B 1 104 ? -18.484 -18.297 -5.227 1 92.94 104 GLU B N 1
ATOM 3029 C CA . GLU B 1 104 ? -18.516 -18.531 -6.668 1 92.94 104 GLU B CA 1
ATOM 3030 C C . GLU B 1 104 ? -17.938 -17.344 -7.434 1 92.94 104 GLU B C 1
ATOM 3032 O O . GLU B 1 104 ? -17.391 -17.516 -8.523 1 92.94 104 GLU B O 1
ATOM 3037 N N . ASP B 1 105 ? -17.984 -16.219 -6.809 1 94.94 105 ASP B N 1
ATOM 3038 C CA . ASP B 1 105 ? -17.547 -15.023 -7.512 1 94.94 105 ASP B CA 1
ATOM 3039 C C . ASP B 1 105 ? -16.203 -14.539 -6.988 1 94.94 105 ASP B C 1
ATOM 3041 O O . ASP B 1 105 ? -15.781 -13.414 -7.277 1 94.94 105 ASP B O 1
ATOM 3045 N N . THR B 1 106 ? -15.508 -15.359 -6.203 1 97.81 106 THR B N 1
ATOM 3046 C CA . THR B 1 106 ? -14.203 -15.008 -5.648 1 97.81 106 THR B CA 1
ATOM 3047 C C . THR B 1 106 ? -13.086 -15.703 -6.418 1 97.81 106 THR B C 1
ATOM 3049 O O . THR B 1 106 ? -13.109 -16.922 -6.59 1 97.81 106 THR B O 1
ATOM 3052 N N . LEU B 1 107 ? -12.203 -14.953 -6.949 1 98.19 107 LEU B N 1
ATOM 3053 C CA . LEU B 1 107 ? -11.016 -15.5 -7.598 1 98.19 107 LEU B CA 1
ATOM 3054 C C . LEU B 1 107 ? -9.883 -15.672 -6.594 1 98.19 107 LEU B C 1
ATOM 3056 O O . LEU B 1 107 ? -9.445 -14.703 -5.969 1 98.19 107 LEU B O 1
ATOM 3060 N N . THR B 1 108 ? -9.391 -16.844 -6.41 1 98.38 108 THR B N 1
ATOM 3061 C CA . THR B 1 108 ? -8.297 -17.125 -5.492 1 98.38 108 THR B CA 1
ATOM 3062 C C . THR B 1 108 ? -6.992 -17.344 -6.254 1 98.38 108 THR B C 1
ATOM 3064 O O . THR B 1 108 ? -6.914 -18.219 -7.121 1 98.38 108 THR B O 1
ATOM 3067 N N . LEU B 1 109 ? -5.984 -16.547 -5.98 1 98.62 109 LEU B N 1
ATOM 3068 C CA . LEU B 1 109 ? -4.668 -16.625 -6.605 1 98.62 109 LEU B CA 1
ATOM 3069 C C . LEU B 1 109 ? -3.59 -16.906 -5.566 1 98.62 109 LEU B C 1
ATOM 3071 O O . LEU B 1 109 ? -3.525 -16.234 -4.535 1 98.62 109 LEU B O 1
ATOM 3075 N N . VAL B 1 110 ? -2.75 -17.906 -5.82 1 98.19 110 VAL B N 1
ATOM 3076 C CA . VAL B 1 110 ? -1.653 -18.234 -4.918 1 98.19 110 VAL B CA 1
ATOM 3077 C C . VAL B 1 110 ? -0.327 -18.172 -5.672 1 98.19 110 VAL B C 1
ATOM 3079 O O . VAL B 1 110 ? -0.154 -18.844 -6.695 1 98.19 110 VAL B O 1
ATOM 3082 N N . ASP B 1 111 ? 0.501 -17.328 -5.238 1 97.19 111 ASP B N 1
ATOM 3083 C CA . ASP B 1 111 ? 1.927 -17.391 -5.551 1 97.19 111 ASP B CA 1
ATOM 3084 C C . ASP B 1 111 ? 2.703 -18.125 -4.461 1 97.19 111 ASP B C 1
ATOM 3086 O O . ASP B 1 111 ? 2.859 -17.609 -3.352 1 97.19 111 ASP B O 1
ATOM 3090 N N . PRO B 1 112 ? 3.166 -19.281 -4.77 1 93.56 112 PRO B N 1
ATOM 3091 C CA . PRO B 1 112 ? 3.77 -20.094 -3.709 1 93.56 112 PRO B CA 1
ATOM 3092 C C . PRO B 1 112 ? 4.945 -19.391 -3.033 1 93.56 112 PRO B C 1
ATOM 3094 O O . PRO B 1 112 ? 5.137 -19.531 -1.821 1 93.56 112 PRO B O 1
ATOM 3097 N N . VAL B 1 113 ? 5.77 -18.656 -3.715 1 89.19 113 VAL B N 1
ATOM 3098 C CA . VAL B 1 113 ? 6.93 -17.906 -3.234 1 89.19 113 VAL B CA 1
ATOM 3099 C C . VAL B 1 113 ? 7.746 -18.781 -2.281 1 89.19 113 VAL B C 1
ATOM 3101 O O . VAL B 1 113 ? 7.875 -18.469 -1.097 1 89.19 113 VAL B O 1
ATOM 3104 N N . MET B 1 114 ? 8.375 -19.766 -2.729 1 86.88 114 MET B N 1
ATOM 3105 C CA . MET B 1 114 ? 9.039 -20.688 -1.812 1 86.88 114 MET B CA 1
ATOM 3106 C C . MET B 1 114 ? 10.422 -21.062 -2.33 1 86.88 114 MET B C 1
ATOM 3108 O O . MET B 1 114 ? 11.219 -21.656 -1.598 1 86.88 114 MET B O 1
ATOM 3112 N N . ALA B 1 115 ? 10.672 -20.781 -3.598 1 82.5 115 ALA B N 1
ATOM 3113 C CA . ALA B 1 115 ? 11.922 -21.25 -4.203 1 82.5 115 ALA B CA 1
ATOM 3114 C C . ALA B 1 115 ? 12.289 -20.391 -5.41 1 82.5 115 ALA B C 1
ATOM 3116 O O . ALA B 1 115 ? 11.422 -19.766 -6.031 1 82.5 115 ALA B O 1
ATOM 3117 N N . ASP B 1 116 ? 13.594 -20.328 -5.562 1 78.75 116 ASP B N 1
ATOM 3118 C CA . ASP B 1 116 ? 14.141 -19.641 -6.734 1 78.75 116 ASP B CA 1
ATOM 3119 C C . ASP B 1 116 ? 15.516 -20.188 -7.102 1 78.75 116 ASP B C 1
ATOM 3121 O O . ASP B 1 116 ? 16.266 -20.625 -6.23 1 78.75 116 ASP B O 1
ATOM 3125 N N . ASN B 1 117 ? 15.734 -20.234 -8.383 1 80.25 117 ASN B N 1
ATOM 3126 C CA . ASN B 1 117 ? 17.031 -20.625 -8.898 1 80.25 117 ASN B CA 1
ATOM 3127 C C . ASN B 1 117 ? 17.422 -22.031 -8.43 1 80.25 117 ASN B C 1
ATOM 3129 O O . ASN B 1 117 ? 18.547 -22.25 -7.992 1 80.25 117 ASN B O 1
ATOM 3133 N N . GLY B 1 118 ? 16.484 -22.859 -8.391 1 78.62 118 GLY B N 1
ATOM 3134 C CA . GLY B 1 118 ? 16.719 -24.281 -8.125 1 78.62 118 GLY B CA 1
ATOM 3135 C C . GLY B 1 118 ? 16.797 -24.594 -6.648 1 78.62 118 GLY B C 1
ATOM 3136 O O . GLY B 1 118 ? 17.031 -25.75 -6.27 1 78.62 118 GLY B O 1
ATOM 3137 N N . GLU B 1 119 ? 16.578 -23.625 -5.832 1 81.25 119 GLU B N 1
ATOM 3138 C CA . GLU B 1 119 ? 16.734 -23.844 -4.398 1 81.25 119 GLU B CA 1
ATOM 3139 C C . GLU B 1 119 ? 15.523 -23.328 -3.629 1 81.25 119 GLU B C 1
ATOM 3141 O O . GLU B 1 119 ? 14.953 -22.297 -3.984 1 81.25 119 GLU B O 1
ATOM 3146 N N . LEU B 1 120 ? 15.227 -24.078 -2.584 1 78.5 120 LEU B N 1
ATOM 3147 C CA . LEU B 1 120 ? 14.227 -23.609 -1.638 1 78.5 120 LEU B CA 1
ATOM 3148 C C . LEU B 1 120 ? 14.773 -22.438 -0.813 1 78.5 120 LEU B C 1
ATOM 3150 O O . LEU B 1 120 ? 15.961 -22.422 -0.481 1 78.5 120 LEU B O 1
ATOM 3154 N N . TYR B 1 121 ? 13.859 -21.547 -0.51 1 78.75 121 TYR B N 1
ATOM 3155 C CA . TYR B 1 121 ? 14.273 -20.531 0.453 1 78.75 121 TYR B CA 1
ATOM 3156 C C . TYR B 1 121 ? 14.625 -21.156 1.795 1 78.75 121 TYR B C 1
ATOM 3158 O O . TYR B 1 121 ? 14.047 -22.188 2.174 1 78.75 121 TYR B O 1
ATOM 3166 N N . SER B 1 122 ? 15.445 -20.594 2.504 1 74.88 122 SER B N 1
ATOM 3167 C CA . SER B 1 122 ? 16.031 -21.156 3.717 1 74.88 122 SER B CA 1
ATOM 3168 C C . SER B 1 122 ? 14.961 -21.453 4.762 1 74.88 122 SER B C 1
ATOM 3170 O O . SER B 1 122 ? 15.102 -22.391 5.551 1 74.88 122 SER B O 1
ATOM 3172 N N . ILE B 1 123 ? 13.922 -20.766 4.715 1 76.75 123 ILE B N 1
ATOM 3173 C CA . ILE B 1 123 ? 12.922 -20.906 5.77 1 76.75 123 ILE B CA 1
ATOM 3174 C C . ILE B 1 123 ? 11.953 -22.031 5.414 1 76.75 123 ILE B C 1
ATOM 3176 O O . ILE B 1 123 ? 11.148 -22.453 6.254 1 76.75 123 ILE B O 1
ATOM 3180 N N . TYR B 1 124 ? 12.023 -22.516 4.32 1 79.81 124 TYR B N 1
ATOM 3181 C CA . TYR B 1 124 ? 11.031 -23.5 3.879 1 79.81 124 TYR B CA 1
ATOM 3182 C C . TYR B 1 124 ? 11.539 -24.922 4.078 1 79.81 124 TYR B C 1
ATOM 3184 O O . TYR B 1 124 ? 12.617 -25.266 3.6 1 79.81 124 TYR B O 1
ATOM 3192 N N . THR B 1 125 ? 10.781 -25.719 4.781 1 81.75 125 THR B N 1
ATOM 3193 C CA . THR B 1 125 ? 11 -27.141 4.992 1 81.75 125 THR B CA 1
ATOM 3194 C C . THR B 1 125 ? 10.195 -27.969 4 1 81.75 125 THR B C 1
ATOM 3196 O O . THR B 1 125 ? 9.281 -27.453 3.354 1 81.75 125 THR B O 1
ATOM 3199 N N . PRO B 1 126 ? 10.586 -29.188 3.908 1 78.94 126 PRO B N 1
ATOM 3200 C CA . PRO B 1 126 ? 9.773 -30.062 3.057 1 78.94 126 PRO B CA 1
ATOM 3201 C C . PRO B 1 126 ? 8.312 -30.125 3.486 1 78.94 126 PRO B C 1
ATOM 3203 O O . PRO B 1 126 ? 7.422 -30.234 2.643 1 78.94 126 PRO B O 1
ATOM 3206 N N . GLU B 1 127 ? 8.094 -30.094 4.754 1 82.62 127 GLU B N 1
ATOM 3207 C CA . GLU B 1 127 ? 6.727 -30.078 5.266 1 82.62 127 GLU B CA 1
ATOM 3208 C C . GLU B 1 127 ? 5.969 -28.844 4.785 1 82.62 127 GLU B C 1
ATOM 3210 O O . GLU B 1 127 ? 4.781 -28.922 4.465 1 82.62 127 GLU B O 1
ATOM 3215 N N . MET B 1 128 ? 6.633 -27.734 4.699 1 86.25 128 MET B N 1
ATOM 3216 C CA . MET B 1 128 ? 6.012 -26.5 4.223 1 86.25 128 MET B CA 1
ATOM 3217 C C . MET B 1 128 ? 5.672 -26.594 2.742 1 86.25 128 MET B C 1
ATOM 3219 O O . MET B 1 128 ? 4.641 -26.078 2.303 1 86.25 128 MET B O 1
ATOM 3223 N N . ALA B 1 129 ? 6.52 -27.266 2.084 1 83.06 129 ALA B N 1
ATOM 3224 C CA . ALA B 1 129 ? 6.266 -27.453 0.657 1 83.06 129 ALA B CA 1
ATOM 3225 C C . ALA B 1 129 ? 4.977 -28.234 0.425 1 83.06 129 ALA B C 1
ATOM 3227 O O . ALA B 1 129 ? 4.188 -27.891 -0.462 1 83.06 129 ALA B O 1
ATOM 3228 N N . LYS B 1 130 ? 4.777 -29.281 1.211 1 85.12 130 LYS B N 1
ATOM 3229 C CA . LYS B 1 130 ? 3.547 -30.062 1.132 1 85.12 130 LYS B CA 1
ATOM 3230 C C . LYS B 1 130 ? 2.33 -29.219 1.496 1 85.12 130 LYS B C 1
ATOM 3232 O O . LYS B 1 130 ? 1.277 -29.328 0.865 1 85.12 130 LYS B O 1
ATOM 3237 N N . GLY B 1 131 ? 2.482 -28.469 2.549 1 89.62 131 GLY B N 1
ATOM 3238 C CA . GLY B 1 131 ? 1.425 -27.547 2.924 1 89.62 131 GLY B CA 1
ATOM 3239 C C . GLY B 1 131 ? 1.076 -26.562 1.824 1 89.62 131 GLY B C 1
ATOM 3240 O O . GLY B 1 131 ? -0.099 -26.266 1.603 1 89.62 131 GLY B O 1
ATOM 3241 N N . MET B 1 132 ? 2.107 -26.125 1.186 1 93.38 132 MET B N 1
ATOM 3242 C CA . MET B 1 132 ? 1.904 -25.172 0.095 1 93.38 132 MET B CA 1
ATOM 3243 C C . MET B 1 132 ? 1.17 -25.828 -1.068 1 93.38 132 MET B C 1
ATOM 3245 O O . MET B 1 132 ? 0.317 -25.203 -1.702 1 93.38 132 MET B O 1
ATOM 3249 N N . SER B 1 133 ? 1.482 -27.047 -1.341 1 91.88 133 SER B N 1
ATOM 3250 C CA . SER B 1 133 ? 0.774 -27.781 -2.381 1 91.88 133 SER B CA 1
ATOM 3251 C C . SER B 1 133 ? -0.721 -27.859 -2.09 1 91.88 133 SER B C 1
ATOM 3253 O O . SER B 1 133 ? -1.543 -27.703 -2.998 1 91.88 133 SER B O 1
ATOM 3255 N N . LYS B 1 134 ? -1.032 -28.078 -0.868 1 92.56 134 LYS B N 1
ATOM 3256 C CA . LYS B 1 134 ? -2.434 -28.125 -0.457 1 92.56 134 LYS B CA 1
ATOM 3257 C C . LYS B 1 134 ? -3.102 -26.766 -0.637 1 92.56 134 LYS B C 1
ATOM 3259 O O . LYS B 1 134 ? -4.262 -26.688 -1.049 1 92.56 134 LYS B O 1
ATOM 3264 N N . LEU B 1 135 ? -2.385 -25.719 -0.287 1 95.75 135 LEU B N 1
ATOM 3265 C CA . LEU B 1 135 ? -2.908 -24.359 -0.473 1 95.75 135 LEU B CA 1
ATOM 3266 C C . LEU B 1 135 ? -3.137 -24.062 -1.952 1 95.75 135 LEU B C 1
ATOM 3268 O O . LEU B 1 135 ? -4.168 -23.5 -2.324 1 95.75 135 LEU B O 1
ATOM 3272 N N . CYS B 1 136 ? -2.207 -24.453 -2.76 1 96 136 CYS B N 1
ATOM 3273 C CA . CYS B 1 136 ? -2.307 -24.266 -4.203 1 96 136 CYS B CA 1
ATOM 3274 C C . CYS B 1 136 ? -3.523 -24.984 -4.762 1 96 136 CYS B C 1
ATOM 3276 O O . CYS B 1 136 ? -4.176 -24.5 -5.684 1 96 136 CYS B O 1
ATOM 3278 N N . ALA B 1 137 ? -3.832 -26.125 -4.195 1 94.12 137 ALA B N 1
ATOM 3279 C CA . ALA B 1 137 ? -4.969 -26.922 -4.652 1 94.12 137 ALA B CA 1
ATOM 3280 C C . ALA B 1 137 ? -6.285 -26.172 -4.426 1 94.12 137 ALA B C 1
ATOM 3282 O O . ALA B 1 137 ? -7.277 -26.453 -5.102 1 94.12 137 ALA B O 1
ATOM 3283 N N . LYS B 1 138 ? -6.312 -25.25 -3.547 1 95.12 138 LYS B N 1
ATOM 3284 C CA . LYS B 1 138 ? -7.516 -24.484 -3.223 1 95.12 138 LYS B CA 1
ATOM 3285 C C . LYS B 1 138 ? -7.637 -23.25 -4.109 1 95.12 138 LYS B C 1
ATOM 3287 O O . LYS B 1 138 ? -8.688 -22.609 -4.141 1 95.12 138 LYS B O 1
ATOM 3292 N N . ALA B 1 139 ? -6.625 -22.938 -4.824 1 97.19 139 ALA B N 1
ATOM 3293 C CA . ALA B 1 139 ? -6.574 -21.719 -5.613 1 97.19 139 ALA B CA 1
ATOM 3294 C C . ALA B 1 139 ? -7.207 -21.922 -6.988 1 97.19 139 ALA B C 1
ATOM 3296 O O . ALA B 1 139 ? -7.148 -23.016 -7.551 1 97.19 139 ALA B O 1
ATOM 3297 N N . ASP B 1 140 ? -7.832 -20.906 -7.504 1 97.81 140 ASP B N 1
ATOM 3298 C CA . ASP B 1 140 ? -8.273 -20.906 -8.898 1 97.81 140 ASP B CA 1
ATOM 3299 C C . ASP B 1 140 ? -7.082 -20.781 -9.844 1 97.81 140 ASP B C 1
ATOM 3301 O O . ASP B 1 140 ? -7.09 -21.344 -10.945 1 97.81 140 ASP B O 1
ATOM 3305 N N . ILE B 1 141 ? -6.074 -20.031 -9.422 1 98.38 141 ILE B N 1
ATOM 3306 C CA . ILE B 1 141 ? -4.887 -19.75 -10.227 1 98.38 141 ILE B CA 1
ATOM 3307 C C . ILE B 1 141 ? -3.635 -19.891 -9.367 1 98.38 141 ILE B C 1
ATOM 3309 O O . ILE B 1 141 ? -3.572 -19.375 -8.25 1 98.38 141 ILE B O 1
ATOM 3313 N N . ILE B 1 142 ? -2.645 -20.562 -9.82 1 98.44 142 ILE B N 1
ATOM 3314 C CA . ILE B 1 142 ? -1.339 -20.594 -9.172 1 98.44 142 ILE B CA 1
ATOM 3315 C C . ILE B 1 142 ? -0.275 -20.031 -10.109 1 98.44 142 ILE B C 1
ATOM 3317 O O . ILE B 1 142 ? -0.367 -20.203 -11.328 1 98.44 142 ILE B O 1
ATOM 3321 N N . VAL B 1 143 ? 0.731 -19.391 -9.5 1 98.44 143 VAL B N 1
ATOM 3322 C CA . VAL B 1 143 ? 1.736 -18.672 -10.281 1 98.44 143 VAL B CA 1
ATOM 3323 C C . VAL B 1 143 ? 3.135 -19.109 -9.844 1 98.44 143 VAL B C 1
ATOM 3325 O O . VAL B 1 143 ? 3.945 -18.281 -9.43 1 98.44 143 VAL B O 1
ATOM 3328 N N . PRO B 1 144 ? 3.482 -20.297 -10.031 1 97 144 PRO B N 1
ATOM 3329 C CA . PRO B 1 144 ? 4.832 -20.734 -9.664 1 97 144 PRO B CA 1
ATOM 3330 C C . PRO B 1 144 ? 5.879 -20.375 -10.719 1 97 144 PRO B C 1
ATOM 3332 O O . PRO B 1 144 ? 5.551 -20.25 -11.898 1 97 144 PRO B O 1
ATOM 3335 N N . ASN B 1 145 ? 7.086 -20.141 -10.25 1 94.25 145 ASN B N 1
ATOM 3336 C CA . ASN B 1 145 ? 8.188 -20.172 -11.203 1 94.25 145 ASN B CA 1
ATOM 3337 C C . ASN B 1 145 ? 8.641 -21.609 -11.484 1 94.25 145 ASN B C 1
ATOM 3339 O O . ASN B 1 145 ? 8.109 -22.547 -10.898 1 94.25 145 ASN B O 1
ATOM 3343 N N . LEU B 1 146 ? 9.562 -21.719 -12.375 1 92 146 LEU B N 1
ATOM 3344 C CA . LEU B 1 146 ? 9.992 -23.031 -12.82 1 92 146 LEU B CA 1
ATOM 3345 C C . LEU B 1 146 ? 10.539 -23.844 -11.648 1 92 146 LEU B C 1
ATOM 3347 O O . LEU B 1 146 ? 10.281 -25.047 -11.547 1 92 146 LEU B O 1
ATOM 3351 N N . THR B 1 147 ? 11.297 -23.219 -10.766 1 91.75 147 THR B N 1
ATOM 3352 C CA . THR B 1 147 ? 11.844 -23.906 -9.594 1 91.75 147 THR B CA 1
ATOM 3353 C C . THR B 1 147 ? 10.719 -24.375 -8.664 1 91.75 147 THR B C 1
ATOM 3355 O O . THR B 1 147 ? 10.727 -25.516 -8.219 1 91.75 147 THR B O 1
ATOM 3358 N N . GLU B 1 148 ? 9.836 -23.5 -8.422 1 93.81 148 GLU B N 1
ATOM 3359 C CA . GLU B 1 148 ? 8.711 -23.797 -7.543 1 93.81 148 GLU B CA 1
ATOM 3360 C C . GLU B 1 148 ? 7.84 -24.922 -8.125 1 93.81 148 GLU B C 1
ATOM 3362 O O . GLU B 1 148 ? 7.355 -25.781 -7.387 1 93.81 148 GLU B O 1
ATOM 3367 N N . ALA B 1 149 ? 7.688 -24.891 -9.391 1 93.88 149 ALA B N 1
ATOM 3368 C CA . ALA B 1 149 ? 6.906 -25.922 -10.062 1 93.88 149 ALA B CA 1
ATOM 3369 C C . ALA B 1 149 ? 7.508 -27.297 -9.828 1 93.88 149 ALA B C 1
ATOM 3371 O O . ALA B 1 149 ? 6.785 -28.266 -9.539 1 93.88 149 ALA B O 1
ATOM 3372 N N . ALA B 1 150 ? 8.797 -27.391 -9.984 1 90.75 150 ALA B N 1
ATOM 3373 C CA . ALA B 1 150 ? 9.484 -28.656 -9.758 1 90.75 150 ALA B CA 1
ATOM 3374 C C . ALA B 1 150 ? 9.266 -29.156 -8.328 1 90.75 150 ALA B C 1
ATOM 3376 O O . ALA B 1 150 ? 9 -30.344 -8.102 1 90.75 150 ALA B O 1
ATOM 3377 N N . PHE B 1 151 ? 9.305 -28.25 -7.387 1 90.06 151 PHE B N 1
ATOM 3378 C CA . PHE B 1 151 ? 9.164 -28.609 -5.98 1 90.06 151 PHE B CA 1
ATOM 3379 C C . PHE B 1 151 ? 7.723 -29 -5.668 1 90.06 151 PHE B C 1
ATOM 3381 O O . PHE B 1 151 ? 7.48 -29.953 -4.918 1 90.06 151 PHE B O 1
ATOM 3388 N N . LEU B 1 152 ? 6.812 -28.234 -6.191 1 92.75 152 LEU B N 1
ATOM 3389 C CA . LEU B 1 152 ? 5.402 -28.531 -5.969 1 92.75 152 LEU B CA 1
ATOM 3390 C C . LEU B 1 152 ? 5.055 -29.938 -6.465 1 92.75 152 LEU B C 1
ATOM 3392 O O . LEU B 1 152 ? 4.203 -30.609 -5.883 1 92.75 152 LEU B O 1
ATOM 3396 N N . LEU B 1 153 ? 5.707 -30.359 -7.52 1 92 153 LEU B N 1
ATOM 3397 C CA . LEU B 1 153 ? 5.418 -31.641 -8.148 1 92 153 LEU B CA 1
ATOM 3398 C C . LEU B 1 153 ? 6.352 -32.719 -7.613 1 92 153 LEU B C 1
ATOM 3400 O O . LEU B 1 153 ? 6.242 -33.906 -8 1 92 153 LEU B O 1
ATOM 3404 N N . ASP B 1 154 ? 7.277 -32.344 -6.73 1 89 154 ASP B N 1
ATOM 3405 C CA . ASP B 1 154 ? 8.289 -33.25 -6.211 1 89 154 ASP B CA 1
ATOM 3406 C C . ASP B 1 154 ? 9.102 -33.875 -7.344 1 89 154 ASP B C 1
ATOM 3408 O O . ASP B 1 154 ? 9.242 -35.094 -7.426 1 89 154 ASP B O 1
ATOM 3412 N N . GLU B 1 155 ? 9.492 -33.094 -8.281 1 89.44 155 GLU B N 1
ATOM 3413 C CA . GLU B 1 155 ? 10.328 -33.5 -9.414 1 89.44 155 GLU B CA 1
ATOM 3414 C C . GLU B 1 155 ? 11.656 -32.75 -9.398 1 89.44 155 GLU B C 1
ATOM 3416 O O . GLU B 1 155 ? 11.773 -31.688 -8.773 1 89.44 155 GLU B O 1
ATOM 3421 N N . PRO B 1 156 ? 12.695 -33.344 -9.977 1 87.94 156 PRO B N 1
ATOM 3422 C CA . PRO B 1 156 ? 13.961 -32.625 -10.047 1 87.94 156 PRO B CA 1
ATOM 3423 C C . PRO B 1 156 ? 13.875 -31.344 -10.883 1 87.94 156 PRO B C 1
ATOM 3425 O O . PRO B 1 156 ? 13.18 -31.312 -11.906 1 87.94 156 PRO B O 1
ATOM 3428 N N . TYR B 1 157 ? 14.492 -30.312 -10.375 1 87.94 157 TYR B N 1
ATOM 3429 C CA . TYR B 1 157 ? 14.633 -29.094 -11.164 1 87.94 157 TYR B CA 1
ATOM 3430 C C . TYR B 1 157 ? 15.586 -29.312 -12.336 1 87.94 157 TYR B C 1
ATOM 3432 O O . TYR B 1 157 ? 16.734 -29.719 -12.141 1 87.94 157 TYR B O 1
ATOM 3440 N N . ILE B 1 158 ? 15.203 -28.922 -13.562 1 83.81 158 ILE B N 1
ATOM 3441 C CA . ILE B 1 158 ? 15.984 -29.328 -14.727 1 83.81 158 ILE B CA 1
ATOM 3442 C C . ILE B 1 158 ? 16.719 -28.109 -15.305 1 83.81 158 ILE B C 1
ATOM 3444 O O . ILE B 1 158 ? 17.391 -28.219 -16.328 1 83.81 158 ILE B O 1
ATOM 3448 N N . GLY B 1 159 ? 16.625 -26.953 -14.672 1 82.44 159 GLY B N 1
ATOM 3449 C CA . GLY B 1 159 ? 17.312 -25.766 -15.148 1 82.44 159 GLY B CA 1
ATOM 3450 C C . GLY B 1 159 ? 16.734 -25.234 -16.453 1 82.44 159 GLY B C 1
ATOM 3451 O O . GLY B 1 159 ? 15.531 -25.047 -16.562 1 82.44 159 GLY B O 1
ATOM 3452 N N . ASP B 1 160 ? 17.656 -25.047 -17.438 1 80.31 160 ASP B N 1
ATOM 3453 C CA . ASP B 1 160 ? 17.25 -24.391 -18.672 1 80.31 160 ASP B CA 1
ATOM 3454 C C . ASP B 1 160 ? 17.109 -25.391 -19.812 1 80.31 160 ASP B C 1
ATOM 3456 O O . ASP B 1 160 ? 16.922 -25.016 -20.969 1 80.31 160 ASP B O 1
ATOM 3460 N N . HIS B 1 161 ? 17.141 -26.609 -19.469 1 84.12 161 HIS B N 1
ATOM 3461 C CA . HIS B 1 161 ? 17.125 -27.641 -20.516 1 84.12 161 HIS B CA 1
ATOM 3462 C C . HIS B 1 161 ? 15.719 -28.203 -20.703 1 84.12 161 HIS B C 1
ATOM 3464 O O . HIS B 1 161 ? 15.438 -29.344 -20.328 1 84.12 161 HIS B O 1
ATOM 3470 N N . TYR B 1 162 ? 14.875 -27.406 -21.219 1 91.44 162 TYR B N 1
ATOM 3471 C CA . TYR B 1 162 ? 13.516 -27.875 -21.469 1 91.44 162 TYR B CA 1
ATOM 3472 C C . TYR B 1 162 ? 13 -27.359 -22.812 1 91.44 162 TYR B C 1
ATOM 3474 O O . TYR B 1 162 ? 13.547 -26.406 -23.359 1 91.44 162 TYR B O 1
ATOM 3482 N N . ASP B 1 163 ? 12.109 -28.016 -23.406 1 93.75 163 ASP B N 1
ATOM 3483 C CA . ASP B 1 163 ? 11.414 -27.578 -24.609 1 93.75 163 ASP B CA 1
ATOM 3484 C C . ASP B 1 163 ? 9.938 -27.328 -24.328 1 93.75 163 ASP B C 1
ATOM 3486 O O . ASP B 1 163 ? 9.508 -27.344 -23.172 1 93.75 163 ASP B O 1
ATOM 3490 N N . GLN B 1 164 ? 9.242 -26.969 -25.328 1 95.62 164 GLN B N 1
ATOM 3491 C CA . GLN B 1 164 ? 7.836 -26.609 -25.188 1 95.62 164 GLN B CA 1
ATOM 3492 C C . GLN B 1 164 ? 7.023 -27.781 -24.625 1 95.62 164 GLN B C 1
ATOM 3494 O O . GLN B 1 164 ? 6.129 -27.578 -23.797 1 95.62 164 GLN B O 1
ATOM 3499 N N . ASN B 1 165 ? 7.316 -29 -25.094 1 96.44 165 ASN B N 1
ATOM 3500 C CA . ASN B 1 165 ? 6.598 -30.172 -24.625 1 96.44 165 ASN B CA 1
ATOM 3501 C C . ASN B 1 165 ? 6.762 -30.375 -23.125 1 96.44 165 ASN B C 1
ATOM 3503 O O . ASN B 1 165 ? 5.805 -30.719 -22.422 1 96.44 165 ASN B O 1
ATOM 3507 N N . TYR B 1 166 ? 7.957 -30.25 -22.672 1 95.56 166 TYR B N 1
ATOM 3508 C CA . TYR B 1 166 ? 8.227 -30.375 -21.25 1 95.56 166 TYR B CA 1
ATOM 3509 C C . TYR B 1 166 ? 7.414 -29.359 -20.453 1 95.56 166 TYR B C 1
ATOM 3511 O O . TYR B 1 166 ? 6.789 -29.719 -19.453 1 95.56 166 TYR B O 1
ATOM 3519 N N . VAL B 1 167 ? 7.457 -28.109 -20.859 1 96.31 167 VAL B N 1
ATOM 3520 C CA . VAL B 1 167 ? 6.793 -27.031 -20.141 1 96.31 167 VAL B CA 1
ATOM 3521 C C . VAL B 1 167 ? 5.289 -27.281 -20.109 1 96.31 167 VAL B C 1
ATOM 3523 O O . VAL B 1 167 ? 4.66 -27.141 -19.062 1 96.31 167 VAL B O 1
ATOM 3526 N N . GLU B 1 168 ? 4.719 -27.625 -21.219 1 97.62 168 GLU B N 1
ATOM 3527 C CA . GLU B 1 168 ? 3.283 -27.875 -21.266 1 97.62 168 GLU B CA 1
ATOM 3528 C C . GLU B 1 168 ? 2.902 -29.062 -20.375 1 97.62 168 GLU B C 1
ATOM 3530 O O . GLU B 1 168 ? 1.88 -29.016 -19.688 1 97.62 168 GLU B O 1
ATOM 3535 N N . ALA B 1 169 ? 3.717 -30.125 -20.406 1 97.06 169 ALA B N 1
ATOM 3536 C CA . ALA B 1 169 ? 3.479 -31.281 -19.531 1 97.06 169 ALA B CA 1
ATOM 3537 C C . ALA B 1 169 ? 3.545 -30.859 -18.062 1 97.06 169 ALA B C 1
ATOM 3539 O O . ALA B 1 169 ? 2.771 -31.359 -17.234 1 97.06 169 ALA B O 1
ATOM 3540 N N . LEU B 1 170 ? 4.527 -30.062 -17.828 1 96.44 170 LEU B N 1
ATOM 3541 C CA . LEU B 1 170 ? 4.695 -29.531 -16.469 1 96.44 170 LEU B CA 1
ATOM 3542 C C . LEU B 1 170 ? 3.428 -28.828 -16 1 96.44 170 LEU B C 1
ATOM 3544 O O . LEU B 1 170 ? 2.977 -29.031 -14.875 1 96.44 170 LEU B O 1
ATOM 3548 N N . LEU B 1 171 ? 2.842 -27.953 -16.812 1 98.06 171 LEU B N 1
ATOM 3549 C CA . LEU B 1 171 ? 1.639 -27.203 -16.453 1 98.06 171 LEU B CA 1
ATOM 3550 C C . LEU B 1 171 ? 0.457 -28.141 -16.25 1 98.06 171 LEU B C 1
ATOM 3552 O O . LEU B 1 171 ? -0.353 -27.938 -15.344 1 98.06 171 LEU B O 1
ATOM 3556 N N . VAL B 1 172 ? 0.339 -29.141 -17.078 1 98 172 VAL B N 1
ATOM 3557 C CA . VAL B 1 172 ? -0.737 -30.109 -16.938 1 98 172 VAL B CA 1
ATOM 3558 C C . VAL B 1 172 ? -0.609 -30.844 -15.602 1 98 172 VAL B C 1
ATOM 3560 O O . VAL B 1 172 ? -1.602 -31.031 -14.891 1 98 172 VAL B O 1
ATOM 3563 N N . LYS B 1 173 ? 0.628 -31.266 -15.297 1 97.25 173 LYS B N 1
ATOM 3564 C CA . LYS B 1 173 ? 0.858 -31.938 -14.016 1 97.25 173 LYS B CA 1
ATOM 3565 C C . LYS B 1 173 ? 0.473 -31.031 -12.852 1 97.25 173 LYS B C 1
ATOM 3567 O O . LYS B 1 173 ? -0.135 -31.484 -11.883 1 97.25 173 LYS B O 1
ATOM 3572 N N . LEU B 1 174 ? 0.859 -29.766 -12.922 1 97.44 174 LEU B N 1
ATOM 3573 C CA . LEU B 1 174 ? 0.53 -28.797 -11.883 1 97.44 174 LEU B CA 1
ATOM 3574 C C . LEU B 1 174 ? -0.981 -28.672 -11.727 1 97.44 174 LEU B C 1
ATOM 3576 O O . LEU B 1 174 ? -1.48 -28.5 -10.609 1 97.44 174 LEU B O 1
ATOM 3580 N N . SER B 1 175 ? -1.706 -28.672 -12.805 1 97.31 175 SER B N 1
ATOM 3581 C CA . SER B 1 175 ? -3.156 -28.516 -12.766 1 97.31 175 SER B CA 1
ATOM 3582 C C . SER B 1 175 ? -3.818 -29.656 -12.008 1 97.31 175 SER B C 1
ATOM 3584 O O . SER B 1 175 ? -4.918 -29.5 -11.477 1 97.31 175 SER B O 1
ATOM 3586 N N . GLN B 1 176 ? -3.176 -30.781 -11.953 1 95.75 176 GLN B N 1
ATOM 3587 C CA . GLN B 1 176 ? -3.713 -31.953 -11.266 1 95.75 176 GLN B CA 1
ATOM 3588 C C . GLN B 1 176 ? -3.711 -31.75 -9.75 1 95.75 176 GLN B C 1
ATOM 3590 O O . GLN B 1 176 ? -4.363 -32.5 -9.023 1 95.75 176 GLN B O 1
ATOM 3595 N N . LEU B 1 177 ? -2.961 -30.734 -9.297 1 93 177 LEU B N 1
ATOM 3596 C CA . LEU B 1 177 ? -3.02 -30.391 -7.879 1 93 177 LEU B CA 1
ATOM 3597 C C . LEU B 1 177 ? -4.418 -29.922 -7.492 1 93 177 LEU B C 1
ATOM 3599 O O . LEU B 1 177 ? -4.805 -30 -6.328 1 93 177 LEU B O 1
ATOM 3603 N N . GLY B 1 178 ? -5.117 -29.281 -8.484 1 93.12 178 GLY B N 1
ATOM 3604 C CA . GLY B 1 178 ? -6.477 -28.844 -8.195 1 93.12 178 GLY B CA 1
ATOM 3605 C C . GLY B 1 178 ? -6.824 -27.5 -8.797 1 93.12 178 GLY B C 1
ATOM 3606 O O . GLY B 1 178 ? -8 -27.172 -8.945 1 93.12 178 GLY B O 1
ATOM 3607 N N . SER B 1 179 ? -5.906 -26.703 -9.164 1 93.62 179 SER B N 1
ATOM 3608 C CA . SER B 1 179 ? -6.137 -25.359 -9.688 1 93.62 179 SER B CA 1
ATOM 3609 C C . SER B 1 179 ? -6.621 -25.391 -11.133 1 93.62 179 SER B C 1
ATOM 3611 O O . SER B 1 179 ? -6.184 -26.25 -11.914 1 93.62 179 SER B O 1
ATOM 3613 N N . LYS B 1 180 ? -7.387 -24.469 -11.492 1 94.31 180 LYS B N 1
ATOM 3614 C CA . LYS B 1 180 ? -8.008 -24.422 -12.812 1 94.31 180 LYS B CA 1
ATOM 3615 C C . LYS B 1 180 ? -7.113 -23.703 -13.82 1 94.31 180 LYS B C 1
ATOM 3617 O O . LYS B 1 180 ? -7.215 -23.922 -15.023 1 94.31 180 LYS B O 1
ATOM 3622 N N . LYS B 1 181 ? -6.344 -22.828 -13.375 1 98.25 181 LYS B N 1
ATOM 3623 C CA . LYS B 1 181 ? -5.426 -22.047 -14.203 1 98.25 181 LYS B CA 1
ATOM 3624 C C . LYS B 1 181 ? -4.012 -22.078 -13.633 1 98.25 181 LYS B C 1
ATOM 3626 O O . LYS B 1 181 ? -3.828 -21.891 -12.422 1 98.25 181 LYS B O 1
ATOM 3631 N N . ILE B 1 182 ? -3.082 -22.312 -14.508 1 98.62 182 ILE B N 1
ATOM 3632 C CA . ILE B 1 182 ? -1.676 -22.375 -14.125 1 98.62 182 ILE B CA 1
ATOM 3633 C C . ILE B 1 182 ? -0.875 -21.344 -14.914 1 98.62 182 ILE B C 1
ATOM 3635 O O . ILE B 1 182 ? -1.001 -21.25 -16.141 1 98.62 182 ILE B O 1
ATOM 3639 N N . VAL B 1 183 ? -0.145 -20.547 -14.219 1 98.81 183 VAL B N 1
ATOM 3640 C CA . VAL B 1 183 ? 0.799 -19.609 -14.828 1 98.81 183 VAL B CA 1
ATOM 3641 C C . VAL B 1 183 ? 2.211 -19.906 -14.328 1 98.81 183 VAL B C 1
ATOM 3643 O O . VAL B 1 183 ? 2.508 -19.703 -13.141 1 98.81 183 VAL B O 1
ATOM 3646 N N . VAL B 1 184 ? 3.082 -20.359 -15.188 1 97.88 184 VAL B N 1
ATOM 3647 C CA . VAL B 1 184 ? 4.469 -20.625 -14.812 1 97.88 184 VAL B CA 1
ATOM 3648 C C . VAL B 1 184 ? 5.375 -19.531 -15.359 1 97.88 184 VAL B C 1
ATOM 3650 O O . VAL B 1 184 ? 5.371 -19.25 -16.562 1 97.88 184 VAL B O 1
ATOM 3653 N N . THR B 1 185 ? 6.055 -18.906 -14.477 1 96.62 185 THR B N 1
ATOM 3654 C CA . THR B 1 185 ? 6.945 -17.828 -14.867 1 96.62 185 THR B CA 1
ATOM 3655 C C . THR B 1 185 ? 8.375 -18.328 -15.023 1 96.62 185 THR B C 1
ATOM 3657 O O . THR B 1 185 ? 8.688 -19.453 -14.648 1 96.62 185 THR B O 1
ATOM 3660 N N . GLY B 1 186 ? 9.219 -17.5 -15.648 1 92.81 186 GLY B N 1
ATOM 3661 C CA . GLY B 1 186 ? 10.625 -17.828 -15.797 1 92.81 186 GLY B CA 1
ATOM 3662 C C . GLY B 1 186 ? 10.898 -18.75 -16.969 1 92.81 186 GLY B C 1
ATOM 3663 O O . GLY B 1 186 ? 11.867 -19.5 -16.953 1 92.81 186 GLY B O 1
ATOM 3664 N N . ILE B 1 187 ? 10.062 -18.766 -17.938 1 94.94 187 ILE B N 1
ATOM 3665 C CA . ILE B 1 187 ? 10.203 -19.625 -19.094 1 94.94 187 ILE B CA 1
ATOM 3666 C C . ILE B 1 187 ? 10.93 -18.875 -20.219 1 94.94 187 ILE B C 1
ATOM 3668 O O . ILE B 1 187 ? 10.633 -17.703 -20.484 1 94.94 187 ILE B O 1
ATOM 3672 N N . SER B 1 188 ? 11.906 -19.484 -20.766 1 94.5 188 SER B N 1
ATOM 3673 C CA . SER B 1 188 ? 12.648 -18.938 -21.891 1 94.5 188 SER B CA 1
ATOM 3674 C C . SER B 1 188 ? 12.969 -20.016 -22.922 1 94.5 188 SER B C 1
ATOM 3676 O O . SER B 1 188 ? 13.578 -21.031 -22.594 1 94.5 188 SER B O 1
ATOM 3678 N N . PHE B 1 189 ? 12.484 -19.828 -24.234 1 93.94 189 PHE B N 1
ATOM 3679 C CA . PHE B 1 189 ? 12.844 -20.719 -25.328 1 93.94 189 PHE B CA 1
ATOM 3680 C C . PHE B 1 189 ? 13.945 -20.094 -26.188 1 93.94 189 PHE B C 1
ATOM 3682 O O . PHE B 1 189 ? 14.578 -20.797 -26.984 1 93.94 189 PHE B O 1
ATOM 3689 N N . ASP B 1 190 ? 14.055 -18.781 -26.109 1 91.19 190 ASP B N 1
ATOM 3690 C CA . ASP B 1 190 ? 15.078 -17.938 -26.703 1 91.19 190 ASP B CA 1
ATOM 3691 C C . ASP B 1 190 ? 15.805 -17.109 -25.641 1 91.19 190 ASP B C 1
ATOM 3693 O O . ASP B 1 190 ? 15.172 -16.375 -24.875 1 91.19 190 ASP B O 1
ATOM 3697 N N . PRO B 1 191 ? 17.109 -17.297 -25.594 1 89.31 191 PRO B N 1
ATOM 3698 C CA . PRO B 1 191 ? 17.859 -16.625 -24.531 1 89.31 191 PRO B CA 1
ATOM 3699 C C . PRO B 1 191 ? 17.562 -15.117 -24.469 1 89.31 191 PRO B C 1
ATOM 3701 O O . PRO B 1 191 ? 17.781 -14.492 -23.438 1 89.31 191 PRO B O 1
ATOM 3704 N N . SER B 1 192 ? 17.125 -14.539 -25.5 1 93.38 192 SER B N 1
ATOM 3705 C CA . SER B 1 192 ? 16.859 -13.109 -25.547 1 93.38 192 SER B CA 1
ATOM 3706 C C . SER B 1 192 ? 15.469 -12.781 -25.016 1 93.38 192 SER B C 1
ATOM 3708 O O . SER B 1 192 ? 15.133 -11.609 -24.828 1 93.38 192 SER B O 1
ATOM 3710 N N . LYS B 1 193 ? 14.711 -13.797 -24.719 1 95.38 193 LYS B N 1
ATOM 3711 C CA . LYS B 1 193 ? 13.328 -13.594 -24.297 1 95.38 193 LYS B CA 1
ATOM 3712 C C . LYS B 1 193 ? 13.055 -14.305 -22.969 1 95.38 193 LYS B C 1
ATOM 3714 O O . LYS B 1 193 ? 13.672 -15.32 -22.656 1 95.38 193 LYS B O 1
ATOM 3719 N N . LEU B 1 194 ? 12.25 -13.789 -22.188 1 94.19 194 LEU B N 1
ATOM 3720 C CA . LEU B 1 194 ? 11.812 -14.328 -20.906 1 94.19 194 LEU B CA 1
ATOM 3721 C C . LEU B 1 194 ? 10.328 -14.047 -20.688 1 94.19 194 LEU B C 1
ATOM 3723 O O . LEU B 1 194 ? 9.828 -12.992 -21.062 1 94.19 194 LEU B O 1
ATOM 3727 N N . GLY B 1 195 ? 9.734 -14.977 -20.125 1 96.25 195 GLY B N 1
ATOM 3728 C CA . GLY B 1 195 ? 8.328 -14.711 -19.859 1 96.25 195 GLY B CA 1
ATOM 3729 C C . GLY B 1 195 ? 7.652 -15.805 -19.047 1 96.25 195 GLY B C 1
ATOM 3730 O O . GLY B 1 195 ? 8.188 -16.25 -18.031 1 96.25 195 GLY B O 1
ATOM 3731 N N . ALA B 1 196 ? 6.371 -16.094 -19.453 1 98.12 196 ALA B N 1
ATOM 3732 C CA . ALA B 1 196 ? 5.527 -17.031 -18.719 1 98.12 196 ALA B CA 1
ATOM 3733 C C . ALA B 1 196 ? 4.648 -17.844 -19.672 1 98.12 196 ALA B C 1
ATOM 3735 O O . ALA B 1 196 ? 4.402 -17.422 -20.812 1 98.12 196 ALA B O 1
ATOM 3736 N N . VAL B 1 197 ? 4.246 -18.953 -19.234 1 98.38 197 VAL B N 1
ATOM 3737 C CA . VAL B 1 197 ? 3.32 -19.812 -19.953 1 98.38 197 VAL B CA 1
ATOM 3738 C C . VAL B 1 197 ? 2.092 -20.094 -19.094 1 98.38 197 VAL B C 1
ATOM 3740 O O . VAL B 1 197 ? 2.207 -20.281 -17.875 1 98.38 197 VAL B O 1
ATOM 3743 N N . THR B 1 198 ? 0.938 -20.094 -19.734 1 98.69 198 THR B N 1
ATOM 3744 C CA . THR B 1 198 ? -0.302 -20.328 -19 1 98.69 198 THR B CA 1
ATOM 3745 C C . THR B 1 198 ? -1.005 -21.578 -19.516 1 98.69 198 THR B C 1
ATOM 3747 O O . THR B 1 198 ? -0.801 -21.984 -20.672 1 98.69 198 THR B O 1
ATOM 3750 N N . TYR B 1 199 ? -1.704 -22.234 -18.703 1 98.62 199 TYR B N 1
ATOM 3751 C CA . TYR B 1 199 ? -2.586 -23.344 -19.031 1 98.62 199 TYR B CA 1
ATOM 3752 C C . TYR B 1 199 ? -3.957 -23.156 -18.391 1 98.62 199 TYR B C 1
ATOM 3754 O O . TYR B 1 199 ? -4.062 -22.969 -17.188 1 98.62 199 TYR B O 1
ATOM 3762 N N . ASP B 1 200 ? -4.949 -23.078 -19.188 1 98.25 200 ASP B N 1
ATOM 3763 C CA . ASP B 1 200 ? -6.34 -23.031 -18.734 1 98.25 200 ASP B CA 1
ATOM 3764 C C . ASP B 1 200 ? -7.012 -24.391 -18.891 1 98.25 200 ASP B C 1
ATOM 3766 O O . ASP B 1 200 ? -7.289 -24.828 -20.016 1 98.25 200 ASP B O 1
ATOM 3770 N N . VAL B 1 201 ? -7.348 -24.984 -17.766 1 97.25 201 VAL B N 1
ATOM 3771 C CA . VAL B 1 201 ? -7.879 -26.344 -17.75 1 97.25 201 VAL B CA 1
ATOM 3772 C C . VAL B 1 201 ? -9.234 -26.375 -18.453 1 97.25 201 VAL B C 1
ATOM 3774 O O . VAL B 1 201 ? -9.539 -27.328 -19.188 1 97.25 201 VAL B O 1
ATOM 3777 N N . ALA B 1 202 ? -10.031 -25.391 -18.219 1 95.5 202 ALA B N 1
ATOM 3778 C CA . ALA B 1 202 ? -11.391 -25.344 -18.75 1 95.5 202 ALA B CA 1
ATOM 3779 C C . ALA B 1 202 ? -11.375 -25.391 -20.281 1 95.5 202 ALA B C 1
ATOM 3781 O O . ALA B 1 202 ? -12.227 -26.047 -20.891 1 95.5 202 ALA B O 1
ATOM 3782 N N . THR B 1 203 ? -10.43 -24.734 -20.922 1 96.5 203 THR B N 1
ATOM 3783 C CA . THR B 1 203 ? -10.383 -24.656 -22.375 1 96.5 203 THR B CA 1
ATOM 3784 C C . THR B 1 203 ? -9.289 -25.562 -22.922 1 96.5 203 THR B C 1
ATOM 3786 O O . THR B 1 203 ? -9.18 -25.75 -24.141 1 96.5 203 THR B O 1
ATOM 3789 N N . ASN B 1 204 ? -8.508 -26.141 -22.047 1 97.19 204 ASN B N 1
ATOM 3790 C CA . ASN B 1 204 ? -7.363 -26.953 -22.438 1 97.19 204 ASN B CA 1
ATOM 3791 C C . ASN B 1 204 ? -6.461 -26.234 -23.422 1 97.19 204 ASN B C 1
ATOM 3793 O O . ASN B 1 204 ? -6.148 -26.766 -24.484 1 97.19 204 ASN B O 1
ATOM 3797 N N . THR B 1 205 ? -6.125 -25 -23.062 1 97.69 205 THR B N 1
ATOM 3798 C CA . THR B 1 205 ? -5.324 -24.156 -23.938 1 97.69 205 THR B CA 1
ATOM 3799 C C . THR B 1 205 ? -4.07 -23.672 -23.219 1 97.69 205 THR B C 1
ATOM 3801 O O . THR B 1 205 ? -4.121 -23.297 -22.047 1 97.69 205 THR B O 1
ATOM 3804 N N . PHE B 1 206 ? -3.008 -23.688 -23.984 1 98.38 206 PHE B N 1
ATOM 3805 C CA . PHE B 1 206 ? -1.751 -23.094 -23.547 1 98.38 206 PHE B CA 1
ATOM 3806 C C . PHE B 1 206 ? -1.524 -21.75 -24.234 1 98.38 206 PHE B C 1
ATOM 3808 O O . PHE B 1 206 ? -1.796 -21.594 -25.422 1 98.38 206 PHE B O 1
ATOM 3815 N N . ASP B 1 207 ? -1.117 -20.781 -23.5 1 98.44 207 ASP B N 1
ATOM 3816 C CA . ASP B 1 207 ? -0.717 -19.484 -24.062 1 98.44 207 ASP B CA 1
ATOM 3817 C C . ASP B 1 207 ? 0.673 -19.094 -23.578 1 98.44 207 ASP B C 1
ATOM 3819 O O . ASP B 1 207 ? 1.098 -19.5 -22.484 1 98.44 207 ASP B O 1
ATOM 3823 N N . TYR B 1 208 ? 1.34 -18.359 -24.438 1 97.88 208 TYR B N 1
ATOM 3824 C CA . TYR B 1 208 ? 2.711 -17.938 -24.172 1 97.88 208 TYR B CA 1
ATOM 3825 C C . 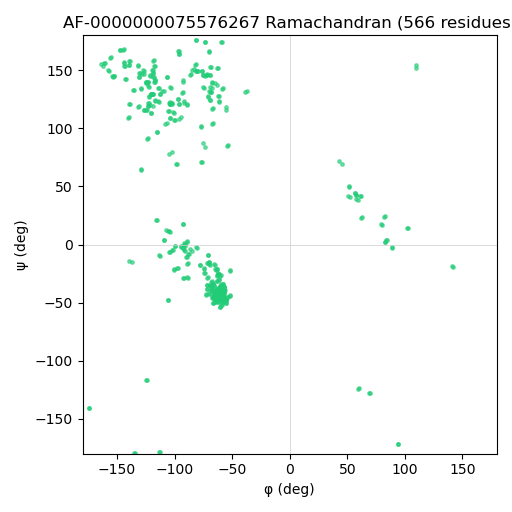TYR B 1 208 ? 2.816 -16.422 -24.172 1 97.88 208 TYR B C 1
ATOM 3827 O O . TYR B 1 208 ? 2.268 -15.742 -25.047 1 97.88 208 TYR B O 1
ATOM 3835 N N . ALA B 1 209 ? 3.42 -15.859 -23.141 1 98.19 209 ALA B N 1
ATOM 3836 C CA . ALA B 1 209 ? 3.684 -14.43 -23.016 1 98.19 209 ALA B CA 1
ATOM 3837 C C . ALA B 1 209 ? 5.168 -14.164 -22.797 1 98.19 209 ALA B C 1
ATOM 3839 O O . ALA B 1 209 ? 5.73 -14.586 -21.781 1 98.19 209 ALA B O 1
ATOM 3840 N N . PHE B 1 210 ? 5.789 -13.5 -23.734 1 97.44 210 PHE B N 1
ATOM 3841 C CA . PHE B 1 210 ? 7.223 -13.25 -23.656 1 97.44 210 PHE B CA 1
ATOM 3842 C C . PHE B 1 210 ? 7.535 -11.789 -23.938 1 97.44 210 PHE B C 1
ATOM 3844 O O . PHE B 1 210 ? 6.727 -11.086 -24.547 1 97.44 210 PHE B O 1
ATOM 3851 N N . ASN B 1 211 ? 8.578 -11.312 -23.438 1 96.94 211 ASN B N 1
ATOM 3852 C CA . ASN B 1 211 ? 9.219 -10.039 -23.766 1 96.94 211 ASN B CA 1
ATOM 3853 C C . ASN B 1 211 ? 10.742 -10.148 -23.703 1 96.94 211 ASN B C 1
ATOM 3855 O O . ASN B 1 211 ? 11.273 -11.18 -23.297 1 96.94 211 ASN B O 1
ATOM 3859 N N . GLU B 1 212 ? 11.453 -9.195 -24.172 1 95.62 212 GLU B N 1
ATOM 3860 C CA . GLU B 1 212 ? 12.914 -9.195 -24.156 1 95.62 212 GLU B CA 1
ATOM 3861 C C . GLU B 1 212 ? 13.445 -9.312 -22.734 1 95.62 212 GLU B C 1
ATOM 3863 O O . GLU B 1 212 ? 12.93 -8.672 -21.828 1 95.62 212 GLU B O 1
ATOM 3868 N N . ARG B 1 213 ? 14.391 -10.172 -22.625 1 92.06 213 ARG B N 1
ATOM 3869 C CA . ARG B 1 213 ? 15.031 -10.391 -21.344 1 92.06 213 ARG B CA 1
ATOM 3870 C C . ARG B 1 213 ? 15.969 -9.242 -21 1 92.06 213 ARG B C 1
ATOM 3872 O O . ARG B 1 213 ? 16.688 -8.734 -21.859 1 92.06 213 ARG B O 1
ATOM 3879 N N . ILE B 1 214 ? 15.875 -8.812 -19.828 1 86.81 214 ILE B N 1
ATOM 3880 C CA . ILE B 1 214 ? 16.891 -7.93 -19.266 1 86.81 214 ILE B CA 1
ATOM 3881 C C . ILE B 1 214 ? 17.766 -8.703 -18.281 1 86.81 214 ILE B C 1
ATOM 3883 O O . ILE B 1 214 ? 17.266 -9.25 -17.297 1 86.81 214 ILE B O 1
ATOM 3887 N N . THR B 1 215 ? 19.016 -8.828 -18.625 1 79 215 THR B N 1
ATOM 3888 C CA . THR B 1 215 ? 19.938 -9.664 -17.859 1 79 215 THR B CA 1
ATOM 3889 C C . THR B 1 215 ? 20.328 -8.977 -16.562 1 79 215 THR B C 1
ATOM 3891 O O . THR B 1 215 ? 21.125 -8.031 -16.562 1 79 215 THR B O 1
ATOM 3894 N N . ASP B 1 216 ? 19.578 -9.156 -15.57 1 76.62 216 ASP B N 1
ATOM 3895 C CA . ASP B 1 216 ? 19.875 -8.695 -14.219 1 76.62 216 ASP B CA 1
ATOM 3896 C C . ASP B 1 216 ? 18.984 -9.398 -13.195 1 76.62 216 ASP B C 1
ATOM 3898 O O . ASP B 1 216 ? 18.094 -10.164 -13.562 1 76.62 216 ASP B O 1
ATOM 3902 N N . TYR B 1 217 ? 19.453 -9.484 -11.938 1 72.94 217 TYR B N 1
ATOM 3903 C CA . TYR B 1 217 ? 18.719 -10.117 -10.852 1 72.94 217 TYR B CA 1
ATOM 3904 C C . TYR B 1 217 ? 18.109 -9.07 -9.93 1 72.94 217 TYR B C 1
ATOM 3906 O O . TYR B 1 217 ? 18.812 -8.195 -9.422 1 72.94 217 TYR B O 1
ATOM 3914 N N . PHE B 1 218 ? 16.766 -9.164 -9.844 1 77.5 218 PHE B N 1
ATOM 3915 C CA . PHE B 1 218 ? 16.094 -8.211 -8.969 1 77.5 218 PHE B CA 1
ATOM 3916 C C . PHE B 1 218 ? 15.117 -8.922 -8.031 1 77.5 218 PHE B C 1
ATOM 3918 O O . PHE B 1 218 ? 14.547 -9.953 -8.391 1 77.5 218 PHE B O 1
ATOM 3925 N N . HIS B 1 219 ? 14.977 -8.391 -6.871 1 78.25 219 HIS B N 1
ATOM 3926 C CA . HIS B 1 219 ? 14 -8.891 -5.914 1 78.25 219 HIS B CA 1
ATOM 3927 C C . HIS B 1 219 ? 12.625 -8.281 -6.16 1 78.25 219 HIS B C 1
ATOM 3929 O O . HIS B 1 219 ? 12.516 -7.152 -6.648 1 78.25 219 HIS B O 1
ATOM 3935 N N . GLY B 1 220 ? 11.633 -9.023 -5.832 1 84.75 220 GLY B N 1
ATOM 3936 C CA . GLY B 1 220 ? 10.281 -8.484 -5.84 1 84.75 220 GLY B CA 1
ATOM 3937 C C . GLY B 1 220 ? 9.586 -8.633 -7.18 1 84.75 220 GLY B C 1
ATOM 3938 O O . GLY B 1 220 ? 8.414 -8.281 -7.32 1 84.75 220 GLY B O 1
ATOM 3939 N N . THR B 1 221 ? 10.289 -9.195 -8.195 1 91.88 221 THR B N 1
ATOM 3940 C CA . THR B 1 221 ? 9.719 -9.312 -9.531 1 91.88 221 THR B CA 1
ATOM 3941 C C . THR B 1 221 ? 8.547 -10.281 -9.539 1 91.88 221 THR B C 1
ATOM 3943 O O . THR B 1 221 ? 7.586 -10.102 -10.289 1 91.88 221 THR B O 1
ATOM 3946 N N . GLY B 1 222 ? 8.648 -11.32 -8.68 1 93.69 222 GLY B N 1
ATOM 3947 C CA . GLY B 1 222 ? 7.527 -12.234 -8.555 1 93.69 222 GLY B CA 1
ATOM 3948 C C . GLY B 1 222 ? 6.273 -11.57 -8.023 1 93.69 222 GLY B C 1
ATOM 3949 O O . GLY B 1 222 ? 5.176 -11.82 -8.523 1 93.69 222 GLY B O 1
ATOM 3950 N N . ASP B 1 223 ? 6.41 -10.75 -7 1 95.88 223 ASP B N 1
ATOM 3951 C CA . ASP B 1 223 ? 5.289 -10.008 -6.426 1 95.88 223 ASP B CA 1
ATOM 3952 C C . ASP B 1 223 ? 4.676 -9.055 -7.449 1 95.88 223 ASP B C 1
ATOM 3954 O O . ASP B 1 223 ? 3.459 -8.867 -7.477 1 95.88 223 ASP B O 1
ATOM 3958 N N . ILE B 1 224 ? 5.547 -8.406 -8.227 1 97.56 224 ILE B N 1
ATOM 3959 C CA . ILE B 1 224 ? 5.078 -7.496 -9.266 1 97.56 224 ILE B CA 1
ATOM 3960 C C . ILE B 1 224 ? 4.266 -8.266 -10.305 1 97.56 224 ILE B C 1
ATOM 3962 O O . ILE B 1 224 ? 3.154 -7.859 -10.656 1 97.56 224 ILE B O 1
ATOM 3966 N N . PHE B 1 225 ? 4.797 -9.391 -10.742 1 98 225 PHE B N 1
ATOM 3967 C CA . PHE B 1 225 ? 4.129 -10.211 -11.75 1 98 225 PHE B CA 1
ATOM 3968 C C . PHE B 1 225 ? 2.768 -10.68 -11.242 1 98 225 PHE B C 1
ATOM 3970 O O . PHE B 1 225 ? 1.753 -10.484 -11.914 1 98 225 PHE B O 1
ATOM 3977 N N . GLY B 1 226 ? 2.789 -11.305 -10.078 1 98.38 226 GLY B N 1
ATOM 3978 C CA . GLY B 1 226 ? 1.551 -11.828 -9.516 1 98.38 226 GLY B CA 1
ATOM 3979 C C . GLY B 1 226 ? 0.491 -10.758 -9.312 1 98.38 226 GLY B C 1
ATOM 3980 O O . GLY B 1 226 ? -0.674 -10.961 -9.656 1 98.38 226 GLY B O 1
ATOM 3981 N N . SER B 1 227 ? 0.832 -9.609 -8.727 1 98.75 227 SER B N 1
ATOM 3982 C CA . SER B 1 227 ? -0.096 -8.508 -8.492 1 98.75 227 SER B CA 1
ATOM 3983 C C . SER B 1 227 ? -0.639 -7.953 -9.805 1 98.75 227 SER B C 1
ATOM 3985 O O . SER B 1 227 ? -1.825 -7.633 -9.906 1 98.75 227 SER B O 1
ATOM 3987 N N . THR B 1 228 ? 0.223 -7.844 -10.82 1 98.81 228 THR B N 1
ATOM 3988 C CA . THR B 1 228 ? -0.173 -7.309 -12.117 1 98.81 228 THR B CA 1
ATOM 3989 C C . THR B 1 228 ? -1.094 -8.289 -12.844 1 98.81 228 THR B C 1
ATOM 3991 O O . THR B 1 228 ? -2.062 -7.871 -13.484 1 98.81 228 THR B O 1
ATOM 3994 N N . LEU B 1 229 ? -0.749 -9.555 -12.773 1 98.88 229 LEU B N 1
ATOM 3995 C CA . LEU B 1 229 ? -1.613 -10.578 -13.352 1 98.88 229 LEU B CA 1
ATOM 3996 C C . LEU B 1 229 ? -3.027 -10.477 -12.789 1 98.88 229 LEU B C 1
ATOM 3998 O O . LEU B 1 229 ? -4 -10.461 -13.547 1 98.88 229 LEU B O 1
ATOM 4002 N N . LEU B 1 230 ? -3.104 -10.43 -11.477 1 98.81 230 LEU B N 1
ATOM 4003 C CA . LEU B 1 230 ? -4.398 -10.312 -10.812 1 98.81 230 LEU B CA 1
ATOM 4004 C C . LEU B 1 230 ? -5.121 -9.047 -11.242 1 98.81 230 LEU B C 1
ATOM 4006 O O . LEU B 1 230 ? -6.332 -9.062 -11.469 1 98.81 230 LEU B O 1
ATOM 4010 N N . ALA B 1 231 ? -4.387 -7.941 -11.328 1 98.75 231 ALA B N 1
ATOM 4011 C CA . ALA B 1 231 ? -4.945 -6.664 -11.773 1 98.75 231 ALA B CA 1
ATOM 4012 C C . ALA B 1 231 ? -5.586 -6.797 -13.148 1 98.75 231 ALA B C 1
ATOM 4014 O O . ALA B 1 231 ? -6.688 -6.293 -13.383 1 98.75 231 ALA B O 1
ATOM 4015 N N . GLY B 1 232 ? -4.852 -7.414 -14.07 1 98.69 232 GLY B N 1
ATOM 4016 C CA . GLY B 1 232 ? -5.398 -7.637 -15.398 1 98.69 232 GLY B CA 1
ATOM 4017 C C . GLY B 1 232 ? -6.668 -8.461 -15.391 1 98.69 232 GLY B C 1
ATOM 4018 O O . GLY B 1 232 ? -7.668 -8.086 -16 1 98.69 232 GLY B O 1
ATOM 4019 N N . LEU B 1 233 ? -6.645 -9.594 -14.672 1 98.5 233 LEU B N 1
ATOM 4020 C CA . LEU B 1 233 ? -7.781 -10.5 -14.609 1 98.5 233 LEU B CA 1
ATOM 4021 C C . LEU B 1 233 ? -9.016 -9.797 -14.055 1 98.5 233 LEU B C 1
ATOM 4023 O O . LEU B 1 233 ? -10.117 -9.945 -14.586 1 98.5 233 LEU B O 1
ATOM 4027 N N . LEU B 1 234 ? -8.852 -9.008 -13.016 1 98.06 234 LEU B N 1
ATOM 4028 C CA . LEU B 1 234 ? -9.977 -8.352 -12.352 1 98.06 234 LEU B CA 1
ATOM 4029 C C . LEU B 1 234 ? -10.438 -7.137 -13.148 1 98.06 234 LEU B C 1
ATOM 4031 O O . LEU B 1 234 ? -11.523 -6.598 -12.898 1 98.06 234 LEU B O 1
ATOM 4035 N N . ASN B 1 235 ? -9.617 -6.633 -14.047 1 97.69 235 ASN B N 1
ATOM 4036 C CA . ASN B 1 235 ? -10.055 -5.602 -14.984 1 97.69 235 ASN B CA 1
ATOM 4037 C C . ASN B 1 235 ? -10.562 -6.211 -16.297 1 97.69 235 ASN B C 1
ATOM 4039 O O . ASN B 1 235 ? -10.508 -5.57 -17.344 1 97.69 235 ASN B O 1
ATOM 4043 N N . ASP B 1 236 ? -10.883 -7.48 -16.312 1 96.62 236 ASP B N 1
ATOM 4044 C CA . ASP B 1 236 ? -11.656 -8.195 -17.312 1 96.62 236 ASP B CA 1
ATOM 4045 C C . ASP B 1 236 ? -10.797 -8.547 -18.531 1 96.62 236 ASP B C 1
ATOM 4047 O O . ASP B 1 236 ? -11.312 -8.766 -19.625 1 96.62 236 ASP B O 1
ATOM 4051 N N . PHE B 1 237 ? -9.508 -8.516 -18.469 1 98 237 PHE B N 1
ATOM 4052 C CA . PHE B 1 237 ? -8.648 -9.133 -19.469 1 98 237 PHE B CA 1
ATOM 4053 C C . PHE B 1 237 ? -8.633 -10.648 -19.297 1 98 237 PHE B C 1
ATOM 4055 O O . PHE B 1 237 ? -8.781 -11.164 -18.188 1 98 237 PHE B O 1
ATOM 4062 N N . ASN B 1 238 ? -8.539 -11.344 -20.406 1 97.88 238 ASN B N 1
ATOM 4063 C CA . ASN B 1 238 ? -8.445 -12.789 -20.281 1 97.88 238 ASN B CA 1
ATOM 4064 C C . ASN B 1 238 ? -7.062 -13.219 -19.781 1 97.88 238 ASN B C 1
ATOM 4066 O O . ASN B 1 238 ? -6.172 -12.383 -19.609 1 97.88 238 ASN B O 1
ATOM 4070 N N . LEU B 1 239 ? -6.895 -14.469 -19.516 1 98.38 239 LEU B N 1
ATOM 4071 C CA . LEU B 1 239 ? -5.684 -14.992 -18.891 1 98.38 239 LEU B CA 1
ATOM 4072 C C . LEU B 1 239 ? -4.457 -14.688 -19.75 1 98.38 239 LEU B C 1
ATOM 4074 O O . LEU B 1 239 ? -3.434 -14.242 -19.234 1 98.38 239 LEU B O 1
ATOM 4078 N N . LYS B 1 240 ? -4.555 -14.914 -21.016 1 98.12 240 LYS B N 1
ATOM 4079 C CA . LYS B 1 240 ? -3.451 -14.664 -21.938 1 98.12 240 LYS B CA 1
ATOM 4080 C C . LYS B 1 240 ? -3.029 -13.195 -21.906 1 98.12 240 LYS B C 1
ATOM 4082 O O . LYS B 1 240 ? -1.85 -12.883 -21.734 1 98.12 240 LYS B O 1
ATOM 4087 N N . GLU B 1 241 ? -3.969 -12.297 -22.078 1 98.56 241 GLU B N 1
ATOM 4088 C CA . GLU B 1 241 ? -3.703 -10.859 -22.094 1 98.56 241 GLU B CA 1
ATOM 4089 C C . GLU B 1 241 ? -3.156 -10.383 -20.75 1 98.56 241 GLU B C 1
ATOM 4091 O O . GLU B 1 241 ? -2.217 -9.586 -20.703 1 98.56 241 GLU B O 1
ATOM 4096 N N . SER B 1 242 ? -3.812 -10.836 -19.672 1 98.81 242 SER B N 1
ATOM 4097 C CA . SER B 1 242 ? -3.367 -10.461 -18.328 1 98.81 242 SER B CA 1
ATOM 4098 C C . SER B 1 242 ? -1.922 -10.883 -18.094 1 98.81 242 SER B C 1
ATOM 4100 O O . SER B 1 242 ? -1.149 -10.148 -17.469 1 98.81 242 SER B O 1
ATOM 4102 N N . THR B 1 243 ? -1.589 -12.07 -18.562 1 98.81 243 THR B N 1
ATOM 4103 C CA . THR B 1 243 ? -0.229 -12.57 -18.406 1 98.81 243 THR B CA 1
ATOM 4104 C C . THR B 1 243 ? 0.754 -11.727 -19.219 1 98.81 243 THR B C 1
ATOM 4106 O O . THR B 1 243 ? 1.849 -11.414 -18.75 1 98.81 243 THR B O 1
ATOM 4109 N N . GLN B 1 244 ? 0.347 -11.352 -20.406 1 98.81 244 GLN B N 1
ATOM 4110 C CA . GLN B 1 244 ? 1.202 -10.484 -21.203 1 98.81 244 GLN B CA 1
ATOM 4111 C C . GLN B 1 244 ? 1.399 -9.133 -20.531 1 98.81 244 GLN B C 1
ATOM 4113 O O . GLN B 1 244 ? 2.506 -8.586 -20.516 1 98.81 244 GLN B O 1
ATOM 4118 N N . ILE B 1 245 ? 0.36 -8.578 -20 1 98.75 245 ILE B N 1
ATOM 4119 C CA . ILE B 1 245 ? 0.444 -7.32 -19.266 1 98.75 245 ILE B CA 1
ATOM 4120 C C . ILE B 1 245 ? 1.424 -7.461 -18.094 1 98.75 245 ILE B C 1
ATOM 4122 O O . ILE B 1 245 ? 2.24 -6.57 -17.859 1 98.75 245 ILE B O 1
ATOM 4126 N N . ALA B 1 246 ? 1.349 -8.586 -17.391 1 98.75 246 ALA B N 1
ATOM 4127 C CA . ALA B 1 246 ? 2.23 -8.828 -16.25 1 98.75 246 ALA B CA 1
ATOM 4128 C C . ALA B 1 246 ? 3.686 -8.93 -16.688 1 98.75 246 ALA B C 1
ATOM 4130 O O . ALA B 1 246 ? 4.578 -8.367 -16.047 1 98.75 246 ALA B O 1
ATOM 4131 N N . VAL B 1 247 ? 3.93 -9.641 -17.781 1 98.31 247 VAL B N 1
ATOM 4132 C CA . VAL B 1 247 ? 5.277 -9.773 -18.328 1 98.31 247 VAL B CA 1
ATOM 4133 C C . VAL B 1 247 ? 5.805 -8.398 -18.734 1 98.31 247 VAL B C 1
ATOM 4135 O O . VAL B 1 247 ? 6.93 -8.031 -18.375 1 98.31 247 VAL B O 1
ATOM 4138 N N . ASP B 1 248 ? 5.016 -7.641 -19.422 1 98.38 248 ASP B N 1
ATOM 4139 C CA . ASP B 1 248 ? 5.414 -6.332 -19.938 1 98.38 248 ASP B CA 1
ATOM 4140 C C . ASP B 1 248 ? 5.68 -5.355 -18.781 1 98.38 248 ASP B C 1
ATOM 4142 O O . ASP B 1 248 ? 6.664 -4.613 -18.812 1 98.38 248 ASP B O 1
ATOM 4146 N N . TYR B 1 249 ? 4.801 -5.348 -17.844 1 98.25 249 TYR B N 1
ATOM 4147 C CA . TYR B 1 249 ? 4.957 -4.418 -16.719 1 98.25 249 TYR B CA 1
ATOM 4148 C C . TYR B 1 249 ? 6.188 -4.766 -15.891 1 98.25 249 TYR B C 1
ATOM 4150 O O . TYR B 1 249 ? 6.926 -3.873 -15.469 1 98.25 249 TYR B O 1
ATOM 4158 N N . THR B 1 250 ? 6.324 -6.07 -15.602 1 97.06 250 THR B N 1
ATOM 4159 C CA . THR B 1 250 ? 7.512 -6.488 -14.867 1 97.06 250 THR B CA 1
ATOM 4160 C C . THR B 1 250 ? 8.781 -6.012 -15.562 1 97.06 250 THR B C 1
ATOM 4162 O O . THR B 1 250 ? 9.688 -5.484 -14.922 1 97.06 250 THR B O 1
ATOM 4165 N N . ARG B 1 251 ? 8.812 -6.195 -16.844 1 96.25 251 ARG B N 1
ATOM 4166 C CA . ARG B 1 251 ? 9.969 -5.734 -17.625 1 96.25 251 ARG B CA 1
ATOM 4167 C C . ARG B 1 251 ? 10.125 -4.223 -17.516 1 96.25 251 ARG B C 1
ATOM 4169 O O . ARG B 1 251 ? 11.242 -3.721 -17.375 1 96.25 251 ARG B O 1
ATOM 4176 N N . GLU B 1 252 ? 9.055 -3.498 -17.672 1 96.31 252 GLU B N 1
ATOM 4177 C CA . GLU B 1 252 ? 9.102 -2.041 -17.578 1 96.31 252 GLU B CA 1
ATOM 4178 C C . GLU B 1 252 ? 9.664 -1.588 -16.234 1 96.31 252 GLU B C 1
ATOM 4180 O O . GLU B 1 252 ? 10.422 -0.615 -16.172 1 96.31 252 GLU B O 1
ATOM 4185 N N . CYS B 1 253 ? 9.258 -2.254 -15.164 1 96.06 253 CYS B N 1
ATOM 4186 C CA . CYS B 1 253 ? 9.773 -1.945 -13.836 1 96.06 253 CYS B CA 1
ATOM 4187 C C . CYS B 1 253 ? 11.281 -2.133 -13.781 1 96.06 253 CYS B C 1
ATOM 4189 O O . CYS B 1 253 ? 11.992 -1.311 -13.203 1 96.06 253 CYS B O 1
ATOM 4191 N N . ILE B 1 254 ? 11.742 -3.234 -14.367 1 94.31 254 ILE B N 1
ATOM 4192 C CA . ILE B 1 254 ? 13.164 -3.531 -14.398 1 94.31 254 ILE B CA 1
ATOM 4193 C C . ILE B 1 254 ? 13.906 -2.457 -15.195 1 94.31 254 ILE B C 1
ATOM 4195 O O . ILE B 1 254 ? 14.945 -1.963 -14.766 1 94.31 254 ILE B O 1
ATOM 4199 N N . LEU B 1 255 ? 13.375 -2.062 -16.375 1 93.38 255 LEU B N 1
ATOM 4200 C CA . LEU B 1 255 ? 13.984 -1.027 -17.203 1 93.38 255 LEU B CA 1
ATOM 4201 C C . LEU B 1 255 ? 14.109 0.282 -16.438 1 93.38 255 LEU B C 1
ATOM 4203 O O . LEU B 1 255 ? 15.148 0.939 -16.484 1 93.38 255 LEU B O 1
ATOM 4207 N N . LYS B 1 256 ? 13.062 0.623 -15.68 1 93 256 LYS B N 1
ATOM 4208 C CA . LYS B 1 256 ? 13.094 1.844 -14.875 1 93 256 LYS B CA 1
ATOM 4209 C C . LYS B 1 256 ? 14.18 1.766 -13.805 1 93 256 LYS B C 1
ATOM 4211 O O . LYS B 1 256 ? 14.836 2.764 -13.5 1 93 256 LYS B O 1
ATOM 4216 N N . THR B 1 257 ? 14.281 0.611 -13.219 1 92.56 257 THR B N 1
ATOM 4217 C CA . THR B 1 257 ? 15.273 0.396 -12.172 1 92.56 257 THR B CA 1
ATOM 4218 C C . THR B 1 257 ? 16.688 0.597 -12.711 1 92.56 257 THR B C 1
ATOM 4220 O O . THR B 1 257 ? 17.516 1.238 -12.062 1 92.56 257 THR B O 1
ATOM 4223 N N . VAL B 1 258 ? 16.953 0.048 -13.875 1 89.56 258 VAL B N 1
ATOM 4224 C CA . VAL B 1 258 ? 18.266 0.158 -14.516 1 89.56 258 VAL B CA 1
ATOM 4225 C C . VAL B 1 258 ? 18.516 1.606 -14.93 1 89.56 258 VAL B C 1
ATOM 4227 O O . VAL B 1 258 ? 19.609 2.137 -14.719 1 89.56 258 VAL B O 1
ATOM 4230 N N . GLU B 1 259 ? 17.562 2.236 -15.492 1 89.12 259 GLU B N 1
ATOM 4231 C CA . GLU B 1 259 ? 17.672 3.619 -15.953 1 89.12 259 GLU B CA 1
ATOM 4232 C C . GLU B 1 259 ? 18 4.559 -14.797 1 89.12 259 GLU B C 1
ATOM 4234 O O . GLU B 1 259 ? 18.734 5.523 -14.969 1 89.12 259 GLU B O 1
ATOM 4239 N N . LEU B 1 260 ? 17.469 4.23 -13.625 1 89.12 260 LEU B N 1
ATOM 4240 C CA . LEU B 1 260 ? 17.625 5.102 -12.469 1 89.12 260 LEU B CA 1
ATOM 4241 C C . LEU B 1 260 ? 18.859 4.723 -11.664 1 89.12 260 LEU B C 1
ATOM 4243 O O . LEU B 1 260 ? 19.172 5.359 -10.656 1 89.12 260 LEU B O 1
ATOM 4247 N N . ASN B 1 261 ? 19.578 3.703 -12.102 1 86.06 261 ASN B N 1
ATOM 4248 C CA . ASN B 1 261 ? 20.75 3.213 -11.406 1 86.06 261 ASN B CA 1
ATOM 4249 C C . ASN B 1 261 ? 20.469 2.959 -9.93 1 86.06 261 ASN B C 1
ATOM 4251 O O . ASN B 1 261 ? 21.234 3.387 -9.062 1 86.06 261 ASN B O 1
ATOM 4255 N N . GLN B 1 262 ? 19.359 2.408 -9.664 1 85.31 262 GLN B N 1
ATOM 4256 C CA . GLN B 1 262 ? 18.953 2.102 -8.297 1 85.31 262 GLN B CA 1
ATOM 4257 C C . GLN B 1 262 ? 19.734 0.914 -7.742 1 85.31 262 GLN B C 1
ATOM 4259 O O . GLN B 1 262 ? 20.078 -0.009 -8.484 1 85.31 262 GLN B O 1
ATOM 4264 N N . GLU B 1 263 ? 20 1.023 -6.43 1 84.69 263 GLU B N 1
ATOM 4265 C CA . GLU B 1 263 ? 20.594 -0.14 -5.777 1 84.69 263 GLU B CA 1
ATOM 4266 C C . GLU B 1 263 ? 19.656 -1.349 -5.855 1 84.69 263 GLU B C 1
ATOM 4268 O O . GLU B 1 263 ? 18.516 -1.294 -5.387 1 84.69 263 GLU B O 1
ATOM 4273 N N . LYS B 1 264 ? 20.125 -2.391 -6.293 1 81.19 264 LYS B N 1
ATOM 4274 C CA . LYS B 1 264 ? 19.328 -3.562 -6.645 1 81.19 264 LYS B CA 1
ATOM 4275 C C . LYS B 1 264 ? 18.719 -4.203 -5.402 1 81.19 264 LYS B C 1
ATOM 4277 O O . LYS B 1 264 ? 17.625 -4.785 -5.465 1 81.19 264 LYS B O 1
ATOM 4282 N N . ARG B 1 265 ? 19.406 -4.109 -4.332 1 86.19 265 ARG B N 1
ATOM 4283 C CA . ARG B 1 265 ? 18.953 -4.836 -3.15 1 86.19 265 ARG B CA 1
ATOM 4284 C C . ARG B 1 265 ? 17.609 -4.305 -2.666 1 86.19 265 ARG B C 1
ATOM 4286 O O . ARG B 1 265 ? 16.891 -4.988 -1.921 1 86.19 265 ARG B O 1
ATOM 4293 N N . TYR B 1 266 ? 17.172 -3.15 -3.053 1 88.44 266 TYR B N 1
ATOM 4294 C CA . TYR B 1 266 ? 15.922 -2.57 -2.566 1 88.44 266 TYR B CA 1
ATOM 4295 C C . TYR B 1 266 ? 14.758 -2.957 -3.467 1 88.44 266 TYR B C 1
ATOM 4297 O O . TYR B 1 266 ? 13.617 -2.543 -3.232 1 88.44 266 TYR B O 1
ATOM 4305 N N . GLY B 1 267 ? 15.031 -3.715 -4.469 1 88.19 267 GLY B N 1
ATOM 4306 C CA . GLY B 1 267 ? 13.977 -4.203 -5.348 1 88.19 267 GLY B CA 1
ATOM 4307 C C . GLY B 1 267 ? 13.766 -3.328 -6.566 1 88.19 267 GLY B C 1
ATOM 4308 O O . GLY B 1 267 ? 14.547 -2.412 -6.824 1 88.19 267 GLY B O 1
ATOM 4309 N N . VAL B 1 268 ? 12.742 -3.596 -7.309 1 91.25 268 VAL B N 1
ATOM 4310 C CA . VAL B 1 268 ? 12.492 -2.982 -8.609 1 91.25 268 VAL B CA 1
ATOM 4311 C C . VAL B 1 268 ? 11.617 -1.745 -8.438 1 91.25 268 VAL B C 1
ATOM 4313 O O . VAL B 1 268 ? 10.672 -1.754 -7.645 1 91.25 268 VAL B O 1
ATOM 4316 N N . CYS B 1 269 ? 11.969 -0.7 -9.219 1 93.5 269 CYS B N 1
ATOM 4317 C CA . CYS B 1 269 ? 11.297 0.591 -9.141 1 93.5 269 CYS B CA 1
ATOM 4318 C C . CYS B 1 269 ? 9.938 0.542 -9.828 1 93.5 269 CYS B C 1
ATOM 4320 O O . CYS B 1 269 ? 9.703 1.256 -10.805 1 93.5 269 CYS B O 1
ATOM 4322 N N . PHE B 1 270 ? 8.992 -0.159 -9.195 1 97.12 270 PHE B N 1
ATOM 4323 C CA . PHE B 1 270 ? 7.707 -0.376 -9.844 1 97.12 270 PHE B CA 1
ATOM 4324 C C . PHE B 1 270 ? 6.871 0.896 -9.828 1 97.12 270 PHE B C 1
ATOM 4326 O O . PHE B 1 270 ? 6.023 1.103 -10.695 1 97.12 270 PHE B O 1
ATOM 4333 N N . GLU B 1 271 ? 7.117 1.785 -8.883 1 97.62 271 GLU B N 1
ATOM 4334 C CA . GLU B 1 271 ? 6.32 2.996 -8.711 1 97.62 271 GLU B CA 1
ATOM 4335 C C . GLU B 1 271 ? 6.406 3.893 -9.945 1 97.62 271 GLU B C 1
ATOM 4337 O O . GLU B 1 271 ? 5.391 4.426 -10.398 1 97.62 271 GLU B O 1
ATOM 4342 N N . ARG B 1 272 ? 7.598 3.992 -10.484 1 95.81 272 ARG B N 1
ATOM 4343 C CA . ARG B 1 272 ? 7.812 4.859 -11.641 1 95.81 272 ARG B CA 1
ATOM 4344 C C . ARG B 1 272 ? 7.164 4.277 -12.891 1 95.81 272 ARG B C 1
ATOM 4346 O O . ARG B 1 272 ? 6.965 4.984 -13.883 1 95.81 272 ARG B O 1
ATOM 4353 N N . ALA B 1 273 ? 6.828 3.027 -12.828 1 97 273 ALA B N 1
ATOM 4354 C CA . ALA B 1 273 ? 6.23 2.352 -13.977 1 97 273 ALA B CA 1
ATOM 4355 C C . ALA B 1 273 ? 4.711 2.262 -13.828 1 97 273 ALA B C 1
ATOM 4357 O O . ALA B 1 273 ? 4.02 1.815 -14.742 1 97 273 ALA B O 1
ATOM 4358 N N . LEU B 1 274 ? 4.129 2.73 -12.75 1 98.06 274 LEU B N 1
ATOM 4359 C CA . LEU B 1 274 ? 2.697 2.598 -12.508 1 98.06 274 LEU B CA 1
ATOM 4360 C C . LEU B 1 274 ? 1.894 3.314 -13.586 1 98.06 274 LEU B C 1
ATOM 4362 O O . LEU B 1 274 ? 0.852 2.82 -14.023 1 98.06 274 LEU B O 1
ATOM 4366 N N . PRO B 1 275 ? 2.328 4.523 -14.102 1 97.06 275 PRO B N 1
ATOM 4367 C CA . PRO B 1 275 ? 1.582 5.137 -15.203 1 97.06 275 PRO B CA 1
ATOM 4368 C C . PRO B 1 275 ? 1.477 4.227 -16.422 1 97.06 275 PRO B C 1
ATOM 4370 O O . PRO B 1 275 ? 0.435 4.188 -17.078 1 97.06 275 PRO B O 1
ATOM 4373 N N . TYR B 1 276 ? 2.557 3.459 -16.703 1 97.19 276 TYR B N 1
ATOM 4374 C CA . TYR B 1 276 ? 2.541 2.48 -17.797 1 97.19 276 TYR B CA 1
ATOM 4375 C C . TYR B 1 276 ? 1.454 1.436 -17.562 1 97.19 276 TYR B C 1
ATOM 4377 O O . TYR B 1 276 ? 0.701 1.105 -18.484 1 97.19 276 TYR B O 1
ATOM 4385 N N . LEU B 1 277 ? 1.378 0.926 -16.359 1 98.19 277 LEU B N 1
ATOM 4386 C CA . LEU B 1 277 ? 0.405 -0.111 -16.031 1 98.19 277 LEU B CA 1
ATOM 4387 C C . LEU B 1 277 ? -1.02 0.413 -16.188 1 98.19 277 LEU B C 1
ATOM 4389 O O . LEU B 1 277 ? -1.882 -0.272 -16.734 1 98.19 277 LEU B O 1
ATOM 4393 N N . ILE B 1 278 ? -1.258 1.598 -15.648 1 97.62 278 ILE B N 1
ATOM 4394 C CA . ILE B 1 278 ? -2.584 2.205 -15.695 1 97.62 278 ILE B CA 1
ATOM 4395 C C . ILE B 1 278 ? -3.029 2.361 -17.141 1 97.62 278 ILE B C 1
ATOM 4397 O O . ILE B 1 278 ? -4.188 2.102 -17.484 1 97.62 278 ILE B O 1
ATOM 4401 N N . LYS B 1 279 ? -2.109 2.785 -18.016 1 96.56 279 LYS B N 1
ATOM 4402 C CA . LYS B 1 279 ? -2.4 2.898 -19.438 1 96.56 279 LYS B CA 1
ATOM 4403 C C . LYS B 1 279 ? -2.701 1.531 -20.047 1 96.56 279 LYS B C 1
ATOM 4405 O O . LYS B 1 279 ? -3.654 1.386 -20.812 1 96.56 279 LYS B O 1
ATOM 4410 N N . ARG B 1 280 ? -1.871 0.558 -19.719 1 96.94 280 ARG B N 1
ATOM 4411 C CA . ARG B 1 280 ? -2.016 -0.787 -20.266 1 96.94 280 ARG B CA 1
ATOM 4412 C C . ARG B 1 280 ? -3.354 -1.401 -19.859 1 96.94 280 ARG B C 1
ATOM 4414 O O . ARG B 1 280 ? -3.918 -2.209 -20.609 1 96.94 280 ARG B O 1
ATOM 4421 N N . LEU B 1 281 ? -3.867 -1.011 -18.688 1 97.69 281 LEU B N 1
ATOM 4422 C CA . LEU B 1 281 ? -5.125 -1.542 -18.172 1 97.69 281 LEU B CA 1
ATOM 4423 C C . LEU B 1 281 ? -6.305 -0.703 -18.656 1 97.69 281 LEU B C 1
ATOM 4425 O O . LEU B 1 281 ? -7.445 -0.941 -18.25 1 97.69 281 LEU B O 1
ATOM 4429 N N . ASN B 1 282 ? -6.094 0.325 -19.469 1 96.19 282 ASN B N 1
ATOM 4430 C CA . ASN B 1 282 ? -7.113 1.195 -20.047 1 96.19 282 ASN B CA 1
ATOM 4431 C C . ASN B 1 282 ? -7.887 1.941 -18.969 1 96.19 282 ASN B C 1
ATOM 4433 O O . ASN B 1 282 ? -9.117 2.041 -19.031 1 96.19 282 ASN B O 1
ATOM 4437 N N . LEU B 1 283 ? -7.137 2.412 -17.969 1 94.75 283 LEU B N 1
ATOM 4438 C CA . LEU B 1 283 ? -7.805 3.061 -16.844 1 94.75 283 LEU B CA 1
ATOM 4439 C C . LEU B 1 283 ? -7.703 4.578 -16.953 1 94.75 283 LEU B C 1
ATOM 4441 O O . LEU B 1 283 ? -8.242 5.305 -16.109 1 94.75 283 LEU B O 1
ATOM 4445 N N . LEU B 1 284 ? -6.961 5.008 -17.969 1 88.81 284 LEU B N 1
ATOM 4446 C CA . LEU B 1 284 ? -6.844 6.449 -18.156 1 88.81 284 LEU B CA 1
ATOM 4447 C C . LEU B 1 284 ? -8.109 7.02 -18.797 1 88.81 284 LEU B C 1
ATOM 4449 O O . LEU B 1 284 ? -8.625 6.457 -19.766 1 88.81 284 LEU B O 1
ATOM 4453 N N . SER B 1 285 ? -9.031 7.68 -18 1 67.56 285 SER B N 1
ATOM 4454 C CA . SER B 1 285 ? -10.164 8.328 -18.641 1 67.56 285 SER B CA 1
ATOM 4455 C C . SER B 1 285 ? -9.742 9.594 -19.391 1 67.56 285 SER B C 1
ATOM 4457 O O . SER B 1 285 ? -8.758 10.234 -19 1 67.56 285 SER B O 1
#

Foldseek 3Di:
DPDPAAEEEFEEADALFFQAGCNPLVVLLVLLPHRYHYHHQWYWPGDDFPDPPIDIGGCLVVLQVVLVVCVVVVDAHQEYEYEDDQDLSSLVSVLVSCVSHDDPRYAYEYEDHADDPQDGDPRDDLSSLQSSLLSLQSGQEYEEEQNNLCSSLVHHRDPQPDDPVRVLVSQVSSCVSHHQKYKYFQHDPDPQKGFIWMAGNVVRDIADAIDGDDPDDAPRLSVQLRSQLVSLVVLPHDNRLSRNLSNVLSVVQQVVCVVVVHDRSRGTNSVVSSVVSCVSSVVDD/DPDPAAEEEFEEADALFFQAGCNPLVVLLVLLPHRYHYHHQWYWPGDDFPDPPIDIGGCLVVLVVVLVVCVVVVDAHQEYEYEDDQDLSSLVSVLVSCVSHDDPRYAYEYEDHADDDQDGDPRDDLSSLQSSLLSLQSGQEYEEEQNNLCSSLVHHRPPQPDDPVRVLVSQVSSCVSHHQKYKYFQHDPDPQKGFIWMAGNVVRDIADAIDGDDPDDAPRLSVQLRSQLVSLVVLPHDNRLSRNLSNVLSVVQQVVCVVVVHDRSRGTNSVVSSVVSCVSSVVDD

Organism: Acetobacterium woodii (strain ATCC 29683 / DSM 1030 / JCM 2381 / KCTC 1655 / WB1) (NCBI:txid931626)

Radius of gyration: 23.44 Å; Cα contacts (8 Å, |Δi|>4): 1245; chains: 2; bounding box: 46×71×54 Å

pLDDT: mean 93.44, std 7.52, range [36.19, 98.88]

Secondary structure (DSSP, 8-state):
------EEEEEEEEESSSS-BHHHHHHHHHHTT-EEEEEEEEEESS-STT--S--EEE-HHHHHHHHHHHHHTT---SEEEE----SHHHHHHHHHHHHHH--TTPEEEE----EETTEE-TT--HHHHHHHHHHHHT-SEE--BHHHHHHHTT----TT---HHHHHHHHHHHHTTS-SEEEEEEE-SSTTEEEEEEEETTTTEEEEEEEE------TTHHHHHHHHHHHHHHTT--HHHHHHHHHHHHHHHHHHHHHTT--GGG---GGGGHHHHHHHTT---/------EEEEEEEEESSSS-BHHHHHHHHHHTT-EEEEEEEEEESS-STT--S--EEE-HHHHHHHHHHHHHTT---SEEEE----SHHHHHHHHHHHHHH--TT-EEEE----EETTEE-TT--HHHHHHHHHHHHT-SEE--BHHHHHHHTT----TT---HHHHHHHHHHHHTTS-SEEEEEEE-SSTTEEEEEEEETTTTEEEEEEEE------TTHHHHHHHHHHHHHHTT--HHHHHHHHHHHHHHHHHHHHHTT--GGG---GGGGHHHHHHHTT---

InterPro domains:
  IPR004625 Pyridoxine kinase [PTHR10534] (3-264)
  IPR004625 Pyridoxine kinase [cd01173] (7-259)
  IPR013749 Pyridoxamine kinase/Phosphomethylpyrimidine kinase [PF08543] (74-263)
  IPR029056 Ribokinase-like [G3DSA:3.40.1190.20] (2-284)
  IPR029056 Ribokinase-like [SSF53613] (5-278)

Solvent-accessible surface area (backbone atoms only — not comparable to full-atom values): 29200 Å² total; per-residue (Å²): 127,79,70,66,74,50,29,34,41,38,39,18,30,32,22,23,32,39,35,30,44,40,57,37,31,44,30,53,30,18,58,63,36,30,50,61,26,44,45,61,44,27,43,21,40,33,46,66,66,91,54,74,84,57,49,77,45,82,26,60,83,49,48,60,61,33,50,51,41,43,56,75,67,66,64,75,40,42,24,42,37,36,41,50,61,89,43,58,67,46,42,54,53,49,44,50,50,46,66,70,53,58,51,96,74,30,49,30,38,29,30,63,68,53,42,53,92,73,36,65,41,90,79,57,47,73,69,37,50,54,47,47,41,56,43,40,28,71,15,45,27,34,48,32,38,60,36,31,46,18,56,64,67,73,44,81,67,67,82,84,75,65,53,70,68,55,53,53,50,50,45,54,58,55,36,72,57,51,21,47,28,36,35,36,33,78,42,59,96,42,93,62,31,36,22,33,40,35,34,35,59,89,75,71,42,76,43,78,28,72,43,74,52,71,97,70,86,63,45,36,51,66,41,47,26,54,34,36,26,52,38,28,44,76,69,71,37,52,70,63,58,9,43,34,50,13,46,52,45,41,48,47,11,46,52,47,22,60,69,41,66,54,67,49,70,47,22,48,40,46,31,69,32,41,56,57,48,30,52,75,67,65,57,63,126,125,77,71,65,74,50,29,34,40,37,36,17,30,32,22,20,32,39,34,31,44,40,58,37,30,46,29,53,31,19,57,64,37,27,49,60,25,46,46,60,46,28,43,23,42,32,46,65,67,90,52,73,83,57,48,76,44,82,27,61,84,50,49,58,62,33,51,53,44,44,55,75,67,66,64,77,40,44,24,43,37,37,41,48,62,88,43,58,66,45,45,53,53,49,43,51,49,45,66,70,53,57,50,97,73,31,47,30,38,29,30,64,68,53,42,53,93,71,37,67,40,89,80,57,46,73,68,36,48,55,47,46,40,56,44,41,28,73,14,47,28,32,48,32,38,59,37,33,46,20,57,63,67,72,45,82,67,67,82,83,75,67,53,70,68,53,54,53,51,50,45,54,58,56,36,70,57,52,20,48,28,36,35,38,32,78,43,59,96,43,92,61,32,36,21,32,40,34,34,35,59,91,76,70,41,76,42,80,27,70,43,74,50,72,98,71,82,65,46,35,51,66,39,47,27,54,34,38,27,50,38,27,43,76,69,71,36,53,70,62,56,8,44,35,51,13,47,52,46,43,48,46,11,48,53,47,23,59,69,44,67,55,66,48,71,47,22,47,40,45,31,69,32,41,56,58,47,30,54,76,68,67,57,64,127

Sequence (570 aa):
MLTKQKRIAAIHDISCVGRCSLTVALPILSAAGFDTSVLPTAILSTHTGGFENFTYRDLTADIRPISDHWQSLDLHFDALYSGFLGSFEQIDLVATLFDTFQSEDTLTLVDPVMADNGELYSIYTPEMAKGMSKLCAKADIIVPNLTEAAFLLDEPYIGDHYDQNYVEALLVKLSQLGSKKIVVTGISFDPSKLGAVTYDVATNTFDYAFNERITDYFHGTGDIFGSTLLAGLLNDFNLKESTQIAVDYTRECILKTVELNQEKRYGVCFERALPYLIKRLNLLSMLTKQKRIAAIHDISCVGRCSLTVALPILSAAGFDTSVLPTAILSTHTGGFENFTYRDLTADIRPISDHWQSLDLHFDALYSGFLGSFEQIDLVATLFDTFQSEDTLTLVDPVMADNGELYSIYTPEMAKGMSKLCAKADIIVPNLTEAAFLLDEPYIGDHYDQNYVEALLVKLSQLGSKKIVVTGISFDPSKLGAVTYDVATNTFDYAFNERITDYFHGTGDIFGSTLLAGLLNDFNLKESTQIAVDYTRECILKTVELNQEKRYGVCFERALPYLIKRLNLLS

Nearest PDB structures (foldseek):
  3mbj-assembly1_A  TM=9.662E-01  e=5.868E-30  Bacteroides thetaiotaomicron VPI-5482
  3mbh-assembly1_D  TM=9.533E-01  e=3.652E-30  Bacteroides thetaiotaomicron VPI-5482
  3h74-assembly1_A  TM=9.351E-01  e=2.523E-25  Lactiplantibacillus plantarum
  6yjz-assembly2_C  TM=8.832E-01  e=4.580E-18  Mus musculus
  2i5b-assembly2_D  TM=8.041E-01  e=2.158E-16  Bacillus subtilis